Protein AF-A0AA35RPZ3-F1 (afdb_monomer_lite)

Secondary structure (DSSP, 8-state):
---TTSPP-HHHHHHHHHS-HHHHHHHHHHHHHHHHH--S-HHHHHHHHHHHHHHHHHHHHHHHHHHHHHHTT------------------------------EEEEEE----SHHHHHHHHHHHHHHHTTSS-EEEEEEEESS-TTS-HHHHHHHHHHHHTT--EEE--HHHHHHHTT-S-HHHHHHHHHHHHHHHHTT---SEEEESS--SPPPHHHHHHS-EEEEESS-TTS--S-HHHHHHHHHHTT-SEEEEEEEE--SSTT-SPEEEEEEEE--STTTHHHHHHHHTS-HHHHHHHHGGG-HHHHHHHHHHHHHHHHHHHHHHHHHHTTSEEEETTEEEETTSSBHHHH-TT-EE-HHHHHHHHS-----

InterPro domains:
  IPR001555 Phosphoribosylglycinamide formyltransferase, active site [PS00373] (256-279)
  IPR002376 Formyl transferase, N-terminal [PF00551] (125-282)
  IPR003761 Exonuclease VII, small subunit [MF_00337] (20-80)
  IPR003761 Exonuclease VII, small subunit [PF02609] (21-71)
  IPR003761 Exonuclease VII, small subunit [TIGR01280] (21-74)
  IPR036477 Formyl transferase, N-terminal domain superfamily [SSF53328] (115-282)
  IPR037004 Exonuclease VII, small subunit superfamily [G3DSA:1.10.287.1040] (17-85)
  IPR037004 Exonuclease VII, small subunit superfamily [SSF116842] (14-79)

Radius of gyration: 23.3 Å; chains: 1; bounding box: 59×65×63 Å

Foldseek 3Di:
DDDLQDADDPVNLVVLLPDALVVLVVLLQVLVVVLVVPPDDPVSNVRSVVSNVSSVVSNVVNVVVVVVVVVVVPDDDDDDDDDDDDDDDDDDDPDPPPPPLDQAEEEEEAQQQADQLQVLVVLLLVCVVVVVGRHDHQAYEHLDDPPPDPRNVVSVVSCVVSVHHYHYHHLQVQQVVVPHGDSVVCQVVSLVVSVVSCVVTDGQAYEYRHRDDAHDQVNLQPHQYKYKAFFFLPFDDDDPLVRLLVCLVVVPQKTWIWIFTRHNDPPPAHTAEIEMDGLDDDVNPVLSVVCVVDDSVVCCVPQNCNRPSNVVSVVVSSLCRSVRVSVSSRCCSVLQWRTHRRAIAGSVRHGQCVVPVRHHYCHVVCVVPRDDPDDD

pLDDT: mean 84.74, std 17.99, range [26.95, 98.69]

Structure (mmCIF, N/CA/C/O backbone):
data_AF-A0AA35RPZ3-F1
#
_entry.id   AF-A0AA35RPZ3-F1
#
loop_
_atom_site.group_PDB
_atom_site.id
_atom_site.type_symbol
_atom_site.label_atom_id
_atom_site.label_alt_id
_atom_site.label_comp_id
_atom_site.label_asym_id
_atom_site.label_entity_id
_atom_site.label_seq_id
_atom_site.pdbx_PDB_ins_code
_atom_site.Cartn_x
_atom_site.Cartn_y
_atom_site.Cartn_z
_atom_site.occupancy
_atom_site.B_iso_or_equiv
_atom_site.auth_seq_id
_atom_site.auth_comp_id
_atom_site.auth_asym_id
_atom_site.auth_atom_id
_atom_site.pdbx_PDB_model_num
ATOM 1 N N . MET A 1 1 ? 14.538 35.738 -12.713 1.00 34.81 1 MET A N 1
ATOM 2 C CA . MET A 1 1 ? 13.277 34.976 -12.807 1.00 34.81 1 MET A CA 1
ATOM 3 C C . MET A 1 1 ? 13.338 34.211 -14.117 1.00 34.81 1 MET A C 1
ATOM 5 O O . MET A 1 1 ? 13.082 34.813 -15.149 1.00 34.81 1 MET A O 1
ATOM 9 N N . HIS A 1 2 ? 13.806 32.959 -14.089 1.00 42.53 2 HIS A N 1
ATOM 10 C CA . HIS A 1 2 ? 13.773 32.089 -15.271 1.00 42.53 2 HIS A CA 1
ATOM 11 C C . HIS A 1 2 ? 12.320 31.696 -15.541 1.00 42.53 2 HIS A C 1
ATOM 13 O O . HIS A 1 2 ? 11.575 31.406 -14.601 1.00 42.53 2 HIS A O 1
ATOM 19 N N . SER A 1 3 ? 11.903 31.741 -16.804 1.00 43.12 3 SER A N 1
ATOM 20 C CA . SER A 1 3 ? 10.574 31.286 -17.202 1.00 43.12 3 SER A CA 1
ATOM 21 C C . SER A 1 3 ? 10.525 29.769 -17.033 1.00 43.12 3 SER A C 1
ATOM 23 O O . SER A 1 3 ? 11.270 29.056 -17.696 1.00 43.12 3 SER A O 1
ATOM 25 N N . MET A 1 4 ? 9.656 29.251 -16.160 1.00 56.12 4 MET A N 1
ATOM 26 C CA . MET A 1 4 ? 9.549 27.802 -15.895 1.00 56.12 4 MET A CA 1
ATOM 27 C C . MET A 1 4 ? 9.002 26.984 -17.081 1.00 56.12 4 MET A C 1
ATOM 29 O O . MET A 1 4 ? 8.867 25.773 -16.992 1.00 56.12 4 MET A O 1
ATOM 33 N N . THR A 1 5 ? 8.730 27.631 -18.213 1.00 57.12 5 THR A N 1
ATOM 34 C CA . THR A 1 5 ? 8.337 27.002 -19.482 1.00 57.12 5 THR A CA 1
ATOM 35 C C . THR A 1 5 ? 9.520 26.669 -20.401 1.00 57.12 5 THR A C 1
ATOM 37 O O . THR A 1 5 ? 9.321 26.147 -21.503 1.00 57.12 5 THR A O 1
ATOM 40 N N . GLU A 1 6 ? 10.755 26.957 -19.979 1.00 63.16 6 GLU A N 1
ATOM 41 C CA . GLU A 1 6 ? 11.955 26.637 -20.753 1.00 63.16 6 GLU A CA 1
ATOM 42 C C . GLU A 1 6 ? 12.130 25.117 -20.961 1.00 63.16 6 GLU A C 1
ATOM 44 O O . GLU A 1 6 ? 11.760 24.314 -20.099 1.00 63.16 6 GLU A O 1
ATOM 49 N N . PRO A 1 7 ? 12.642 24.692 -22.130 1.00 67.00 7 PRO A N 1
ATOM 50 C CA . PRO A 1 7 ? 12.865 23.282 -22.430 1.00 67.00 7 PRO A CA 1
ATOM 51 C C . PRO A 1 7 ? 13.897 22.657 -21.481 1.00 67.00 7 PRO A C 1
ATOM 53 O O . PRO A 1 7 ? 14.872 23.299 -21.089 1.00 67.00 7 PRO A O 1
ATOM 56 N N . ILE A 1 8 ? 13.697 21.379 -21.148 1.00 76.56 8 ILE A N 1
ATOM 57 C CA . ILE A 1 8 ? 14.704 20.578 -20.445 1.00 76.56 8 ILE A CA 1
ATOM 58 C C . ILE A 1 8 ? 15.891 20.401 -21.397 1.00 76.56 8 ILE A C 1
ATOM 60 O O . ILE A 1 8 ? 15.734 19.923 -22.519 1.00 76.56 8 ILE A O 1
ATOM 64 N N . THR A 1 9 ? 17.066 20.849 -20.969 1.00 82.50 9 THR A N 1
ATOM 65 C CA . THR A 1 9 ? 18.315 20.824 -21.742 1.00 82.50 9 THR A CA 1
ATOM 66 C C . THR A 1 9 ? 19.450 20.292 -20.874 1.00 82.50 9 THR A C 1
ATOM 68 O O . THR A 1 9 ? 19.346 20.280 -19.647 1.00 82.50 9 THR A O 1
ATOM 71 N N . ASP A 1 10 ? 20.579 19.927 -21.482 1.00 76.50 10 ASP A N 1
ATOM 72 C CA . ASP A 1 10 ? 21.784 19.537 -20.733 1.00 76.50 10 ASP A CA 1
ATOM 73 C C . ASP A 1 10 ? 22.235 20.632 -19.751 1.00 76.50 10 ASP A C 1
ATOM 75 O O . ASP A 1 10 ? 22.661 20.345 -18.632 1.00 76.50 10 ASP A O 1
ATOM 79 N N . ALA A 1 11 ? 22.076 21.903 -20.138 1.00 76.56 11 ALA A N 1
ATOM 80 C CA . ALA A 1 11 ? 22.355 23.046 -19.274 1.00 76.56 11 ALA A CA 1
ATOM 81 C C . ALA A 1 11 ? 21.418 23.090 -18.056 1.00 76.56 11 ALA A C 1
ATOM 83 O O . ALA A 1 11 ? 21.869 23.363 -16.945 1.00 76.56 11 ALA A O 1
ATOM 84 N N . TRP A 1 12 ? 20.139 22.759 -18.248 1.00 88.19 12 TRP A N 1
ATOM 85 C CA . TRP A 1 12 ? 19.155 22.678 -17.169 1.00 88.19 12 TRP A CA 1
ATOM 86 C C . TRP A 1 12 ? 19.493 21.565 -16.168 1.00 88.19 12 TRP A C 1
ATOM 88 O O . TRP A 1 12 ? 19.420 21.788 -14.960 1.00 88.19 12 TRP A O 1
ATOM 98 N N . HIS A 1 13 ? 19.922 20.389 -16.643 1.00 82.75 13 HIS A N 1
ATOM 99 C CA . HIS A 1 13 ? 20.359 19.295 -15.767 1.00 82.75 13 HIS A CA 1
ATOM 100 C C . HIS A 1 13 ? 21.643 19.641 -15.006 1.00 82.75 13 HIS A C 1
ATOM 102 O O . HIS A 1 13 ? 21.743 19.351 -13.813 1.00 82.75 13 HIS A O 1
ATOM 108 N N . ALA A 1 14 ? 22.608 20.293 -15.663 1.00 78.75 14 ALA A N 1
ATOM 109 C CA . ALA A 1 14 ? 23.831 20.757 -15.012 1.00 78.75 14 ALA A CA 1
ATOM 110 C C . ALA A 1 14 ? 23.534 21.790 -13.911 1.00 78.75 14 ALA A C 1
ATOM 112 O O . ALA A 1 14 ? 24.110 21.724 -12.824 1.00 78.75 14 ALA A O 1
ATOM 113 N N . GLU A 1 15 ? 22.600 22.710 -14.162 1.00 86.50 15 GLU A N 1
ATOM 114 C CA . GLU A 1 15 ? 22.150 23.687 -13.172 1.00 86.50 15 GLU A CA 1
ATOM 115 C C . GLU A 1 15 ? 21.413 23.013 -12.006 1.00 86.50 15 GLU A C 1
ATOM 117 O O . GLU A 1 15 ? 21.700 23.298 -10.844 1.00 86.50 15 GLU A O 1
ATOM 122 N N . LEU A 1 16 ? 20.505 22.076 -12.299 1.00 87.81 16 LEU A N 1
ATOM 123 C CA . LEU A 1 16 ? 19.779 21.302 -11.293 1.00 87.81 16 LEU A CA 1
ATOM 124 C C . LEU A 1 16 ? 20.726 20.497 -10.389 1.00 87.81 16 LEU A C 1
ATOM 126 O O . LEU A 1 16 ? 20.544 20.463 -9.171 1.00 87.81 16 LEU A O 1
ATOM 130 N N . ALA A 1 17 ? 21.756 19.873 -10.963 1.00 82.50 17 ALA A N 1
ATOM 131 C CA . ALA A 1 17 ? 22.739 19.099 -10.212 1.00 82.50 17 ALA A CA 1
ATOM 132 C C . ALA A 1 17 ? 23.524 19.962 -9.205 1.00 82.50 17 ALA A C 1
ATOM 134 O O . ALA A 1 17 ? 23.881 19.476 -8.131 1.00 82.50 17 ALA A O 1
ATOM 135 N N . ALA A 1 18 ? 23.758 21.239 -9.518 1.00 86.75 18 ALA A N 1
ATOM 136 C CA . ALA A 1 18 ? 24.527 22.160 -8.682 1.00 86.75 18 ALA A CA 1
ATOM 137 C C . ALA A 1 18 ? 23.713 22.838 -7.558 1.00 86.75 18 ALA A C 1
ATOM 139 O O . ALA A 1 18 ? 24.301 23.508 -6.706 1.00 86.75 18 ALA A O 1
ATOM 140 N N . GLN A 1 19 ? 22.383 22.702 -7.542 1.00 91.06 19 GLN A N 1
ATOM 141 C CA . GLN A 1 19 ? 21.519 23.401 -6.584 1.00 91.06 19 GLN A CA 1
ATOM 142 C C . GLN A 1 19 ? 21.414 22.684 -5.223 1.00 91.06 19 GLN A C 1
ATOM 144 O O . GLN A 1 19 ? 21.380 21.451 -5.174 1.00 91.06 19 GLN A O 1
ATOM 149 N N . PRO A 1 20 ? 21.330 23.441 -4.107 1.00 91.25 20 PRO A N 1
ATOM 150 C CA . PRO A 1 20 ? 21.083 22.882 -2.779 1.00 91.25 20 PRO A CA 1
ATOM 151 C C . PRO A 1 20 ? 19.638 22.381 -2.636 1.00 91.25 20 PRO A C 1
ATOM 153 O O . PRO A 1 20 ? 18.743 22.808 -3.369 1.00 91.25 20 PRO A O 1
ATOM 156 N N . PHE A 1 21 ? 19.403 21.502 -1.656 1.00 89.31 21 PHE A N 1
ATOM 157 C CA . PHE A 1 21 ? 18.114 20.830 -1.451 1.00 89.31 21 PHE A CA 1
ATOM 158 C C . PHE A 1 21 ? 16.941 21.809 -1.355 1.00 89.31 21 PHE A C 1
ATOM 160 O O . PHE A 1 21 ? 15.920 21.602 -2.006 1.00 89.31 21 PHE A O 1
ATOM 167 N N . GLU A 1 22 ? 17.093 22.887 -0.587 1.00 91.50 22 GLU A N 1
ATOM 168 C CA . GLU A 1 22 ? 16.048 23.885 -0.356 1.00 91.50 22 GLU A CA 1
ATOM 169 C C . GLU A 1 22 ? 15.586 24.537 -1.663 1.00 91.50 22 GLU A C 1
ATOM 171 O O . GLU A 1 22 ? 14.397 24.797 -1.847 1.00 91.50 22 GLU A O 1
ATOM 176 N N . GLU A 1 23 ? 16.516 24.764 -2.589 1.00 88.62 23 GLU A N 1
ATOM 177 C CA . GLU A 1 23 ? 16.240 25.406 -3.870 1.00 88.62 23 GLU A CA 1
ATOM 178 C C . GLU A 1 23 ? 15.579 24.436 -4.857 1.00 88.62 23 GLU A C 1
ATOM 180 O O . GLU A 1 23 ? 14.591 24.786 -5.507 1.00 88.62 23 GLU A O 1
ATOM 185 N N . VAL A 1 24 ? 16.059 23.190 -4.912 1.00 88.06 24 VAL A N 1
ATOM 186 C CA . VAL A 1 24 ? 15.436 22.127 -5.718 1.00 88.06 24 VAL A CA 1
ATOM 187 C C . VAL A 1 24 ? 14.008 21.856 -5.234 1.00 88.06 24 VAL A C 1
ATOM 189 O O . VAL A 1 24 ? 13.076 21.784 -6.037 1.00 88.06 24 VAL A O 1
ATOM 192 N N . TYR A 1 25 ? 13.813 21.785 -3.917 1.00 86.12 25 TYR A N 1
ATOM 193 C CA . TYR A 1 25 ? 12.510 21.555 -3.302 1.00 86.12 25 TYR A CA 1
ATOM 194 C C . TYR A 1 25 ? 11.545 22.727 -3.543 1.00 86.12 25 TYR A C 1
ATOM 196 O O . TYR A 1 25 ? 10.385 22.507 -3.887 1.00 86.12 25 TYR A O 1
ATOM 204 N N . ARG A 1 26 ? 12.017 23.978 -3.462 1.00 91.19 26 ARG A N 1
ATOM 205 C CA . ARG A 1 26 ? 11.212 25.166 -3.798 1.00 91.19 26 ARG A CA 1
ATOM 206 C C . ARG A 1 26 ? 10.708 25.121 -5.244 1.00 91.19 26 ARG A C 1
ATOM 208 O O . ARG A 1 26 ? 9.528 25.358 -5.496 1.00 91.19 26 ARG A O 1
ATOM 215 N N . ARG A 1 27 ? 11.583 24.777 -6.195 1.00 91.19 27 ARG A N 1
ATOM 216 C CA . ARG A 1 27 ? 11.220 24.630 -7.616 1.00 91.19 27 ARG A CA 1
ATOM 217 C C . ARG A 1 27 ? 10.219 23.493 -7.836 1.00 91.19 27 ARG A C 1
ATOM 219 O O . ARG A 1 27 ? 9.312 23.632 -8.659 1.00 91.19 27 ARG A O 1
ATOM 226 N N . LEU A 1 28 ? 10.352 22.391 -7.094 1.00 90.94 28 LEU A N 1
ATOM 227 C CA . LEU A 1 28 ? 9.390 21.288 -7.117 1.00 90.94 28 LEU A CA 1
ATOM 228 C C . LEU A 1 28 ? 8.006 21.747 -6.641 1.00 90.94 28 LEU A C 1
ATOM 230 O O . LEU A 1 28 ? 7.012 21.485 -7.315 1.00 90.94 28 LEU A O 1
ATOM 234 N N . GLU A 1 29 ? 7.933 22.469 -5.518 1.00 88.44 29 GLU A N 1
ATOM 235 C CA . GLU A 1 29 ? 6.670 23.010 -4.999 1.00 88.44 29 GLU A CA 1
ATOM 236 C C . GLU A 1 29 ? 6.006 23.981 -5.987 1.00 88.44 29 GLU A C 1
ATOM 238 O O . GLU A 1 29 ? 4.789 23.935 -6.179 1.00 88.44 29 GLU A O 1
ATOM 243 N N . GLU A 1 30 ? 6.793 24.829 -6.651 1.00 88.88 30 GLU A N 1
ATOM 244 C CA . GLU A 1 30 ? 6.308 25.751 -7.686 1.00 88.88 30 GLU A CA 1
ATOM 245 C C . GLU A 1 30 ? 5.753 25.005 -8.907 1.00 88.88 30 GLU A C 1
ATOM 247 O O . GLU A 1 30 ? 4.676 25.346 -9.398 1.00 88.88 30 GLU A O 1
ATOM 252 N N . THR A 1 31 ? 6.436 23.944 -9.342 1.00 88.94 31 THR A N 1
ATOM 253 C CA . THR A 1 31 ? 6.016 23.098 -10.471 1.00 88.94 31 THR A CA 1
ATOM 254 C C . THR A 1 31 ? 4.711 22.362 -10.166 1.00 88.94 31 THR A C 1
ATOM 256 O O . THR A 1 31 ? 3.768 22.399 -10.957 1.00 88.94 31 THR A O 1
ATOM 259 N N . VAL A 1 32 ? 4.610 21.750 -8.980 1.00 85.50 32 VAL A N 1
ATOM 260 C CA . VAL A 1 32 ? 3.383 21.080 -8.520 1.00 85.50 32 VAL A CA 1
ATOM 261 C C . VAL A 1 32 ? 2.228 22.076 -8.417 1.00 85.50 32 VAL A C 1
ATOM 263 O O . VAL A 1 32 ? 1.125 21.778 -8.865 1.00 85.50 32 VAL A O 1
ATOM 266 N N . SER A 1 33 ? 2.477 23.277 -7.891 1.00 85.81 33 SER A N 1
ATOM 267 C CA . SER A 1 33 ? 1.460 24.328 -7.790 1.00 85.81 33 SER A CA 1
ATOM 268 C C . SER A 1 33 ? 0.887 24.722 -9.156 1.00 85.81 33 SER A C 1
ATOM 270 O O . SER A 1 33 ? -0.320 24.921 -9.273 1.00 85.81 33 SER A O 1
ATOM 272 N N . GLN A 1 34 ? 1.719 24.803 -10.199 1.00 82.06 34 GLN A N 1
ATOM 273 C CA . GLN A 1 34 ? 1.259 25.120 -11.557 1.00 82.06 34 GLN A CA 1
ATOM 274 C C . GLN A 1 34 ? 0.450 23.975 -12.175 1.00 82.06 34 GLN A C 1
ATOM 276 O O . GLN A 1 34 ? -0.620 24.217 -12.731 1.00 82.06 34 GLN A O 1
ATOM 281 N N . LEU A 1 35 ? 0.904 22.728 -12.010 1.00 83.00 35 LEU A N 1
ATOM 282 C CA . LEU A 1 35 ? 0.157 21.542 -12.447 1.00 83.00 35 LEU A CA 1
ATOM 283 C C . LEU A 1 35 ? -1.222 21.446 -11.776 1.00 83.00 35 LEU A C 1
ATOM 285 O O . LEU A 1 35 ? -2.190 21.025 -12.405 1.00 83.00 35 LEU A O 1
ATOM 289 N N . GLU A 1 36 ? -1.332 21.862 -10.512 1.00 80.12 36 GLU A N 1
ATOM 290 C CA . GLU A 1 36 ? -2.593 21.854 -9.764 1.00 80.12 36 GLU A CA 1
ATOM 291 C C . GLU A 1 36 ? -3.563 22.987 -10.158 1.00 80.12 36 GLU A C 1
ATOM 293 O O . GLU A 1 36 ? -4.765 22.850 -9.928 1.00 80.12 36 GLU A O 1
ATOM 298 N N . GLN A 1 37 ? -3.080 24.093 -10.740 1.00 78.81 37 GLN A N 1
ATOM 299 C CA . GLN A 1 37 ? -3.918 25.241 -11.127 1.00 78.81 37 GLN A CA 1
ATOM 300 C C . GLN A 1 37 ? -4.763 24.976 -12.382 1.00 78.81 37 GLN A C 1
ATOM 302 O O . GLN A 1 37 ? -5.810 25.596 -12.546 1.00 78.81 37 GLN A O 1
ATOM 307 N N . GLY A 1 38 ? -4.360 24.032 -13.240 1.00 64.44 38 GLY A N 1
ATOM 308 C CA . GLY A 1 38 ? -5.186 23.535 -14.349 1.00 64.44 38 GLY A CA 1
ATOM 309 C C . GLY A 1 38 ? -5.417 24.509 -15.515 1.00 64.44 38 GLY A C 1
ATOM 310 O O . GLY A 1 38 ? -6.171 24.179 -16.426 1.00 64.44 38 GLY A O 1
ATOM 311 N N . GLU A 1 39 ? -4.766 25.677 -15.531 1.00 74.69 39 GLU A N 1
ATOM 312 C CA . GLU A 1 39 ? -4.832 26.677 -16.615 1.00 74.69 39 GLU A CA 1
ATOM 313 C C . GLU A 1 39 ? -3.731 26.475 -17.681 1.00 74.69 39 GLU A C 1
ATOM 315 O O . GLU A 1 39 ? -3.229 27.430 -18.273 1.00 74.69 39 GLU A O 1
ATOM 320 N N . LEU A 1 40 ? -3.317 25.227 -17.915 1.00 82.00 40 LEU A N 1
ATOM 321 C CA . LEU A 1 40 ? -2.177 24.885 -18.770 1.00 82.00 40 LEU A CA 1
ATOM 322 C C . LEU A 1 40 ? -2.623 24.179 -20.051 1.00 82.00 40 LEU A C 1
ATOM 324 O O . LEU A 1 40 ? -3.586 23.410 -20.061 1.00 82.00 40 LEU A O 1
ATOM 328 N N . SER A 1 41 ? -1.883 24.397 -21.141 1.00 84.94 41 SER A N 1
ATOM 329 C CA . SER A 1 41 ? -2.021 23.553 -22.329 1.00 84.94 41 SER A CA 1
ATOM 330 C C . SER A 1 41 ? -1.572 22.119 -22.011 1.00 84.94 41 SER A C 1
ATOM 332 O O . SER A 1 41 ? -0.820 21.889 -21.058 1.00 84.94 41 SER A O 1
ATOM 334 N N . LEU A 1 42 ? -2.009 21.138 -22.807 1.00 75.94 42 LEU A N 1
ATOM 335 C CA . LEU A 1 42 ? -1.580 19.744 -22.635 1.00 75.94 42 LEU A CA 1
ATOM 336 C C . LEU A 1 42 ? -0.047 19.625 -22.705 1.00 75.94 42 LEU A C 1
ATOM 338 O O . LEU A 1 42 ? 0.566 19.027 -21.829 1.00 75.94 42 LEU A O 1
ATOM 342 N N . THR A 1 43 ? 0.569 20.289 -23.684 1.00 76.50 43 THR A N 1
ATOM 343 C CA . THR A 1 43 ? 2.025 20.302 -23.885 1.00 76.50 43 THR A CA 1
ATOM 344 C C . THR A 1 43 ? 2.781 20.968 -22.730 1.00 76.50 43 THR A C 1
ATOM 346 O O . THR A 1 43 ? 3.890 20.553 -22.396 1.00 76.50 43 THR A O 1
ATOM 349 N N . ASP A 1 44 ? 2.207 21.993 -22.095 1.00 80.06 44 ASP A N 1
ATOM 350 C CA . ASP A 1 44 ? 2.824 22.631 -20.924 1.00 80.06 44 ASP A CA 1
ATOM 351 C C . ASP A 1 44 ? 2.644 21.784 -19.660 1.00 80.06 44 ASP A C 1
ATOM 353 O O . ASP A 1 44 ? 3.557 21.702 -18.840 1.00 80.06 44 ASP A O 1
ATOM 357 N N . SER A 1 45 ? 1.506 21.097 -19.537 1.00 81.56 45 SER A N 1
ATOM 358 C CA . SER A 1 45 ? 1.231 20.164 -18.440 1.00 81.56 45 SER A CA 1
ATOM 359 C C . SER A 1 45 ? 2.167 18.955 -18.485 1.00 81.56 45 SER A C 1
ATOM 361 O O . SER A 1 45 ? 2.746 18.595 -17.465 1.00 81.56 45 SER A O 1
ATOM 363 N N . GLU A 1 46 ? 2.376 18.359 -19.663 1.00 79.38 46 GLU A N 1
ATOM 364 C CA . GLU A 1 46 ? 3.340 17.267 -19.862 1.00 79.38 46 GLU A CA 1
ATOM 365 C C . GLU A 1 46 ? 4.763 17.706 -19.499 1.00 79.38 46 GLU A C 1
ATOM 367 O O . GLU A 1 46 ? 5.476 17.010 -18.779 1.00 79.38 46 GLU A O 1
ATOM 372 N N . ARG A 1 47 ? 5.170 18.906 -19.923 1.00 82.69 47 ARG A N 1
ATOM 373 C CA . ARG A 1 47 ? 6.505 19.444 -19.637 1.00 82.69 47 ARG A CA 1
ATOM 374 C C . ARG A 1 47 ? 6.733 19.697 -18.152 1.00 82.69 47 ARG A C 1
ATOM 376 O O . ARG A 1 47 ? 7.754 19.273 -17.616 1.00 82.69 47 ARG A O 1
ATOM 383 N N . LEU A 1 48 ? 5.794 20.374 -17.492 1.00 85.31 48 LEU A N 1
ATOM 384 C CA . LEU A 1 48 ? 5.870 20.630 -16.055 1.00 85.31 48 LEU A CA 1
ATOM 385 C C . LEU A 1 48 ? 5.834 19.321 -15.265 1.00 85.31 48 LEU A C 1
ATOM 387 O O . LEU A 1 48 ? 6.515 19.201 -14.251 1.00 85.31 48 LEU A O 1
ATOM 391 N N . TYR A 1 49 ? 5.100 18.314 -15.740 1.00 81.88 49 TYR A N 1
ATOM 392 C CA . TYR A 1 49 ? 5.104 16.990 -15.131 1.00 81.88 49 TYR A CA 1
ATOM 393 C C . TYR A 1 49 ? 6.497 16.345 -15.179 1.00 81.88 49 TYR A C 1
ATOM 395 O O . TYR A 1 49 ? 7.010 15.938 -14.136 1.00 81.88 49 TYR A O 1
ATOM 403 N N . VAL A 1 50 ? 7.146 16.328 -16.349 1.00 82.50 50 VAL A N 1
ATOM 404 C CA . VAL A 1 50 ? 8.510 15.789 -16.503 1.00 82.50 50 VAL A CA 1
ATOM 405 C C . VAL A 1 50 ? 9.517 16.580 -15.659 1.00 82.50 50 VAL A C 1
ATOM 407 O O . VAL A 1 50 ? 10.300 15.986 -14.920 1.00 82.50 50 VAL A O 1
ATOM 410 N N . GLN A 1 51 ? 9.461 17.915 -15.676 1.00 86.44 51 GLN A N 1
ATOM 411 C CA . GLN A 1 51 ? 10.314 18.752 -14.820 1.00 86.44 51 GLN A CA 1
ATOM 412 C C . GLN A 1 51 ? 10.094 18.467 -13.328 1.00 86.44 51 GLN A C 1
ATOM 414 O O . GLN A 1 51 ? 11.054 18.399 -12.560 1.00 86.44 51 GLN A O 1
ATOM 419 N N . GLY A 1 52 ? 8.840 18.277 -12.913 1.00 85.69 52 GLY A N 1
ATOM 420 C CA . GLY A 1 52 ? 8.484 17.927 -11.542 1.00 85.69 52 GLY A CA 1
ATOM 421 C C . GLY A 1 52 ? 9.071 16.581 -11.121 1.00 85.69 52 GLY A C 1
ATOM 422 O O . GLY A 1 52 ? 9.564 16.454 -10.002 1.00 85.69 52 GLY A O 1
ATOM 423 N N . MET A 1 53 ? 9.086 15.593 -12.018 1.00 79.50 53 MET A N 1
ATOM 424 C CA . MET A 1 53 ? 9.731 14.304 -11.756 1.00 79.50 53 MET A CA 1
ATOM 425 C C . MET A 1 53 ? 11.247 14.434 -11.567 1.00 79.50 53 MET A C 1
ATOM 427 O O . MET A 1 53 ? 11.781 13.893 -10.600 1.00 79.50 53 MET A O 1
ATOM 431 N N . GLU A 1 54 ? 11.928 15.189 -12.429 1.00 83.88 54 GLU A N 1
ATOM 432 C CA . GLU A 1 54 ? 13.376 15.430 -12.333 1.00 83.88 54 GLU A CA 1
ATO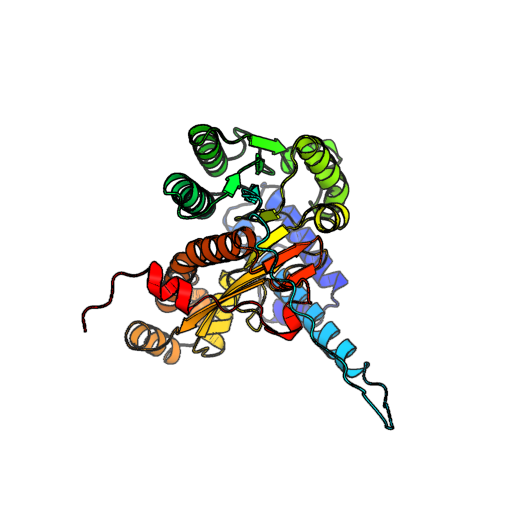M 433 C C . GLU A 1 54 ? 13.762 16.164 -11.037 1.00 83.88 54 GLU A C 1
ATOM 435 O O . GLU A 1 54 ? 14.712 15.791 -10.344 1.00 83.88 54 GLU A O 1
ATOM 440 N N . LEU A 1 55 ? 12.985 17.183 -10.657 1.00 87.44 55 LEU A N 1
ATOM 441 C CA . LEU A 1 55 ? 13.167 17.914 -9.402 1.00 87.44 55 LEU A CA 1
ATOM 442 C C . LEU A 1 55 ? 12.960 17.003 -8.182 1.00 87.44 55 LEU A C 1
ATOM 444 O O . LEU A 1 55 ? 13.767 17.022 -7.251 1.00 87.44 55 LEU A O 1
ATOM 448 N N . ALA A 1 56 ? 11.914 16.170 -8.197 1.00 78.44 56 ALA A N 1
ATOM 449 C CA . ALA A 1 56 ? 11.653 15.198 -7.137 1.00 78.44 56 ALA A CA 1
ATOM 450 C C . ALA A 1 56 ? 12.782 14.166 -7.014 1.00 78.44 56 ALA A C 1
ATOM 452 O O . ALA A 1 56 ? 13.228 13.867 -5.904 1.00 78.44 56 ALA A O 1
ATOM 453 N N . HIS A 1 57 ? 13.289 13.673 -8.146 1.00 78.44 57 HIS A N 1
ATOM 454 C CA . HIS A 1 57 ? 14.425 12.761 -8.184 1.00 78.44 57 HIS A CA 1
ATOM 455 C C . HIS A 1 57 ? 15.685 13.404 -7.585 1.00 78.44 57 HIS A C 1
ATOM 457 O O . HIS A 1 57 ? 16.332 12.804 -6.724 1.00 78.44 57 HIS A O 1
ATOM 463 N N . ARG A 1 58 ? 15.999 14.657 -7.942 1.00 87.12 58 ARG A N 1
ATOM 464 C CA . ARG A 1 58 ? 17.159 15.360 -7.376 1.00 87.12 58 ARG A CA 1
ATOM 465 C C . ARG A 1 58 ? 17.018 15.620 -5.874 1.00 87.12 58 ARG A C 1
ATOM 467 O O . ARG A 1 58 ? 17.993 15.454 -5.143 1.00 87.12 58 ARG A O 1
ATOM 474 N N . CYS A 1 59 ? 15.823 15.977 -5.395 1.00 83.00 59 CYS A N 1
ATOM 475 C CA . CYS A 1 59 ? 15.551 16.077 -3.958 1.00 83.00 59 CYS A CA 1
ATOM 476 C C . CYS A 1 59 ? 15.872 14.763 -3.235 1.00 83.00 59 CYS A C 1
ATOM 478 O O . CYS A 1 59 ? 16.534 14.789 -2.199 1.00 83.00 59 CYS A O 1
ATOM 480 N N . GLN A 1 60 ? 15.450 13.626 -3.794 1.00 73.06 60 GLN A N 1
ATOM 481 C CA . GLN A 1 60 ? 15.716 12.315 -3.209 1.00 73.06 60 GLN A CA 1
ATOM 482 C C . GLN A 1 60 ? 17.219 12.010 -3.154 1.00 73.06 60 GLN A C 1
ATOM 484 O O . GLN A 1 60 ? 17.718 11.611 -2.105 1.00 73.06 60 GLN A O 1
ATOM 489 N N . GLN A 1 61 ? 17.957 12.270 -4.239 1.00 79.12 61 GLN A N 1
ATOM 490 C CA . GLN A 1 61 ? 19.411 12.078 -4.277 1.00 79.12 61 GLN A CA 1
ATOM 491 C C . GLN A 1 61 ? 20.135 12.888 -3.197 1.00 79.12 61 GLN A C 1
ATOM 493 O O . GLN A 1 61 ? 20.970 12.346 -2.480 1.00 79.12 61 GLN A O 1
ATOM 498 N N . LEU A 1 62 ? 19.789 14.169 -3.038 1.00 80.62 62 LEU A N 1
ATOM 499 C CA . LEU A 1 62 ? 20.400 15.041 -2.030 1.00 80.62 62 LEU A CA 1
ATOM 500 C C . LEU A 1 62 ? 20.127 14.557 -0.596 1.00 80.62 62 LEU A C 1
ATOM 502 O O . LEU A 1 62 ? 21.000 14.660 0.272 1.00 80.62 62 LEU A O 1
ATOM 506 N N . LEU A 1 63 ? 18.941 13.995 -0.343 1.00 81.38 63 LEU A N 1
ATOM 507 C CA . LEU A 1 63 ? 18.607 13.378 0.943 1.00 81.38 63 LEU A CA 1
ATOM 508 C C . LEU A 1 63 ? 19.439 12.111 1.190 1.00 81.38 63 LEU A C 1
ATOM 510 O O . LEU A 1 63 ? 19.997 11.959 2.276 1.00 81.38 63 LEU A O 1
ATOM 514 N N . THR A 1 64 ? 19.590 11.248 0.182 1.00 71.19 64 THR A N 1
ATOM 515 C CA . THR A 1 64 ? 20.432 10.042 0.256 1.00 71.19 64 THR A CA 1
ATOM 516 C C . THR A 1 64 ? 21.918 10.376 0.441 1.00 71.19 64 THR A C 1
ATOM 518 O O . THR A 1 64 ? 22.596 9.757 1.258 1.00 71.19 64 THR A O 1
ATOM 521 N N . GLU A 1 65 ? 22.442 11.383 -0.263 1.00 76.44 65 GLU A N 1
ATOM 522 C CA . GLU A 1 65 ? 23.822 11.863 -0.094 1.00 76.44 65 GLU A CA 1
ATOM 523 C C . GLU A 1 65 ? 24.068 12.385 1.332 1.00 76.44 65 GLU A C 1
ATOM 525 O O . GLU A 1 65 ? 25.123 12.141 1.925 1.00 76.44 65 GLU A O 1
ATOM 530 N N . THR A 1 66 ? 23.090 13.097 1.897 1.00 68.50 66 THR A N 1
ATOM 531 C CA . THR A 1 66 ? 23.154 13.616 3.271 1.00 68.50 66 THR A CA 1
ATOM 532 C C . THR A 1 66 ? 23.136 12.481 4.293 1.00 68.50 66 THR A C 1
ATOM 534 O O . THR A 1 66 ? 23.907 12.506 5.250 1.00 68.50 66 THR A O 1
ATOM 537 N N . GLU A 1 67 ? 22.315 11.457 4.068 1.00 57.66 67 GLU A N 1
ATOM 538 C CA . GLU A 1 67 ? 22.254 10.254 4.900 1.00 57.66 67 GLU A CA 1
ATOM 539 C C . GLU A 1 67 ? 23.594 9.508 4.939 1.00 57.66 67 GLU A C 1
ATOM 541 O O . GLU A 1 67 ? 24.119 9.257 6.023 1.00 57.66 67 GLU A O 1
ATOM 546 N N . LEU A 1 68 ? 24.202 9.250 3.774 1.00 60.53 68 LEU A N 1
ATOM 547 C CA . LEU A 1 68 ? 25.519 8.607 3.678 1.00 60.53 68 LEU A CA 1
ATOM 548 C C . LEU A 1 68 ? 26.597 9.375 4.456 1.00 60.53 68 LEU A C 1
ATOM 550 O O . LEU A 1 68 ? 27.443 8.767 5.113 1.00 60.53 68 LEU A O 1
ATOM 554 N N . ARG A 1 69 ? 26.557 10.712 4.420 1.00 63.75 69 ARG A N 1
ATOM 555 C CA . ARG A 1 69 ? 27.489 11.557 5.183 1.00 63.75 69 ARG A CA 1
ATOM 556 C C . ARG A 1 69 ? 27.246 11.488 6.689 1.00 63.75 69 ARG A C 1
ATOM 558 O O . ARG A 1 69 ? 28.213 11.498 7.441 1.00 63.75 69 ARG A O 1
ATOM 565 N N . ILE A 1 70 ? 25.993 11.405 7.137 1.00 67.19 70 ILE A N 1
ATOM 566 C CA . ILE A 1 70 ? 25.660 11.278 8.565 1.00 67.19 70 ILE A CA 1
ATOM 567 C C . ILE A 1 70 ? 26.136 9.926 9.107 1.00 67.19 70 ILE A C 1
ATOM 569 O O . ILE A 1 70 ? 26.744 9.880 10.176 1.00 67.19 70 ILE A O 1
ATOM 573 N N . THR A 1 71 ? 25.937 8.838 8.359 1.00 55.81 71 THR A N 1
ATOM 574 C CA . THR A 1 71 ? 26.382 7.494 8.760 1.00 55.81 71 THR A CA 1
ATOM 575 C C . THR A 1 71 ? 27.906 7.401 8.893 1.00 55.81 71 THR A C 1
ATOM 577 O O . THR A 1 71 ? 28.396 6.741 9.802 1.00 55.81 71 THR A O 1
ATOM 580 N N . GLN A 1 72 ? 28.671 8.117 8.062 1.00 50.00 72 GLN A N 1
ATOM 581 C CA . GLN A 1 72 ? 30.141 8.147 8.133 1.00 50.00 72 GLN A CA 1
ATOM 582 C C . GLN A 1 72 ? 30.705 8.951 9.320 1.00 50.00 72 GLN A C 1
ATOM 584 O O . GLN A 1 72 ? 31.887 8.832 9.630 1.00 50.00 72 GLN A O 1
ATOM 589 N N . VAL A 1 73 ? 29.884 9.762 9.993 1.00 53.06 73 VAL A N 1
ATOM 590 C CA . VAL A 1 73 ? 30.285 10.580 11.156 1.00 53.06 73 VAL A CA 1
ATOM 591 C C . VAL A 1 73 ? 29.929 9.889 12.489 1.00 53.06 73 VAL A C 1
ATOM 593 O O . VAL A 1 73 ? 30.333 10.351 13.553 1.00 53.06 73 VAL A O 1
ATOM 596 N N . GLY A 1 74 ? 29.198 8.769 12.447 1.00 41.41 74 GLY A N 1
ATOM 597 C CA . GLY A 1 74 ? 28.551 8.138 13.601 1.00 41.41 74 GLY A CA 1
ATOM 598 C C . GLY A 1 74 ? 29.240 6.924 14.234 1.00 41.41 74 GLY A C 1
ATOM 599 O O . GLY A 1 74 ? 28.546 6.183 14.924 1.00 41.41 74 GLY A O 1
ATOM 600 N N . GLU A 1 75 ? 30.543 6.691 14.045 1.00 36.94 75 GLU A N 1
ATOM 601 C CA . GLU A 1 75 ? 31.268 5.630 14.772 1.00 36.94 75 GLU A CA 1
ATOM 602 C C . GLU A 1 75 ? 32.087 6.202 15.948 1.00 36.94 75 GLU A C 1
ATOM 604 O O . GLU A 1 75 ? 33.154 6.782 15.731 1.00 36.94 75 GLU A O 1
ATOM 609 N N . PRO A 1 76 ? 31.642 6.032 17.209 1.00 41.28 76 PRO A N 1
ATOM 610 C CA . PRO A 1 76 ? 32.523 6.049 18.363 1.00 41.28 76 PRO A CA 1
ATOM 611 C C . PRO A 1 76 ? 33.142 4.664 18.601 1.00 41.28 76 PRO A C 1
ATOM 613 O O . PRO A 1 76 ? 32.476 3.632 18.555 1.00 41.28 76 PRO A O 1
ATOM 616 N N . ASP A 1 77 ? 34.439 4.707 18.882 1.00 39.94 77 ASP A N 1
ATOM 617 C CA . ASP A 1 77 ? 35.337 3.648 19.339 1.00 39.94 77 ASP A CA 1
ATOM 618 C C . ASP A 1 77 ? 34.913 3.109 20.721 1.00 39.94 77 ASP A C 1
ATOM 620 O O . ASP A 1 77 ? 34.974 3.849 21.702 1.00 39.94 77 ASP A O 1
ATOM 624 N N . ASP A 1 78 ? 34.512 1.834 20.819 1.00 36.59 78 ASP A N 1
ATOM 625 C CA . ASP A 1 78 ? 34.239 1.169 22.103 1.00 36.59 78 ASP A CA 1
ATOM 626 C C . ASP A 1 78 ? 35.169 -0.035 22.323 1.00 36.59 78 ASP A C 1
ATOM 628 O O . ASP A 1 78 ? 35.004 -1.137 21.789 1.00 36.59 78 ASP A O 1
ATOM 632 N N . GLY A 1 79 ? 36.168 0.189 23.177 1.00 33.09 79 GLY A N 1
ATOM 633 C CA . GLY A 1 79 ? 37.056 -0.828 23.719 1.00 33.09 79 GLY A CA 1
ATOM 634 C C . GLY A 1 79 ? 36.552 -1.455 25.031 1.00 33.09 79 GLY A C 1
ATOM 635 O O . GLY A 1 79 ? 36.298 -0.753 26.003 1.00 33.09 79 GLY A O 1
ATOM 636 N N . ARG A 1 80 ? 36.614 -2.801 25.067 1.00 30.23 80 ARG A N 1
ATOM 637 C CA . ARG A 1 80 ? 36.683 -3.763 26.209 1.00 30.23 80 ARG A CA 1
ATOM 638 C C . ARG A 1 80 ? 35.402 -4.231 26.950 1.00 30.23 80 ARG A C 1
ATOM 640 O O . ARG A 1 80 ? 34.865 -3.524 27.784 1.00 30.23 80 ARG A O 1
ATOM 647 N N . SER A 1 81 ? 35.099 -5.538 26.764 1.00 29.59 81 SER A N 1
ATOM 648 C CA . SER A 1 81 ? 35.235 -6.690 27.719 1.00 29.59 81 SER A CA 1
ATOM 649 C C . SER A 1 81 ? 34.673 -6.517 29.156 1.00 29.59 81 SER A C 1
ATOM 651 O O . SER A 1 81 ? 35.068 -5.575 29.825 1.00 29.59 81 SER A O 1
ATOM 653 N N . THR A 1 82 ? 33.895 -7.398 29.823 1.00 28.61 82 THR A N 1
ATOM 654 C CA . THR A 1 82 ? 33.715 -8.879 29.814 1.00 28.61 82 THR A CA 1
ATOM 655 C C . THR A 1 82 ? 32.623 -9.305 30.836 1.00 28.61 82 THR A C 1
ATOM 657 O O . THR A 1 82 ? 32.455 -8.597 31.822 1.00 28.61 82 THR A O 1
ATOM 660 N N . ALA A 1 83 ? 32.096 -10.544 30.689 1.00 27.14 83 ALA A N 1
ATOM 661 C CA . ALA A 1 83 ? 31.536 -11.474 31.716 1.00 27.14 83 ALA A CA 1
ATOM 662 C C . ALA A 1 83 ? 30.151 -11.160 32.344 1.00 27.14 83 ALA A C 1
ATOM 664 O O . ALA A 1 83 ? 29.808 -10.005 32.523 1.00 27.14 83 ALA A O 1
ATOM 665 N N . SER A 1 84 ? 29.291 -12.100 32.767 1.00 26.95 84 SER A N 1
ATOM 666 C CA . SER A 1 84 ? 29.142 -13.568 32.663 1.00 26.95 84 SER A CA 1
ATOM 667 C C . SER A 1 84 ? 27.683 -13.924 33.028 1.00 26.95 84 SER A C 1
ATOM 669 O O . SER A 1 84 ? 27.046 -13.194 33.784 1.00 26.95 84 SER A O 1
ATOM 671 N N . ALA A 1 85 ? 27.169 -15.058 32.541 1.00 30.67 85 ALA A N 1
ATOM 672 C CA . ALA A 1 85 ? 25.852 -15.609 32.897 1.00 30.67 85 ALA A CA 1
ATOM 673 C C . ALA A 1 85 ? 25.773 -16.093 34.364 1.00 30.67 85 ALA A C 1
ATOM 675 O O . ALA A 1 85 ? 26.810 -16.295 35.005 1.00 30.67 85 ALA A O 1
ATOM 676 N N . PRO A 1 86 ? 24.554 -16.362 34.872 1.00 32.84 86 PRO A N 1
ATOM 677 C CA . PRO A 1 86 ? 24.192 -17.774 35.033 1.00 32.84 86 PRO A CA 1
ATOM 678 C C . PRO A 1 86 ? 22.737 -18.123 34.661 1.00 32.84 86 PRO A C 1
ATOM 680 O O . PRO A 1 86 ? 21.847 -17.280 34.602 1.00 32.84 86 PRO A O 1
ATOM 683 N N . ALA A 1 87 ? 22.536 -19.421 34.425 1.00 29.05 87 ALA A N 1
ATOM 684 C CA . ALA A 1 87 ? 21.278 -20.094 34.128 1.00 29.05 87 ALA A CA 1
ATOM 685 C C . ALA A 1 87 ? 20.558 -20.592 35.398 1.00 29.05 87 ALA A C 1
ATOM 687 O O . ALA A 1 87 ? 21.210 -21.102 36.306 1.00 29.05 87 ALA A O 1
ATOM 688 N N . SER A 1 88 ? 19.222 -20.542 35.398 1.00 29.70 88 SER A N 1
ATOM 689 C CA . SER A 1 88 ? 18.285 -21.422 36.132 1.00 29.70 88 SER A CA 1
ATOM 690 C C . SER A 1 88 ? 16.862 -20.956 35.810 1.00 29.70 88 SER A C 1
ATOM 692 O O . SER A 1 88 ? 16.648 -19.754 35.739 1.00 29.70 88 SER A O 1
ATOM 694 N N . SER A 1 89 ? 15.813 -21.750 35.665 1.00 27.53 89 SER A N 1
ATOM 695 C CA . SER A 1 89 ? 15.574 -23.189 35.588 1.00 27.53 89 SER A CA 1
ATOM 696 C C . SER A 1 89 ? 14.114 -23.283 35.140 1.00 27.53 89 SER A C 1
ATOM 698 O O . SER A 1 89 ? 13.271 -22.565 35.677 1.00 27.53 89 SER A O 1
ATOM 700 N N . ALA A 1 90 ? 13.834 -24.129 34.157 1.00 31.61 90 ALA A N 1
ATOM 701 C CA . ALA A 1 90 ? 12.499 -24.337 33.626 1.00 31.61 90 ALA A CA 1
ATOM 702 C C . ALA A 1 90 ? 11.565 -24.933 34.690 1.00 31.61 90 ALA A C 1
ATOM 704 O O . ALA A 1 90 ? 11.915 -25.910 35.354 1.00 31.61 90 ALA A O 1
ATOM 705 N N . SER A 1 91 ? 10.369 -24.364 34.803 1.00 29.61 91 SER A N 1
ATOM 706 C CA . SER A 1 91 ? 9.196 -25.049 35.335 1.00 29.61 91 SER A CA 1
ATOM 707 C C . SER A 1 91 ? 8.086 -24.934 34.300 1.00 29.61 91 SER A C 1
ATOM 709 O O . SER A 1 91 ? 7.567 -23.843 34.063 1.00 29.61 91 SER A O 1
ATOM 711 N N . ASP A 1 92 ? 7.783 -26.068 33.674 1.00 35.16 92 ASP A N 1
ATOM 712 C CA . ASP A 1 92 ? 6.600 -26.280 32.856 1.00 35.16 92 ASP A CA 1
ATOM 713 C C . ASP A 1 92 ? 5.348 -25.927 33.665 1.00 35.16 92 ASP A C 1
ATOM 715 O O . ASP A 1 92 ? 5.054 -26.574 34.671 1.00 35.16 92 ASP A O 1
ATOM 719 N N . ASP A 1 93 ? 4.587 -24.942 33.196 1.00 29.20 93 ASP A N 1
ATOM 720 C CA . ASP A 1 93 ? 3.153 -24.905 33.454 1.00 29.20 93 ASP A CA 1
ATOM 721 C C . ASP A 1 93 ? 2.426 -24.776 32.117 1.00 29.20 93 ASP A C 1
ATOM 723 O O . ASP A 1 93 ? 2.278 -23.707 31.519 1.00 29.20 93 ASP A O 1
ATOM 727 N N . CYS A 1 94 ? 2.045 -25.946 31.612 1.00 36.69 94 CYS A N 1
ATOM 728 C CA . CYS A 1 94 ? 1.188 -26.127 30.460 1.00 36.69 94 CYS A CA 1
ATOM 729 C C . CYS A 1 94 ? -0.228 -25.685 30.845 1.00 36.69 94 CYS A C 1
ATOM 731 O O . CYS A 1 94 ? -1.088 -26.501 31.174 1.00 36.69 94 CYS A O 1
ATOM 733 N N . SER A 1 95 ? -0.481 -24.379 30.785 1.00 32.41 95 SER A N 1
ATOM 734 C CA . SER A 1 95 ? -1.839 -23.883 30.616 1.00 32.41 95 SER A CA 1
ATOM 735 C C . SER A 1 95 ? -2.085 -23.744 29.119 1.00 32.41 95 SER A C 1
ATOM 737 O O . SER A 1 95 ? -1.522 -22.895 28.430 1.00 32.41 95 SER A O 1
ATOM 739 N N . VAL A 1 96 ? -2.915 -24.639 28.583 1.00 40.38 96 VAL A N 1
ATOM 740 C CA . VAL A 1 96 ? -3.548 -24.437 27.281 1.00 40.38 96 VAL A CA 1
ATOM 741 C C . VAL A 1 96 ? -4.435 -23.210 27.451 1.00 40.38 96 VAL A C 1
ATOM 743 O O . VAL A 1 96 ? -5.590 -23.324 27.859 1.00 40.38 96 VAL A O 1
ATOM 746 N N . ALA A 1 97 ? -3.861 -22.027 27.222 1.00 38.16 97 ALA A N 1
ATOM 747 C CA . ALA A 1 97 ? -4.607 -20.791 27.144 1.00 38.16 97 ALA A CA 1
ATOM 748 C C . ALA A 1 97 ? -5.682 -21.015 26.084 1.00 38.16 97 ALA A C 1
ATOM 750 O O . ALA A 1 97 ? -5.386 -21.269 24.911 1.00 38.16 97 ALA A O 1
ATOM 751 N N . SER A 1 98 ? -6.938 -20.998 26.522 1.00 39.25 98 SER A N 1
ATOM 752 C CA . SER A 1 98 ? -8.080 -20.837 25.642 1.00 39.25 98 SER A CA 1
ATOM 753 C C . SER A 1 98 ? -7.730 -19.720 24.670 1.00 39.25 98 SER A C 1
ATOM 755 O O . SER A 1 98 ? -7.511 -18.587 25.096 1.00 39.25 98 SER A O 1
ATOM 757 N N . ARG A 1 99 ? -7.574 -20.054 23.384 1.00 53.72 99 ARG A N 1
ATOM 758 C CA . ARG A 1 99 ? -7.368 -19.054 22.341 1.00 53.72 99 ARG A CA 1
ATOM 759 C C . ARG A 1 99 ? -8.600 -18.164 22.373 1.00 53.72 99 ARG A C 1
ATOM 761 O O . ARG A 1 99 ? -9.643 -18.562 21.861 1.00 53.72 99 ARG A O 1
ATOM 768 N N . ASP A 1 100 ? -8.493 -17.005 23.015 1.00 55.38 100 ASP A N 1
ATOM 769 C CA . ASP A 1 100 ? -9.435 -15.921 22.793 1.00 55.38 100 ASP A CA 1
ATOM 770 C C . ASP A 1 100 ? -9.464 -15.723 21.283 1.00 55.38 100 ASP A C 1
ATOM 772 O O . ASP A 1 100 ? -8.441 -15.388 20.678 1.00 55.38 100 ASP A O 1
ATOM 776 N N . ASN A 1 101 ? -10.598 -16.058 20.668 1.00 64.81 101 ASN A N 1
ATOM 777 C CA . ASN A 1 101 ? -10.783 -16.010 19.226 1.00 64.81 101 ASN A CA 1
ATOM 778 C C . ASN A 1 101 ? -10.919 -14.539 18.815 1.00 64.81 101 ASN A C 1
ATOM 780 O O . ASN A 1 101 ? -12.014 -14.048 18.543 1.00 64.81 101 ASN A O 1
ATOM 784 N N . HIS A 1 102 ? -9.804 -13.814 18.905 1.00 83.69 102 HIS A N 1
ATOM 785 C CA . HIS A 1 102 ? -9.692 -12.406 18.568 1.00 83.69 102 HIS A CA 1
ATOM 786 C C . HIS A 1 102 ? -9.723 -12.272 17.052 1.00 83.69 102 HIS A C 1
ATOM 788 O O . HIS A 1 102 ? -8.742 -12.577 16.377 1.00 83.69 102 HIS A O 1
ATOM 794 N N . VAL A 1 103 ? -10.861 -11.829 16.530 1.00 94.44 103 VAL A N 1
ATOM 795 C CA . VAL A 1 103 ? -11.015 -11.501 15.113 1.00 94.44 103 VAL A CA 1
ATOM 796 C C . VAL A 1 103 ? -10.270 -10.197 14.847 1.00 94.44 103 VAL A C 1
ATOM 798 O O . VAL A 1 103 ? -10.566 -9.183 15.480 1.00 94.44 103 VAL A O 1
ATOM 801 N N . LEU A 1 104 ? -9.322 -10.210 13.909 1.00 97.62 104 LEU A N 1
ATOM 802 C CA . LEU A 1 104 ? -8.514 -9.033 13.588 1.00 97.62 104 LEU A CA 1
ATOM 803 C C . LEU A 1 104 ? -9.391 -7.897 13.037 1.00 97.62 104 LEU A C 1
ATOM 805 O O . LEU A 1 104 ? -10.119 -8.085 12.063 1.00 97.62 104 LEU A O 1
ATOM 809 N N . ARG A 1 105 ? -9.298 -6.696 13.607 1.00 98.19 105 ARG A N 1
ATOM 810 C CA . ARG A 1 105 ? -10.040 -5.509 13.158 1.00 98.19 105 ARG A CA 1
ATOM 811 C C . ARG A 1 105 ? -9.154 -4.626 12.296 1.00 98.19 105 ARG A C 1
ATOM 813 O O . ARG A 1 105 ? -8.162 -4.074 12.768 1.00 98.19 105 ARG A O 1
ATOM 820 N N . VAL A 1 106 ? -9.515 -4.476 11.027 1.00 98.56 106 VAL A N 1
ATOM 821 C CA . VAL A 1 106 ? -8.717 -3.751 10.034 1.00 98.56 106 VAL A CA 1
ATOM 822 C C . VAL A 1 106 ? -9.381 -2.423 9.683 1.00 98.56 106 VAL A C 1
ATOM 824 O O . VAL A 1 106 ? -10.509 -2.389 9.198 1.00 98.56 106 VAL A O 1
ATOM 827 N N . GLY A 1 107 ? -8.667 -1.318 9.878 1.00 98.44 107 GLY A N 1
ATOM 828 C CA . GLY A 1 107 ? -8.989 -0.038 9.248 1.00 98.44 107 GLY A CA 1
ATOM 829 C C . GLY A 1 107 ? -8.400 0.014 7.841 1.00 98.44 107 GLY A C 1
ATOM 830 O O . GLY A 1 107 ? -7.280 -0.441 7.624 1.00 98.44 107 GLY A O 1
ATOM 831 N N . TRP A 1 108 ? -9.114 0.559 6.862 1.00 98.62 108 TRP A N 1
ATOM 832 C CA . TRP A 1 108 ? -8.642 0.569 5.475 1.00 98.62 108 TRP A CA 1
ATOM 833 C C . TRP A 1 108 ? -8.568 1.982 4.911 1.00 98.62 108 TRP A C 1
ATOM 835 O O . TRP A 1 108 ? -9.578 2.664 4.798 1.00 98.62 108 TRP A O 1
ATOM 845 N N . PHE A 1 109 ? -7.390 2.431 4.494 1.00 98.25 109 PHE A N 1
ATOM 846 C CA . PHE A 1 109 ? -7.187 3.747 3.895 1.00 98.25 109 PHE A CA 1
ATOM 847 C C . PHE A 1 109 ? -6.927 3.610 2.399 1.00 98.25 109 PHE A C 1
ATOM 849 O O . PHE A 1 109 ? -6.015 2.899 1.974 1.00 98.25 109 PHE A O 1
ATOM 856 N N . SER A 1 110 ? -7.701 4.326 1.581 1.00 97.25 110 SER A N 1
ATOM 857 C CA . SER A 1 110 ? -7.471 4.379 0.137 1.00 97.25 110 SER A CA 1
ATOM 858 C C . SER A 1 110 ? -7.979 5.675 -0.483 1.00 97.25 110 SER A C 1
ATOM 860 O O . SER A 1 110 ? -9.082 6.140 -0.197 1.00 97.25 110 SER A O 1
ATOM 862 N N . THR A 1 111 ? -7.216 6.237 -1.421 1.00 96.69 111 THR A N 1
ATOM 863 C CA . THR A 1 111 ? -7.729 7.309 -2.289 1.00 96.69 111 THR A CA 1
ATOM 864 C C . THR A 1 111 ? -8.729 6.763 -3.317 1.00 96.69 111 THR A C 1
ATOM 866 O O . THR A 1 111 ? -9.496 7.533 -3.888 1.00 96.69 111 THR A O 1
ATOM 869 N N . GLY A 1 112 ? -8.738 5.446 -3.564 1.00 92.81 112 GLY A N 1
ATOM 870 C CA . GLY A 1 112 ? -9.707 4.803 -4.452 1.00 92.81 112 GLY A CA 1
ATOM 871 C C . GLY A 1 112 ? -9.549 5.203 -5.920 1.00 92.81 112 GLY A C 1
ATOM 872 O O . GLY A 1 112 ? -10.540 5.389 -6.607 1.00 92.81 112 GLY A O 1
ATOM 873 N N . ARG A 1 113 ? -8.326 5.411 -6.428 1.00 88.81 113 ARG A N 1
ATOM 874 C CA . ARG A 1 113 ? -8.133 5.995 -7.773 1.00 88.81 113 ARG A CA 1
ATOM 875 C C . ARG A 1 113 ? -8.608 5.107 -8.927 1.00 88.81 113 ARG A C 1
ATOM 877 O O . ARG A 1 113 ? -8.931 5.651 -9.978 1.00 88.81 113 ARG A O 1
ATOM 884 N N . GLY A 1 114 ? -8.627 3.783 -8.768 1.00 85.44 114 GLY A N 1
ATOM 885 C CA . GLY A 1 114 ? -8.913 2.895 -9.893 1.00 85.44 114 GLY A CA 1
ATOM 886 C C . GLY A 1 114 ? -8.942 1.411 -9.552 1.00 85.44 114 GLY A C 1
ATOM 887 O O . GLY A 1 114 ? -9.291 1.007 -8.441 1.00 85.44 114 GLY A O 1
ATOM 888 N N . GLU A 1 115 ? -8.625 0.583 -10.546 1.00 85.38 115 GLU A N 1
ATOM 889 C CA . GLU A 1 115 ? -8.687 -0.878 -10.448 1.00 85.38 115 GLU A CA 1
ATOM 890 C C . GLU A 1 115 ? -7.772 -1.449 -9.366 1.00 85.38 115 GLU A C 1
ATOM 892 O O . GLU A 1 115 ? -8.250 -2.258 -8.585 1.00 85.38 115 GLU A O 1
ATOM 897 N N . GLY A 1 116 ? -6.540 -0.950 -9.215 1.00 86.75 116 GLY A N 1
ATOM 898 C CA . GLY A 1 116 ? -5.618 -1.411 -8.167 1.00 86.75 116 GLY A CA 1
ATOM 899 C C . GLY A 1 116 ? -6.205 -1.347 -6.754 1.00 86.75 116 GLY A C 1
ATOM 900 O O . GLY A 1 116 ? -6.260 -2.350 -6.046 1.00 86.75 116 GLY A O 1
ATOM 901 N N . SER A 1 117 ? -6.731 -0.183 -6.359 1.00 90.62 117 SER A N 1
ATOM 902 C CA . SER A 1 117 ? -7.365 -0.000 -5.043 1.00 90.62 117 SER A CA 1
ATOM 903 C C . SER A 1 117 ? -8.609 -0.874 -4.853 1.00 90.62 117 SER A C 1
ATOM 905 O O . SER A 1 117 ? -8.824 -1.411 -3.768 1.00 90.62 117 SER A O 1
ATOM 907 N N . ARG A 1 118 ? -9.424 -1.032 -5.906 1.00 93.81 118 ARG A N 1
ATOM 908 C CA . ARG A 1 118 ? -10.641 -1.860 -5.873 1.00 93.81 118 ARG A CA 1
ATOM 909 C C . ARG A 1 118 ? -10.296 -3.344 -5.787 1.00 93.81 118 ARG A C 1
ATOM 911 O O . ARG A 1 118 ? -10.855 -4.042 -4.951 1.00 93.81 118 ARG A O 1
ATOM 918 N N . GLY A 1 119 ? -9.363 -3.804 -6.615 1.00 93.56 119 GLY A N 1
ATOM 919 C CA . GLY A 1 119 ? -8.901 -5.184 -6.679 1.00 93.56 119 GLY A CA 1
ATOM 920 C C . GLY A 1 119 ? -8.300 -5.642 -5.358 1.00 93.56 119 GLY A C 1
ATOM 921 O O . GLY A 1 119 ? -8.660 -6.712 -4.877 1.00 93.56 119 GLY A O 1
ATOM 922 N N . LEU A 1 120 ? -7.474 -4.805 -4.722 1.00 94.56 120 LEU A N 1
ATOM 923 C CA . LEU A 1 120 ? -6.855 -5.125 -3.437 1.00 94.56 120 LEU A CA 1
ATOM 924 C C . LEU A 1 120 ? -7.888 -5.251 -2.304 1.00 94.56 120 LEU A C 1
ATOM 926 O O . LEU A 1 120 ? -7.876 -6.244 -1.578 1.00 94.56 120 LEU A O 1
ATOM 930 N N . LEU A 1 121 ? -8.822 -4.295 -2.192 1.00 96.62 121 LEU A N 1
ATOM 931 C CA . LEU A 1 121 ? -9.913 -4.379 -1.213 1.00 96.62 121 LEU A CA 1
ATOM 932 C C . LEU A 1 121 ? -10.793 -5.605 -1.483 1.00 96.62 121 LEU A C 1
ATOM 934 O O . LEU A 1 121 ? -11.059 -6.387 -0.576 1.00 96.62 121 LEU A O 1
ATOM 938 N N . ASN A 1 122 ? -11.201 -5.807 -2.738 1.00 97.38 122 ASN A N 1
ATOM 939 C CA . ASN A 1 122 ? -12.014 -6.947 -3.146 1.00 97.38 122 ASN A CA 1
ATOM 940 C C . ASN A 1 122 ? -11.339 -8.278 -2.794 1.00 97.38 122 ASN A C 1
ATOM 942 O O . ASN A 1 122 ? -11.983 -9.164 -2.245 1.00 97.38 122 ASN A O 1
ATOM 946 N N . PHE A 1 123 ? -10.041 -8.411 -3.067 1.00 96.75 123 PHE A N 1
ATOM 947 C CA . PHE A 1 123 ? -9.271 -9.615 -2.771 1.00 96.75 123 PHE A CA 1
ATOM 948 C C . PHE A 1 123 ? -9.277 -9.957 -1.273 1.00 96.75 123 PHE A C 1
ATOM 950 O O . PHE A 1 123 ? -9.517 -11.110 -0.905 1.00 96.75 123 PHE A O 1
ATOM 957 N N . VAL A 1 124 ? -9.065 -8.959 -0.407 1.00 97.88 124 VAL A N 1
ATOM 958 C CA . VAL A 1 124 ? -9.086 -9.143 1.053 1.00 97.88 124 VAL A CA 1
ATOM 959 C C . VAL A 1 124 ? -10.502 -9.423 1.560 1.00 97.88 124 VAL A C 1
ATOM 961 O O . VAL A 1 124 ? -10.685 -10.361 2.333 1.00 97.88 124 VAL A O 1
ATOM 964 N N . CYS A 1 125 ? -11.520 -8.696 1.087 1.00 98.25 125 CYS A N 1
ATOM 965 C CA . CYS A 1 125 ? -12.916 -8.959 1.452 1.00 98.25 125 CYS A CA 1
ATOM 966 C C . CYS A 1 125 ? -13.355 -10.380 1.073 1.00 98.25 125 CYS A C 1
ATOM 968 O O . CYS A 1 125 ? -13.991 -11.059 1.875 1.00 98.25 125 CYS A O 1
ATOM 970 N N . GLN A 1 126 ? -12.982 -10.857 -0.118 1.00 98.00 126 GLN A N 1
ATOM 971 C CA . GLN A 1 126 ? -13.242 -12.239 -0.530 1.00 98.00 126 GLN A CA 1
ATOM 972 C C . GLN A 1 126 ? -12.488 -13.233 0.357 1.00 98.00 126 GLN A C 1
ATOM 974 O O . GLN A 1 126 ? -13.045 -14.249 0.750 1.00 98.00 126 GLN A O 1
ATOM 979 N N . ALA A 1 127 ? -11.247 -12.933 0.754 1.00 97.44 127 ALA A N 1
ATOM 980 C CA . ALA A 1 127 ? -10.515 -13.777 1.698 1.00 97.44 127 ALA A CA 1
ATOM 981 C C . ALA A 1 127 ? -11.190 -13.887 3.069 1.00 97.44 127 ALA A C 1
ATOM 983 O O . ALA A 1 127 ? -11.189 -14.971 3.653 1.00 97.44 127 ALA A O 1
ATOM 984 N N . ILE A 1 128 ? -11.788 -12.802 3.555 1.00 97.69 128 ILE A N 1
ATOM 985 C CA . ILE A 1 128 ? -12.590 -12.801 4.782 1.00 97.69 128 ILE A CA 1
ATOM 986 C C . ILE A 1 128 ? -13.869 -13.625 4.582 1.00 97.69 128 ILE A C 1
ATOM 988 O O . ILE A 1 128 ? -14.155 -14.521 5.376 1.00 97.69 128 ILE A O 1
ATOM 992 N N . ALA A 1 129 ? -14.607 -13.389 3.491 1.00 96.75 129 ALA A N 1
ATOM 993 C CA . ALA A 1 129 ? -15.842 -14.111 3.177 1.00 96.75 129 ALA A CA 1
ATOM 994 C C . ALA A 1 129 ? -15.620 -15.631 3.041 1.00 96.75 129 ALA A C 1
ATOM 996 O O . ALA A 1 129 ? -16.402 -16.427 3.563 1.00 96.75 129 ALA A O 1
ATOM 997 N N . ASP A 1 130 ? -14.505 -16.026 2.424 1.00 96.44 130 ASP A N 1
ATOM 998 C CA . ASP A 1 130 ? -14.076 -17.418 2.252 1.00 96.44 130 ASP A CA 1
ATOM 999 C C . ASP A 1 130 ? -13.481 -18.041 3.528 1.00 96.44 130 ASP A C 1
ATOM 1001 O O . ASP A 1 130 ? -13.047 -19.195 3.504 1.00 96.44 130 ASP A O 1
ATOM 1005 N N . ARG A 1 131 ? -13.399 -17.292 4.638 1.00 95.19 131 ARG A N 1
ATOM 1006 C CA . ARG A 1 131 ? -12.744 -17.703 5.896 1.00 95.19 131 ARG A CA 1
ATOM 1007 C C . ARG A 1 131 ? -11.265 -18.077 5.731 1.00 95.19 131 ARG A C 1
ATOM 1009 O O . ARG A 1 131 ? -10.726 -18.884 6.487 1.00 95.19 131 ARG A O 1
ATOM 1016 N N . ARG A 1 132 ? -10.590 -17.489 4.740 1.00 95.12 132 ARG A N 1
ATOM 1017 C CA . ARG A 1 132 ? -9.130 -17.581 4.558 1.00 95.12 132 ARG A CA 1
ATOM 1018 C C . ARG A 1 132 ? -8.376 -16.587 5.448 1.00 95.12 132 ARG A C 1
ATOM 1020 O O . ARG A 1 132 ? -7.173 -16.756 5.644 1.00 95.12 132 ARG A O 1
ATOM 1027 N N . LEU A 1 133 ? -9.069 -15.578 5.972 1.00 96.62 133 LEU A N 1
ATOM 1028 C CA . LEU A 1 133 ? -8.577 -14.591 6.929 1.00 96.62 133 LEU A CA 1
ATOM 1029 C C . LEU A 1 133 ? -9.639 -14.378 8.019 1.00 96.62 133 LEU A C 1
ATOM 1031 O O . LEU A 1 133 ? -10.766 -14.010 7.692 1.00 96.62 133 LEU A O 1
ATOM 1035 N N . ASP A 1 134 ? -9.280 -14.595 9.288 1.00 96.50 134 ASP A N 1
ATOM 1036 C CA . ASP A 1 134 ? -10.150 -14.308 10.440 1.00 96.50 134 ASP A CA 1
ATOM 1037 C C . ASP A 1 134 ? -10.033 -12.827 10.832 1.00 96.50 134 ASP A C 1
ATOM 1039 O O . ASP A 1 134 ? -9.302 -12.444 11.748 1.00 96.50 134 ASP A O 1
ATOM 1043 N N . ALA A 1 135 ? -10.681 -11.972 10.040 1.00 97.69 135 ALA A N 1
ATOM 1044 C CA . ALA A 1 135 ? -10.651 -10.527 10.213 1.00 97.69 135 ALA A CA 1
ATOM 1045 C C . ALA A 1 135 ? -11.980 -9.873 9.827 1.00 97.69 135 ALA A C 1
ATOM 1047 O O . ALA A 1 135 ? -12.810 -10.448 9.127 1.00 97.69 135 ALA A O 1
ATOM 1048 N N . THR A 1 136 ? -12.140 -8.618 10.225 1.00 98.00 136 THR A N 1
ATOM 1049 C CA . THR A 1 136 ? -13.203 -7.713 9.783 1.00 98.00 136 THR A CA 1
ATOM 1050 C C . THR A 1 136 ? -12.591 -6.406 9.300 1.00 98.00 136 THR A C 1
ATOM 1052 O O . THR A 1 136 ? -11.516 -6.011 9.752 1.00 98.00 136 THR A O 1
ATOM 1055 N N . ILE A 1 137 ? -13.265 -5.732 8.366 1.00 98.38 137 ILE A N 1
ATOM 1056 C CA . ILE A 1 137 ? -12.910 -4.365 7.978 1.00 98.38 137 ILE A CA 1
ATOM 1057 C C . ILE A 1 137 ? -13.840 -3.419 8.736 1.00 98.38 137 ILE A C 1
ATOM 1059 O O . ILE A 1 137 ? -15.026 -3.334 8.426 1.00 98.38 137 ILE A O 1
ATOM 1063 N N . ASP A 1 138 ? -13.291 -2.734 9.737 1.00 97.56 138 ASP A N 1
ATOM 1064 C CA . ASP A 1 138 ? -14.022 -1.846 10.649 1.00 97.56 138 ASP A CA 1
ATOM 1065 C C . ASP A 1 138 ? -14.531 -0.593 9.929 1.00 97.56 138 ASP A C 1
ATOM 1067 O O . ASP A 1 138 ? -15.645 -0.127 10.164 1.00 97.56 138 ASP A O 1
ATOM 1071 N N . PHE A 1 139 ? -13.694 -0.039 9.052 1.00 98.62 139 PHE A N 1
ATOM 1072 C CA . PHE A 1 139 ? -14.019 1.112 8.224 1.00 98.62 139 PHE A CA 1
ATOM 1073 C C . PHE A 1 139 ? -13.141 1.153 6.979 1.00 98.62 139 PHE A C 1
ATOM 1075 O O . PHE A 1 139 ? -12.021 0.636 6.956 1.00 98.62 139 PHE A O 1
ATOM 1082 N N . VAL A 1 140 ? -13.621 1.878 5.974 1.00 98.69 140 VAL A N 1
ATOM 1083 C CA . VAL A 1 140 ? -12.811 2.393 4.874 1.00 98.69 140 VAL A CA 1
ATOM 1084 C C . VAL A 1 140 ? -12.795 3.915 4.948 1.00 98.69 140 VAL A C 1
ATOM 1086 O O . VAL A 1 140 ? -13.844 4.549 5.027 1.00 98.69 140 VAL A O 1
ATOM 1089 N N . PHE A 1 141 ? -11.608 4.512 4.911 1.00 98.69 141 PHE A N 1
ATOM 1090 C CA . PHE A 1 141 ? -11.404 5.949 4.818 1.00 98.69 141 PHE A CA 1
ATOM 1091 C C . PHE A 1 141 ? -10.908 6.340 3.427 1.00 98.69 141 PHE A C 1
ATOM 1093 O O . PHE A 1 141 ? -9.975 5.733 2.891 1.00 98.69 141 PHE A O 1
ATOM 1100 N N . SER A 1 142 ? -11.474 7.419 2.885 1.00 98.62 142 SER A N 1
ATOM 1101 C CA . SER A 1 142 ? -10.966 8.067 1.682 1.00 98.62 142 SER A CA 1
ATOM 1102 C C . SER A 1 142 ? -10.766 9.563 1.865 1.00 98.62 142 SER A C 1
ATOM 1104 O O . SER A 1 142 ? -11.618 10.267 2.406 1.00 98.62 142 SER A O 1
ATOM 1106 N N . ASN A 1 143 ? -9.654 10.070 1.327 1.00 98.25 143 ASN A N 1
ATOM 1107 C CA . ASN A 1 143 ? -9.388 11.505 1.237 1.00 98.25 143 ASN A CA 1
ATOM 1108 C C . ASN A 1 143 ? -10.144 12.191 0.078 1.00 98.25 143 ASN A C 1
ATOM 1110 O O . ASN A 1 143 ? -9.802 13.311 -0.309 1.00 98.25 143 ASN A O 1
ATOM 1114 N N . ARG A 1 144 ? -11.126 11.497 -0.506 1.00 98.12 144 ARG A N 1
ATOM 1115 C CA . ARG A 1 144 ? -12.034 11.989 -1.539 1.00 98.12 144 ARG A CA 1
ATOM 1116 C C . ARG A 1 144 ? -13.477 11.830 -1.099 1.00 98.12 144 ARG A C 1
ATOM 1118 O O . ARG A 1 144 ? -13.786 10.985 -0.263 1.00 98.12 144 ARG A O 1
ATOM 1125 N N . GLU A 1 145 ? -14.346 12.626 -1.695 1.00 98.25 145 GLU A N 1
ATOM 1126 C CA . GLU A 1 145 ? -15.793 12.560 -1.514 1.00 98.25 145 GLU A CA 1
ATOM 1127 C C . GLU A 1 145 ? -16.524 12.137 -2.791 1.00 98.25 145 GLU A C 1
ATOM 1129 O O . GLU A 1 145 ? -15.955 12.230 -3.884 1.00 98.25 145 GLU A O 1
ATOM 1134 N N . PRO A 1 146 ? -17.782 11.665 -2.666 1.00 97.38 146 PRO A N 1
ATOM 1135 C CA . PRO A 1 146 ? -18.592 11.307 -3.821 1.00 97.38 146 PRO A CA 1
ATOM 1136 C C . PRO A 1 146 ? -18.671 12.442 -4.847 1.00 97.38 146 PRO A C 1
ATOM 1138 O O . PRO A 1 146 ? -18.951 13.590 -4.499 1.00 97.38 146 PRO A O 1
ATOM 1141 N N . GLY A 1 147 ? -18.442 12.104 -6.114 1.00 97.06 147 GLY A N 1
ATOM 1142 C CA . GLY A 1 147 ? -18.481 13.033 -7.241 1.00 97.06 147 GLY A CA 1
ATOM 1143 C C . GLY A 1 147 ? -17.168 13.766 -7.525 1.00 97.06 147 GLY A C 1
ATOM 1144 O O . GLY A 1 147 ? -17.101 14.506 -8.504 1.00 97.06 147 GLY A O 1
ATOM 1145 N N . GLU A 1 148 ? -16.109 13.574 -6.731 1.00 96.38 148 GLU A N 1
ATOM 1146 C CA . GLU A 1 148 ? -14.808 14.198 -7.019 1.00 96.38 148 GLU A CA 1
ATOM 1147 C C . GLU A 1 148 ? -14.029 13.488 -8.133 1.00 96.38 148 GLU A C 1
ATOM 1149 O O . GLU A 1 148 ? -13.262 14.130 -8.850 1.00 96.38 148 GLU A O 1
ATOM 1154 N N . ALA A 1 149 ? -14.198 12.170 -8.282 1.00 95.38 149 ALA A N 1
ATOM 1155 C CA . ALA A 1 149 ? -13.615 11.408 -9.383 1.00 95.38 149 ALA A CA 1
ATOM 1156 C C . ALA A 1 149 ? -14.318 10.058 -9.575 1.00 95.38 149 ALA A C 1
ATOM 1158 O O . ALA A 1 149 ? -14.559 9.331 -8.608 1.00 95.38 149 ALA A O 1
ATOM 1159 N N . ALA A 1 150 ? -14.519 9.671 -10.839 1.00 94.75 150 ALA A N 1
ATOM 1160 C CA . ALA A 1 150 ? -15.212 8.436 -11.209 1.00 94.75 150 ALA A CA 1
ATOM 1161 C C . ALA A 1 150 ? -14.598 7.187 -10.556 1.00 94.75 150 ALA A C 1
ATOM 1163 O O . ALA A 1 150 ? -15.325 6.378 -9.992 1.00 94.75 150 ALA A O 1
ATOM 1164 N N . GLY A 1 151 ? -13.264 7.059 -10.562 1.00 94.06 151 GLY A N 1
ATOM 1165 C CA . GLY A 1 151 ? -12.570 5.916 -9.954 1.00 94.06 151 GLY A CA 1
ATOM 1166 C C . GLY A 1 151 ? -12.870 5.743 -8.460 1.00 94.06 151 GLY A C 1
ATOM 1167 O O . GLY A 1 151 ? -13.129 4.624 -8.012 1.00 94.06 151 GLY A O 1
ATOM 1168 N N . SER A 1 152 ? -12.913 6.849 -7.707 1.00 96.62 152 SER A N 1
ATOM 1169 C CA . SER A 1 152 ? -13.258 6.820 -6.280 1.00 96.62 152 SER A CA 1
ATOM 1170 C C . SER A 1 152 ? -14.735 6.530 -6.058 1.00 96.62 152 SER A C 1
ATOM 1172 O O . SER A 1 152 ? -15.055 5.774 -5.150 1.00 96.62 152 SER A O 1
ATOM 1174 N N . ASP A 1 153 ? -15.625 7.014 -6.924 1.00 97.62 153 ASP A N 1
ATOM 1175 C CA . ASP A 1 153 ? -17.050 6.681 -6.841 1.00 97.62 153 ASP A CA 1
ATOM 1176 C C . ASP A 1 153 ? -17.299 5.184 -7.077 1.00 97.62 153 ASP A C 1
ATOM 1178 O O . ASP A 1 153 ? -18.136 4.567 -6.417 1.00 97.62 153 ASP A O 1
ATOM 1182 N N . GLU A 1 154 ? -16.547 4.562 -7.989 1.00 97.44 154 GLU A N 1
ATOM 1183 C CA . GLU A 1 154 ? -16.583 3.109 -8.174 1.00 97.44 154 GLU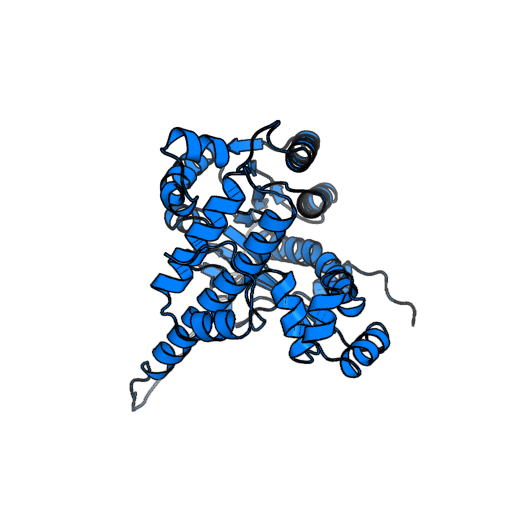 A CA 1
ATOM 1184 C C . GLU A 1 154 ? -16.086 2.360 -6.940 1.00 97.44 154 GLU A C 1
ATOM 1186 O O . GLU A 1 154 ? -16.679 1.363 -6.528 1.00 97.44 154 GLU A O 1
ATOM 1191 N N . PHE A 1 155 ? -14.999 2.849 -6.345 1.00 97.94 155 PHE A N 1
ATOM 1192 C CA . PHE A 1 155 ? -14.458 2.296 -5.114 1.00 97.94 155 PHE A CA 1
ATOM 1193 C C . PHE A 1 155 ? -15.462 2.420 -3.959 1.00 97.94 155 PHE A C 1
ATOM 1195 O O . PHE A 1 155 ? -15.685 1.447 -3.247 1.00 97.94 155 PHE A O 1
ATOM 1202 N N . PHE A 1 156 ? -16.154 3.552 -3.813 1.00 98.50 156 PHE A N 1
ATOM 1203 C CA . PHE A 1 156 ? -17.185 3.739 -2.787 1.00 98.50 156 PHE A CA 1
ATOM 1204 C C . PHE A 1 156 ? -18.368 2.791 -2.973 1.00 98.50 156 PHE A C 1
ATOM 1206 O O . PHE A 1 156 ? -18.843 2.216 -1.994 1.00 98.50 156 PHE A O 1
ATOM 1213 N N . ARG A 1 157 ? -18.802 2.558 -4.220 1.00 98.19 157 ARG A N 1
ATOM 1214 C CA . ARG A 1 157 ? -19.823 1.543 -4.523 1.00 98.19 157 ARG A CA 1
ATOM 1215 C C . ARG A 1 157 ? -19.384 0.148 -4.080 1.00 98.19 157 ARG A C 1
ATOM 1217 O O . ARG A 1 157 ? -20.185 -0.565 -3.487 1.00 98.19 157 ARG A O 1
ATOM 1224 N N . LEU A 1 158 ? -18.125 -0.228 -4.319 1.00 97.94 158 LEU A N 1
ATOM 1225 C CA . LEU A 1 158 ? -17.576 -1.509 -3.859 1.00 97.94 158 LEU A CA 1
ATOM 1226 C C . LEU A 1 158 ? -17.589 -1.617 -2.325 1.00 97.94 158 LEU A C 1
ATOM 1228 O O . LEU A 1 158 ? -18.026 -2.629 -1.784 1.00 97.94 158 LEU A O 1
ATOM 1232 N N . VAL A 1 159 ? -17.156 -0.569 -1.619 1.00 98.38 159 VAL A N 1
ATOM 1233 C CA . VAL A 1 159 ? -17.174 -0.516 -0.144 1.00 98.38 159 VAL A CA 1
ATOM 1234 C C . VAL A 1 159 ? -18.597 -0.719 0.391 1.00 98.38 159 VAL A C 1
ATOM 1236 O O . VAL A 1 159 ? -18.818 -1.538 1.284 1.00 98.38 159 VAL A O 1
ATOM 1239 N N . GLN A 1 160 ? -19.576 -0.030 -0.204 1.00 97.81 160 GLN A N 1
ATOM 1240 C CA . GLN A 1 160 ? -20.992 -0.153 0.151 1.00 97.81 160 GLN A CA 1
ATOM 1241 C C . GLN A 1 160 ? -21.561 -1.547 -0.145 1.00 97.81 160 GLN A C 1
ATOM 1243 O O . GLN A 1 160 ? -22.350 -2.052 0.648 1.00 97.81 160 GLN A O 1
ATOM 1248 N N . GLN A 1 161 ? -21.155 -2.190 -1.247 1.00 97.88 161 GLN A N 1
ATOM 1249 C CA . GLN A 1 161 ? -21.570 -3.560 -1.583 1.00 97.88 161 GLN A CA 1
ATOM 1250 C C . GLN A 1 161 ? -21.140 -4.580 -0.524 1.00 97.88 161 GLN A C 1
ATOM 1252 O O . GLN A 1 161 ? -21.885 -5.517 -0.249 1.00 97.88 161 GLN A O 1
ATOM 1257 N N . TYR A 1 162 ? -19.976 -4.380 0.096 1.00 97.88 162 TYR A N 1
ATOM 1258 C CA . TYR A 1 162 ? -19.517 -5.195 1.223 1.00 97.88 162 TYR A CA 1
ATOM 1259 C C . TYR A 1 162 ? -20.141 -4.794 2.571 1.00 97.88 162 TYR A C 1
ATOM 1261 O O . TYR A 1 162 ? -19.872 -5.444 3.577 1.00 97.88 162 TYR A O 1
ATOM 1269 N N . GLY A 1 163 ? -20.966 -3.742 2.614 1.00 97.88 163 GLY A N 1
ATOM 1270 C CA . GLY A 1 163 ? -21.585 -3.249 3.847 1.00 97.88 163 GLY A CA 1
ATOM 1271 C C . GLY A 1 163 ? -20.595 -2.615 4.828 1.00 97.88 163 GLY A C 1
ATOM 1272 O O . GLY A 1 163 ? -20.888 -2.533 6.018 1.00 97.88 163 GLY A O 1
ATOM 1273 N N . ILE A 1 164 ? -19.425 -2.182 4.349 1.00 98.38 164 ILE A N 1
ATOM 1274 C CA . ILE A 1 164 ? -18.370 -1.614 5.191 1.00 98.38 164 ILE A CA 1
ATOM 1275 C C . ILE A 1 164 ? -18.663 -0.124 5.441 1.00 98.38 164 ILE A C 1
ATOM 1277 O O . ILE A 1 164 ? -18.992 0.597 4.492 1.00 98.38 164 ILE A O 1
ATOM 1281 N N . PRO A 1 165 ? -18.515 0.381 6.681 1.00 98.50 165 PRO A N 1
ATOM 1282 C CA . PRO A 1 165 ? -18.617 1.809 6.959 1.00 98.50 165 PRO A CA 1
ATOM 1283 C C . PRO A 1 165 ? -17.607 2.627 6.144 1.00 98.50 165 PRO A C 1
ATOM 1285 O O . PRO A 1 165 ? -16.403 2.379 6.192 1.00 98.50 165 PRO A O 1
ATOM 1288 N N . LEU A 1 166 ? -18.097 3.623 5.403 1.00 98.50 166 LEU A N 1
ATOM 1289 C CA . LEU A 1 166 ? -17.277 4.513 4.581 1.00 98.50 166 LEU A CA 1
ATOM 1290 C C . LEU A 1 166 ? -17.190 5.901 5.225 1.00 98.50 166 LEU A C 1
ATOM 1292 O O . LEU A 1 166 ? -18.195 6.602 5.341 1.00 98.50 166 LEU A O 1
ATOM 1296 N N . ALA A 1 167 ? -15.979 6.314 5.588 1.00 98.44 167 ALA A N 1
ATOM 1297 C CA . ALA A 1 167 ? -15.663 7.670 6.012 1.00 98.44 167 ALA A CA 1
ATOM 1298 C C . ALA A 1 167 ? -14.960 8.422 4.873 1.00 98.44 167 ALA A C 1
ATOM 1300 O O . ALA A 1 167 ? -13.949 7.970 4.337 1.00 98.44 167 ALA A O 1
ATOM 1301 N N . THR A 1 168 ? -15.471 9.597 4.516 1.00 98.56 168 THR A N 1
ATOM 1302 C CA . THR A 1 168 ? -14.883 10.442 3.469 1.00 98.56 168 THR A CA 1
ATOM 1303 C C . THR A 1 168 ? -14.523 11.810 4.016 1.00 98.56 168 THR A C 1
ATOM 1305 O O . THR A 1 168 ? -15.299 12.420 4.753 1.00 98.56 168 THR A O 1
ATOM 1308 N N . LEU A 1 169 ? -13.363 12.322 3.618 1.00 98.50 169 LEU A N 1
ATOM 1309 C CA . LEU A 1 169 ? -12.961 13.695 3.885 1.00 98.50 169 LEU A CA 1
ATOM 1310 C C . LEU A 1 169 ? -12.177 14.230 2.689 1.00 98.50 169 LEU A C 1
ATOM 1312 O O . LEU A 1 169 ? -11.013 13.889 2.514 1.00 98.50 169 LEU A O 1
ATOM 1316 N N . SER A 1 170 ? -12.793 15.095 1.883 1.00 98.31 170 SER A N 1
ATOM 1317 C CA . SER A 1 170 ? -12.124 15.666 0.710 1.00 98.31 170 SER A CA 1
ATOM 1318 C C . SER A 1 170 ? -10.899 16.491 1.111 1.00 98.31 170 SER A C 1
ATOM 1320 O O . SER A 1 170 ? -11.019 17.543 1.752 1.00 98.31 170 SER A O 1
ATOM 1322 N N . SER A 1 171 ? -9.711 16.053 0.687 1.00 97.31 171 SER A N 1
ATOM 1323 C CA . SER A 1 171 ? -8.475 16.825 0.847 1.00 97.31 171 SER A CA 1
ATOM 1324 C C . SER A 1 171 ? -8.495 18.094 0.006 1.00 97.31 171 SER A C 1
ATOM 1326 O O . SER A 1 171 ? -8.024 19.137 0.448 1.00 97.31 171 SER A O 1
ATOM 1328 N N . THR A 1 172 ? -9.090 18.053 -1.185 1.00 95.69 172 THR A N 1
ATOM 1329 C CA . THR A 1 172 ? -9.169 19.215 -2.079 1.00 95.69 172 THR A CA 1
ATOM 1330 C C . THR A 1 172 ? -10.079 20.299 -1.510 1.00 95.69 172 THR A C 1
ATOM 1332 O O . THR A 1 172 ? -9.718 21.477 -1.512 1.00 95.69 172 THR A O 1
ATOM 1335 N N . ARG A 1 173 ? -11.257 19.929 -0.996 1.00 97.50 173 ARG A N 1
ATOM 1336 C CA . ARG A 1 173 ? -12.160 20.872 -0.328 1.00 97.50 173 ARG A CA 1
ATOM 1337 C C . ARG A 1 173 ? -11.537 21.398 0.960 1.00 97.50 173 ARG A C 1
ATOM 1339 O O . ARG A 1 173 ? -11.525 22.607 1.156 1.00 97.50 173 ARG A O 1
ATOM 1346 N N . TYR A 1 174 ? -10.943 20.523 1.776 1.00 97.75 174 TYR A N 1
ATOM 1347 C CA . TYR A 1 174 ? -10.272 20.940 3.007 1.00 97.75 174 TYR A CA 1
ATOM 1348 C C . TYR A 1 174 ? -9.193 21.995 2.734 1.00 97.75 174 TYR A C 1
ATOM 1350 O O . TYR A 1 174 ? -9.214 23.049 3.362 1.00 97.75 174 TYR A O 1
ATOM 1358 N N . ARG A 1 175 ? -8.297 21.767 1.760 1.00 96.75 175 ARG A N 1
ATOM 1359 C CA . ARG A 1 175 ? -7.270 22.753 1.376 1.00 96.75 175 ARG A CA 1
ATOM 1360 C C . ARG A 1 175 ? -7.894 24.084 0.956 1.00 96.75 175 ARG A C 1
ATOM 1362 O O . ARG A 1 175 ? -7.473 25.126 1.450 1.00 96.75 175 ARG A O 1
ATOM 1369 N N . ARG A 1 176 ? -8.917 24.059 0.092 1.00 96.06 176 ARG A N 1
ATOM 1370 C CA . ARG A 1 176 ? -9.619 25.271 -0.375 1.00 96.06 176 ARG A CA 1
ATOM 1371 C C . ARG A 1 176 ? -10.228 26.075 0.777 1.00 96.06 176 ARG A C 1
ATOM 1373 O O . ARG A 1 176 ? -10.064 27.288 0.817 1.00 96.06 176 ARG A O 1
ATOM 1380 N N . GLU A 1 177 ? -10.860 25.405 1.736 1.00 97.25 177 GLU A N 1
ATOM 1381 C CA . GLU A 1 177 ? -11.472 26.038 2.915 1.00 97.25 177 GLU A CA 1
ATOM 1382 C C . GLU A 1 177 ? -10.445 26.608 3.910 1.00 97.25 177 GLU A C 1
ATOM 1384 O O . GLU A 1 177 ? -10.795 27.460 4.722 1.00 97.25 177 GLU A O 1
ATOM 1389 N N . HIS A 1 178 ? -9.183 26.169 3.850 1.00 96.00 178 HIS A N 1
ATOM 1390 C CA . HIS A 1 178 ? -8.128 26.546 4.799 1.00 96.00 178 HIS A CA 1
ATOM 1391 C C . HIS A 1 178 ? -7.032 27.418 4.162 1.00 96.00 178 HIS A C 1
ATOM 1393 O O . HIS A 1 178 ? -5.901 27.448 4.639 1.00 96.00 178 HIS A O 1
ATOM 1399 N N . GLY A 1 179 ? -7.358 28.157 3.097 1.00 92.06 179 GLY A N 1
ATOM 1400 C CA . GLY A 1 179 ? -6.443 29.126 2.476 1.00 92.06 179 GLY A CA 1
ATOM 1401 C C . GLY A 1 179 ? -5.612 28.587 1.306 1.00 92.06 179 GLY A C 1
ATOM 1402 O O . GLY A 1 179 ? -4.707 29.276 0.843 1.00 92.06 179 GLY A O 1
ATOM 1403 N N . GLY A 1 180 ? -5.921 27.389 0.801 1.00 90.56 180 GLY A N 1
ATOM 1404 C CA . GLY A 1 180 ? -5.297 26.813 -0.394 1.00 90.56 180 GLY A CA 1
ATOM 1405 C C . GLY A 1 180 ? -3.837 26.381 -0.203 1.00 90.56 180 GLY A C 1
ATOM 1406 O O . GLY A 1 180 ? -3.349 26.236 0.916 1.00 90.56 180 GLY A O 1
ATOM 1407 N N . GLY A 1 181 ? -3.127 26.144 -1.309 1.00 89.31 181 GLY A N 1
ATOM 1408 C CA . GLY A 1 181 ? -1.726 25.701 -1.312 1.00 89.31 181 GLY A CA 1
ATOM 1409 C C . GLY A 1 181 ? -1.535 24.184 -1.181 1.00 89.31 181 GLY A C 1
ATOM 1410 O O . GLY A 1 181 ? -2.485 23.406 -1.276 1.00 89.31 181 GLY A O 1
ATOM 1411 N N . GLY A 1 182 ? -0.284 23.760 -0.989 1.00 87.69 182 GLY A N 1
ATOM 1412 C CA . GLY A 1 182 ? 0.109 22.348 -0.941 1.00 87.69 182 GLY A CA 1
ATOM 1413 C C . GLY A 1 182 ? -0.431 21.583 0.273 1.00 87.69 182 GLY A C 1
ATOM 1414 O O . GLY A 1 182 ? -0.682 22.147 1.340 1.00 87.69 182 GLY A O 1
ATOM 1415 N N . MET A 1 183 ? -0.596 20.263 0.124 1.00 89.50 183 MET A N 1
ATOM 1416 C CA . MET A 1 183 ? -1.117 19.393 1.190 1.00 89.50 183 MET A CA 1
ATOM 1417 C C . MET A 1 183 ? -0.215 19.347 2.434 1.00 89.50 183 MET A C 1
ATOM 1419 O O . MET A 1 183 ? -0.704 19.161 3.546 1.00 89.50 183 MET A O 1
ATOM 1423 N N . ASN A 1 184 ? 1.091 19.566 2.276 1.00 88.06 184 ASN A N 1
ATOM 1424 C CA . ASN A 1 184 ? 2.057 19.637 3.374 1.00 88.06 184 ASN A CA 1
ATOM 1425 C C . ASN A 1 184 ? 1.672 20.666 4.453 1.00 88.06 184 ASN A C 1
ATOM 1427 O O . ASN A 1 184 ? 1.760 20.353 5.638 1.00 88.06 184 ASN A O 1
ATOM 1431 N N . ARG A 1 185 ? 1.165 21.844 4.062 1.00 92.44 185 ARG A N 1
ATOM 1432 C CA . ARG A 1 185 ? 0.729 22.899 4.999 1.00 92.44 185 ARG A CA 1
ATOM 1433 C C . ARG A 1 185 ? -0.499 22.505 5.819 1.00 92.44 185 ARG A C 1
ATOM 1435 O O . ARG A 1 185 ? -0.683 22.980 6.935 1.00 92.44 185 ARG A O 1
ATOM 1442 N N . HIS A 1 186 ? -1.328 21.626 5.264 1.00 94.25 186 HIS A N 1
ATOM 1443 C CA . HIS A 1 186 ? -2.627 21.246 5.823 1.00 94.25 186 HIS A CA 1
ATOM 1444 C C . HIS A 1 186 ? -2.621 19.889 6.515 1.00 94.25 186 HIS A C 1
ATOM 1446 O O . HIS A 1 186 ? -3.577 19.577 7.222 1.00 94.25 186 HIS A O 1
ATOM 1452 N N . ARG A 1 187 ? -1.549 19.106 6.341 1.00 93.19 187 ARG A N 1
ATOM 1453 C CA . ARG A 1 187 ? -1.412 17.710 6.777 1.00 93.19 187 ARG A CA 1
ATOM 1454 C C . ARG A 1 187 ? -1.894 17.483 8.208 1.00 93.19 187 ARG A C 1
ATOM 1456 O O . ARG A 1 187 ? -2.879 16.789 8.415 1.00 93.19 187 ARG A O 1
ATOM 1463 N N . ALA A 1 188 ? -1.285 18.155 9.184 1.00 94.31 188 ALA A N 1
ATOM 1464 C CA . ALA A 1 188 ? -1.618 17.961 10.598 1.00 94.31 188 ALA A CA 1
ATOM 1465 C C . ALA A 1 188 ? -3.062 18.367 10.960 1.00 94.31 188 ALA A C 1
ATOM 1467 O O . ALA A 1 188 ? -3.647 17.845 11.907 1.00 94.31 188 ALA A O 1
ATOM 1468 N N . GLY A 1 189 ? -3.650 19.336 10.253 1.00 96.75 189 GLY A N 1
ATOM 1469 C CA . GLY A 1 189 ? -5.051 19.717 10.455 1.00 96.75 189 GLY A CA 1
ATOM 1470 C C . GLY A 1 189 ? -6.015 18.706 9.837 1.00 96.75 189 GLY A C 1
ATOM 1471 O O . GLY A 1 189 ? -6.980 18.290 10.480 1.00 96.75 189 GLY A O 1
ATOM 1472 N N . PHE A 1 190 ? -5.714 18.284 8.610 1.00 97.56 190 PHE A N 1
ATOM 1473 C CA . PHE A 1 190 ? -6.480 17.288 7.878 1.00 97.56 190 PHE A CA 1
ATOM 1474 C C . PHE A 1 190 ? -6.497 15.946 8.610 1.00 97.56 190 PHE A C 1
ATOM 1476 O O . PHE A 1 190 ? -7.573 15.391 8.822 1.00 97.56 190 PHE A O 1
ATOM 1483 N N . ASP A 1 191 ? -5.338 15.483 9.082 1.00 96.81 191 ASP A N 1
ATOM 1484 C CA . ASP A 1 191 ? -5.214 14.235 9.834 1.00 96.81 191 ASP A CA 1
ATOM 1485 C C . ASP A 1 191 ? -6.054 14.268 11.105 1.00 96.81 191 ASP A C 1
ATOM 1487 O O . ASP A 1 191 ? -6.864 13.375 11.313 1.00 96.81 191 ASP A O 1
ATOM 1491 N N . ARG A 1 192 ? -5.975 15.334 11.912 1.00 97.81 192 ARG A N 1
ATOM 1492 C CA . ARG A 1 192 ? -6.819 15.464 13.114 1.00 97.81 192 ARG A CA 1
ATOM 1493 C C . ARG A 1 192 ? -8.310 15.432 12.791 1.00 97.81 192 ARG A C 1
ATOM 1495 O O . ARG A 1 192 ? -9.094 14.883 13.563 1.00 97.81 192 ARG A O 1
ATOM 1502 N N . LYS A 1 193 ? -8.729 16.013 11.662 1.00 98.06 193 LYS A N 1
ATOM 1503 C CA . LYS A 1 193 ? -10.130 15.951 11.223 1.00 98.06 193 LYS A CA 1
ATOM 1504 C C . LYS A 1 193 ? -10.514 14.536 10.784 1.00 98.06 193 LYS A C 1
ATOM 1506 O O . LYS A 1 193 ? -11.589 14.082 11.161 1.00 98.06 193 LYS A O 1
ATOM 1511 N N . ALA A 1 194 ? -9.640 13.834 10.064 1.00 98.12 194 ALA A N 1
ATOM 1512 C CA . ALA A 1 194 ? -9.833 12.429 9.715 1.00 98.12 194 ALA A CA 1
ATOM 1513 C C . ALA A 1 194 ? -9.912 11.547 10.972 1.00 98.12 194 ALA A C 1
ATOM 1515 O O . ALA A 1 194 ? -10.864 10.794 11.126 1.00 98.12 194 ALA A O 1
ATOM 1516 N N . MET A 1 195 ? -8.996 11.712 11.926 1.00 97.25 195 MET A N 1
ATOM 1517 C CA . MET A 1 195 ? -8.972 10.973 13.193 1.00 97.25 195 MET A CA 1
ATOM 1518 C C . MET A 1 195 ? -10.266 11.136 13.997 1.00 97.25 195 MET A C 1
ATOM 1520 O O . MET A 1 195 ? -10.755 10.161 14.552 1.00 97.25 195 MET A O 1
ATOM 1524 N N . ARG A 1 196 ? -10.871 12.332 14.016 1.00 97.94 196 ARG A N 1
ATOM 1525 C CA . ARG A 1 196 ? -12.185 12.547 14.654 1.00 97.94 196 ARG A CA 1
ATOM 1526 C C . ARG A 1 196 ? -13.311 11.772 13.973 1.00 97.94 196 ARG A C 1
ATOM 1528 O O . ARG A 1 196 ? -14.184 11.254 14.654 1.00 97.94 196 ARG A O 1
ATOM 1535 N N . LEU A 1 197 ? -13.301 11.676 12.641 1.00 97.75 197 LEU A N 1
ATOM 1536 C CA . LEU A 1 197 ? -14.271 10.845 11.912 1.00 97.75 197 LEU A CA 1
ATOM 1537 C C . LEU A 1 197 ? -14.089 9.355 12.228 1.00 97.75 197 LEU A C 1
ATOM 1539 O O . LEU A 1 197 ? -15.046 8.588 12.148 1.00 97.75 197 LEU A O 1
ATOM 1543 N N . LEU A 1 198 ? -12.862 8.962 12.575 1.00 97.69 198 LEU A N 1
ATOM 1544 C CA . LEU A 1 198 ? -12.478 7.582 12.838 1.00 97.69 198 LEU A CA 1
ATOM 1545 C C . LEU A 1 198 ? -12.502 7.201 14.330 1.00 97.69 198 LEU A C 1
ATOM 1547 O O . LEU A 1 198 ? -12.275 6.040 14.656 1.00 97.69 198 LEU A O 1
ATOM 1551 N N . GLU A 1 199 ? -12.807 8.142 15.227 1.00 96.25 199 GLU A N 1
ATOM 1552 C CA . GLU A 1 199 ? -12.870 7.939 16.683 1.00 96.25 199 GLU A CA 1
ATOM 1553 C C . GLU A 1 199 ? -13.809 6.799 17.129 1.00 96.25 199 GLU A C 1
ATOM 1555 O O . GLU A 1 199 ? -13.443 6.079 18.060 1.00 96.25 199 GLU A O 1
ATOM 1560 N N . PRO A 1 200 ? -14.973 6.561 16.483 1.00 96.88 200 PRO A N 1
ATOM 1561 C CA . PRO A 1 200 ? -15.854 5.453 16.860 1.00 96.88 200 PRO A CA 1
ATOM 1562 C C . PRO A 1 200 ? -15.279 4.056 16.583 1.00 96.88 200 PRO A C 1
ATOM 1564 O O . PRO A 1 200 ? -15.798 3.072 17.111 1.00 96.88 200 PRO A O 1
ATOM 1567 N N . TYR A 1 201 ? -14.242 3.948 15.749 1.00 96.88 201 TYR A N 1
ATOM 1568 C CA . TYR A 1 201 ? -13.653 2.673 15.349 1.00 96.88 201 TYR A CA 1
ATOM 1569 C C . TYR A 1 201 ? -12.407 2.355 16.178 1.00 96.88 201 TYR A C 1
ATOM 1571 O O . TYR A 1 201 ? -11.691 3.245 16.639 1.00 96.88 201 TYR A O 1
ATOM 1579 N N . GLN A 1 202 ? -12.120 1.066 16.353 1.00 94.00 202 GLN A N 1
ATOM 1580 C CA . GLN A 1 202 ? -10.965 0.594 17.120 1.00 94.00 202 GLN A CA 1
ATOM 1581 C C . GLN A 1 202 ? -10.248 -0.512 16.340 1.00 94.00 202 GLN A C 1
ATOM 1583 O O . GLN A 1 202 ? -10.313 -1.676 16.735 1.00 94.00 202 GLN A O 1
ATOM 1588 N N . PRO A 1 203 ? -9.612 -0.163 15.208 1.00 96.75 203 PRO A N 1
ATOM 1589 C CA . PRO A 1 203 ? -8.840 -1.127 14.443 1.00 96.75 203 PRO A CA 1
ATOM 1590 C C . PRO A 1 203 ? -7.605 -1.568 15.237 1.00 96.75 203 PRO A C 1
ATOM 1592 O O . PRO A 1 203 ? -6.952 -0.746 15.886 1.00 96.75 203 PRO A O 1
ATOM 1595 N N . ASP A 1 204 ? -7.253 -2.845 15.124 1.00 96.62 204 ASP A N 1
ATOM 1596 C CA . ASP A 1 204 ? -5.972 -3.372 15.598 1.00 96.62 204 ASP A CA 1
ATOM 1597 C C . ASP A 1 204 ? -4.837 -2.903 14.681 1.00 96.62 204 ASP A C 1
ATOM 1599 O O . ASP A 1 204 ? -3.749 -2.567 15.137 1.00 96.62 204 ASP A O 1
ATOM 1603 N N . VAL A 1 205 ? -5.107 -2.853 13.373 1.00 97.56 205 VAL A N 1
ATOM 1604 C CA . VAL A 1 205 ? -4.174 -2.409 12.332 1.00 97.56 205 VAL A CA 1
ATOM 1605 C C . VAL A 1 205 ? -4.906 -1.627 11.247 1.00 97.56 205 VAL A C 1
ATOM 1607 O O . VAL A 1 205 ? -6.077 -1.870 10.965 1.00 97.56 205 VAL A O 1
ATOM 1610 N N . CYS A 1 206 ? -4.206 -0.706 10.593 1.00 97.75 206 CYS A N 1
ATOM 1611 C CA . CYS A 1 206 ? -4.727 0.087 9.487 1.00 97.75 206 CYS A CA 1
ATOM 1612 C C . CYS A 1 206 ? -3.914 -0.175 8.218 1.00 97.75 206 CYS A C 1
ATOM 1614 O O . CYS A 1 206 ? -2.705 -0.009 8.234 1.00 97.75 206 CYS A O 1
ATOM 1616 N N . VAL A 1 207 ? -4.543 -0.535 7.103 1.00 97.50 207 VAL A N 1
ATOM 1617 C CA . VAL A 1 207 ? -3.859 -0.780 5.822 1.00 97.50 207 VAL A CA 1
ATOM 1618 C C . VAL A 1 207 ? -3.892 0.468 4.947 1.00 97.50 207 VAL A C 1
ATOM 1620 O O . VAL A 1 207 ? -4.949 1.073 4.770 1.00 97.50 207 VAL A O 1
ATOM 1623 N N . LEU A 1 208 ? -2.753 0.823 4.349 1.00 95.00 208 LEU A N 1
ATOM 1624 C CA . LEU A 1 208 ? -2.629 1.872 3.338 1.00 95.00 208 LEU A CA 1
ATOM 1625 C C . LEU A 1 208 ? -2.603 1.234 1.947 1.00 95.00 208 LEU A C 1
ATOM 1627 O O . LEU A 1 208 ? -1.569 0.799 1.447 1.00 95.00 208 LEU A O 1
ATOM 1631 N N . ALA A 1 209 ? -3.769 1.172 1.313 1.00 88.88 209 ALA A N 1
ATOM 1632 C CA . ALA A 1 209 ? -3.971 0.522 0.024 1.00 88.88 209 ALA A CA 1
ATOM 1633 C C . ALA A 1 209 ? -4.195 1.571 -1.071 1.00 88.88 209 ALA A C 1
ATOM 1635 O O . ALA A 1 209 ? -5.332 1.911 -1.420 1.00 88.88 209 ALA A O 1
ATOM 1636 N N . GLY A 1 210 ? -3.107 2.125 -1.612 1.00 86.69 210 GLY A N 1
ATOM 1637 C CA . GLY A 1 210 ? -3.186 3.201 -2.606 1.00 86.69 210 GLY A CA 1
ATOM 1638 C C . GLY A 1 210 ? -3.731 4.508 -2.020 1.00 86.69 210 GLY A C 1
ATOM 1639 O O . GLY A 1 210 ? -4.510 5.217 -2.668 1.00 86.69 210 GLY A O 1
ATOM 1640 N N . TYR A 1 211 ? -3.372 4.800 -0.770 1.00 93.00 211 TYR A N 1
ATOM 1641 C CA . TYR A 1 211 ? -3.614 6.090 -0.137 1.00 93.00 211 TYR A CA 1
ATOM 1642 C C . TYR A 1 211 ? -2.520 7.079 -0.557 1.00 93.00 211 TYR A C 1
ATOM 1644 O O . TYR A 1 211 ? -1.342 6.846 -0.321 1.00 93.00 211 TYR A O 1
ATOM 1652 N N . MET A 1 212 ? -2.906 8.167 -1.222 1.00 90.19 212 MET A N 1
ATOM 1653 C CA . MET A 1 212 ? -1.981 9.050 -1.949 1.00 90.19 212 MET A CA 1
ATOM 1654 C C . MET A 1 212 ? -1.541 10.288 -1.161 1.00 90.19 212 MET A C 1
ATOM 1656 O O . MET A 1 212 ? -1.008 11.224 -1.754 1.00 90.19 212 MET A O 1
ATOM 1660 N N . LEU A 1 213 ? -1.801 10.339 0.148 1.00 90.56 213 LEU A N 1
ATOM 1661 C CA . LEU A 1 213 ? -1.374 11.441 1.008 1.00 90.56 213 LEU A CA 1
ATOM 1662 C C . LEU A 1 213 ? -0.385 10.942 2.059 1.00 90.56 213 LEU A C 1
ATOM 1664 O O . LEU A 1 213 ? -0.512 9.836 2.575 1.00 90.56 213 LEU A O 1
ATOM 1668 N N . ILE A 1 214 ? 0.569 11.799 2.413 1.00 89.06 214 ILE A N 1
ATOM 1669 C CA . ILE A 1 214 ? 1.525 11.533 3.489 1.00 89.06 214 ILE A CA 1
ATOM 1670 C C . ILE A 1 214 ? 0.865 11.884 4.821 1.00 89.06 214 ILE A C 1
ATOM 1672 O O . ILE A 1 214 ? 0.402 13.015 4.991 1.00 89.06 214 ILE A O 1
ATOM 1676 N N . PHE A 1 215 ? 0.866 10.944 5.763 1.00 91.00 215 PHE A N 1
ATOM 1677 C CA . PHE A 1 215 ? 0.387 11.181 7.120 1.00 91.00 215 PHE A CA 1
ATOM 1678 C C . PHE A 1 215 ? 1.371 11.992 7.956 1.00 91.00 215 PHE A C 1
ATOM 1680 O O . PHE A 1 215 ? 2.588 11.958 7.781 1.00 91.00 215 PHE A O 1
ATOM 1687 N N . GLY A 1 216 ? 0.817 12.774 8.867 1.00 89.38 216 GLY A N 1
ATOM 1688 C CA . GLY A 1 216 ? 1.534 13.468 9.910 1.00 89.38 216 GLY A CA 1
ATOM 1689 C C . GLY A 1 216 ? 1.804 12.568 11.110 1.00 89.38 216 GLY A C 1
ATOM 1690 O O . GLY A 1 216 ? 1.164 11.543 11.339 1.00 89.38 216 GLY A O 1
ATOM 1691 N N . ALA A 1 217 ? 2.735 13.048 11.923 1.00 88.75 217 ALA A N 1
ATOM 1692 C CA . ALA A 1 217 ? 3.206 12.476 13.175 1.00 88.75 217 ALA A CA 1
ATOM 1693 C C . ALA A 1 217 ? 2.117 11.890 14.091 1.00 88.75 217 ALA A C 1
ATOM 1695 O O . ALA A 1 217 ? 2.263 10.798 14.636 1.00 88.75 217 ALA A O 1
ATOM 1696 N N . GLU A 1 218 ? 1.013 12.616 14.268 1.00 92.44 218 GLU A N 1
ATOM 1697 C CA . GLU A 1 218 ? -0.072 12.215 15.167 1.00 92.44 218 GLU A CA 1
ATOM 1698 C C . GLU A 1 218 ? -0.811 10.968 14.667 1.00 92.44 218 GLU A C 1
ATOM 1700 O O . GLU A 1 218 ? -1.072 10.060 15.455 1.00 92.44 218 GLU A O 1
ATOM 1705 N N . MET A 1 219 ? -1.072 10.880 13.359 1.00 93.31 219 MET A N 1
ATOM 1706 C CA . MET A 1 219 ? -1.731 9.719 12.763 1.00 93.31 219 MET A CA 1
ATOM 1707 C C . MET A 1 219 ? -0.844 8.472 12.877 1.00 93.31 219 MET A C 1
ATOM 1709 O O . MET A 1 219 ? -1.319 7.430 13.328 1.00 93.31 219 MET A O 1
ATOM 1713 N N . CYS A 1 220 ? 0.450 8.595 12.548 1.00 91.50 220 CYS A N 1
ATOM 1714 C CA . CYS A 1 220 ? 1.406 7.482 12.613 1.00 91.50 220 CYS A CA 1
ATOM 1715 C C . CYS A 1 220 ? 1.632 6.969 14.044 1.00 91.50 220 CYS A C 1
ATOM 1717 O O . CYS A 1 220 ? 1.856 5.779 14.242 1.00 91.50 220 CYS A O 1
ATOM 1719 N N . ARG A 1 221 ? 1.542 7.841 15.058 1.00 90.50 221 ARG A N 1
ATOM 1720 C CA . ARG A 1 221 ? 1.606 7.429 16.471 1.00 90.50 221 ARG A CA 1
ATOM 1721 C C . ARG A 1 221 ? 0.306 6.823 16.991 1.00 90.50 221 ARG A C 1
ATOM 1723 O O . ARG A 1 221 ? 0.340 6.074 17.962 1.00 90.50 221 ARG A O 1
ATOM 1730 N N . ARG A 1 222 ? -0.843 7.174 16.408 1.00 92.19 222 ARG A N 1
ATOM 1731 C CA . ARG A 1 222 ? -2.149 6.715 16.899 1.00 92.19 222 ARG A CA 1
ATOM 1732 C C . ARG A 1 222 ? -2.539 5.344 16.361 1.00 92.19 222 ARG A C 1
ATOM 1734 O O . ARG A 1 222 ? -3.159 4.579 17.104 1.00 92.19 222 ARG A O 1
ATOM 1741 N N . TYR A 1 223 ? -2.234 5.079 15.094 1.00 94.00 223 TYR A N 1
ATOM 1742 C CA . TYR A 1 223 ? -2.663 3.880 14.380 1.00 94.00 223 TYR A CA 1
ATOM 1743 C C . TYR A 1 223 ? -1.453 3.090 13.870 1.00 94.00 223 TYR A C 1
ATOM 1745 O O . TYR A 1 223 ? -0.533 3.691 13.315 1.00 94.00 223 TYR A O 1
ATOM 1753 N N . PRO A 1 224 ? -1.452 1.751 13.981 1.00 95.19 224 PRO A N 1
ATOM 1754 C CA . PRO A 1 224 ? -0.463 0.918 13.305 1.00 95.19 224 PRO A CA 1
ATOM 1755 C C . PRO A 1 224 ? -0.775 0.881 11.805 1.00 95.19 224 PRO A C 1
ATOM 1757 O O . PRO A 1 224 ? -1.659 0.152 11.364 1.00 95.19 224 PRO A O 1
ATOM 1760 N N . LEU A 1 225 ? -0.105 1.729 11.025 1.00 95.50 225 LEU A N 1
ATOM 1761 C CA . LEU A 1 225 ? -0.371 1.912 9.596 1.00 95.50 225 LEU A CA 1
ATOM 1762 C C . LEU A 1 225 ? 0.549 1.015 8.763 1.00 95.50 225 LEU A C 1
ATOM 1764 O O . LEU A 1 225 ? 1.738 1.283 8.654 1.00 95.50 225 LEU A O 1
ATOM 1768 N N . LEU A 1 226 ? 0.004 -0.035 8.167 1.00 96.44 226 LEU A N 1
ATOM 1769 C CA . LEU A 1 226 ? 0.690 -0.987 7.303 1.00 96.44 226 LEU A CA 1
ATOM 1770 C C . LEU A 1 226 ? 0.665 -0.444 5.876 1.00 96.44 226 LEU A C 1
ATOM 1772 O O . LEU A 1 226 ? -0.395 -0.376 5.254 1.00 96.44 226 LEU A O 1
ATOM 1776 N N . ASN A 1 227 ? 1.826 -0.073 5.353 1.00 93.38 227 ASN A N 1
ATOM 1777 C CA . ASN A 1 227 ? 1.982 0.390 3.984 1.00 93.38 227 ASN A CA 1
ATOM 1778 C C . ASN A 1 227 ? 2.522 -0.728 3.093 1.00 93.38 227 ASN A C 1
ATOM 1780 O O . ASN A 1 227 ? 3.509 -1.376 3.441 1.00 93.38 227 ASN A O 1
ATOM 1784 N N . LEU A 1 228 ? 1.874 -0.932 1.946 1.00 91.62 228 LEU A N 1
ATOM 1785 C CA . LEU A 1 228 ? 2.354 -1.819 0.892 1.00 91.62 228 LEU A CA 1
ATOM 1786 C C . LEU A 1 228 ? 3.235 -1.029 -0.071 1.00 91.62 228 LEU A C 1
ATOM 1788 O O . LEU A 1 228 ? 2.757 -0.121 -0.750 1.00 91.62 228 LEU A O 1
ATOM 1792 N N . HIS A 1 229 ? 4.503 -1.417 -0.150 1.00 87.81 229 HIS A N 1
ATOM 1793 C CA . HIS A 1 229 ? 5.491 -0.803 -1.023 1.00 87.81 229 HIS A CA 1
ATOM 1794 C C . HIS A 1 229 ? 6.020 -1.834 -2.028 1.00 87.81 229 HIS A C 1
ATOM 1796 O O . HIS A 1 229 ? 6.418 -2.936 -1.652 1.00 87.81 229 HIS A O 1
ATOM 1802 N N . GLY A 1 230 ? 6.011 -1.484 -3.316 1.00 88.25 230 GLY A N 1
ATOM 1803 C CA . GLY A 1 230 ? 6.375 -2.363 -4.437 1.00 88.25 230 GLY A CA 1
ATOM 1804 C C . GLY A 1 230 ? 7.883 -2.506 -4.664 1.00 88.25 230 GLY A C 1
ATOM 1805 O O . GLY A 1 230 ? 8.323 -2.488 -5.810 1.00 88.25 230 GLY A O 1
ATOM 1806 N N . ALA A 1 231 ? 8.659 -2.589 -3.585 1.00 89.00 231 ALA A N 1
ATOM 1807 C CA . ALA A 1 231 ? 10.089 -2.871 -3.613 1.00 89.00 231 ALA A CA 1
ATOM 1808 C C . ALA A 1 231 ? 10.469 -3.780 -2.437 1.00 89.00 231 ALA A C 1
ATOM 1810 O O . ALA A 1 231 ? 9.712 -3.932 -1.473 1.00 89.00 231 ALA A O 1
ATOM 1811 N N . LEU A 1 232 ? 11.647 -4.396 -2.519 1.00 92.31 232 LEU A N 1
ATOM 1812 C CA . LEU A 1 232 ? 12.229 -5.119 -1.390 1.00 92.31 232 LEU A CA 1
ATOM 1813 C C . LEU A 1 232 ? 12.745 -4.147 -0.315 1.00 92.31 232 LEU A C 1
ATOM 1815 O O . LEU A 1 232 ? 13.022 -2.992 -0.634 1.00 92.31 232 LEU A O 1
ATOM 1819 N N . PRO A 1 233 ? 12.933 -4.609 0.936 1.00 89.81 233 PRO A N 1
ATOM 1820 C CA . PRO A 1 233 ? 13.484 -3.790 2.023 1.00 89.81 233 PRO A CA 1
ATOM 1821 C C . PRO A 1 233 ? 14.848 -3.156 1.728 1.00 89.81 233 PRO A C 1
ATOM 1823 O O . PRO A 1 233 ? 15.162 -2.093 2.248 1.00 89.81 233 PRO A O 1
ATOM 1826 N N . ASP A 1 234 ? 15.660 -3.823 0.912 1.00 87.88 234 ASP A N 1
ATOM 1827 C CA . ASP A 1 234 ? 16.974 -3.391 0.433 1.00 87.88 234 ASP A CA 1
ATOM 1828 C C . ASP A 1 234 ? 16.942 -2.873 -1.017 1.00 87.88 234 ASP A C 1
ATOM 1830 O O . ASP A 1 234 ? 17.988 -2.663 -1.631 1.00 87.88 234 ASP A O 1
ATOM 1834 N N . GLY A 1 235 ? 15.744 -2.693 -1.576 1.00 85.38 235 GLY A N 1
ATOM 1835 C CA . GLY A 1 235 ? 15.532 -2.255 -2.946 1.00 85.38 235 GLY A CA 1
ATOM 1836 C C . GLY A 1 235 ? 15.550 -0.731 -3.126 1.00 85.38 235 GLY A C 1
ATOM 1837 O O . GLY A 1 235 ? 15.634 0.030 -2.158 1.00 85.38 235 GLY A O 1
ATOM 1838 N N . PRO A 1 236 ? 15.439 -0.267 -4.384 1.00 83.31 236 PRO A N 1
ATOM 1839 C CA . PRO A 1 236 ? 15.261 1.144 -4.705 1.00 83.31 236 PRO A CA 1
ATOM 1840 C C . PRO A 1 236 ? 14.057 1.769 -3.994 1.00 83.31 236 PRO A C 1
ATOM 1842 O O . PRO A 1 236 ? 13.033 1.117 -3.803 1.00 83.31 236 PRO A O 1
ATOM 1845 N N . THR A 1 237 ? 14.153 3.062 -3.680 1.00 78.44 237 THR A N 1
ATOM 1846 C CA . THR A 1 237 ? 13.036 3.855 -3.139 1.00 78.44 237 THR A CA 1
ATOM 1847 C C . THR A 1 237 ? 12.479 4.794 -4.205 1.00 78.44 237 THR A C 1
ATOM 1849 O O . THR A 1 237 ? 13.185 5.183 -5.137 1.00 78.44 237 THR A O 1
ATOM 1852 N N . GLY A 1 238 ? 11.210 5.182 -4.067 1.00 75.44 238 GLY A N 1
ATOM 1853 C CA . GLY A 1 238 ? 10.546 6.121 -4.970 1.00 75.44 238 GLY A CA 1
ATOM 1854 C C . GLY A 1 238 ? 9.212 5.599 -5.491 1.00 75.44 238 GLY A C 1
ATOM 1855 O O . GLY A 1 238 ? 8.599 4.701 -4.914 1.00 75.44 238 GLY A O 1
ATOM 1856 N N . THR A 1 239 ? 8.732 6.186 -6.588 1.00 81.81 239 THR A N 1
ATOM 1857 C CA . THR A 1 239 ? 7.525 5.685 -7.254 1.00 81.81 239 THR A CA 1
ATOM 1858 C C . THR A 1 239 ? 7.785 4.305 -7.848 1.00 81.81 239 THR A C 1
ATOM 1860 O O . THR A 1 239 ? 8.908 3.983 -8.232 1.00 81.81 239 THR A O 1
ATOM 1863 N N . TRP A 1 240 ? 6.731 3.503 -7.994 1.00 83.75 240 TRP A N 1
ATOM 1864 C CA . TRP A 1 240 ? 6.839 2.172 -8.591 1.00 83.75 240 TRP A CA 1
ATOM 1865 C C . TRP A 1 240 ? 7.466 2.209 -9.999 1.00 83.75 240 TRP A C 1
ATOM 1867 O O . TRP A 1 240 ? 8.207 1.297 -10.347 1.00 83.75 240 TRP A O 1
ATOM 1877 N N . GLN A 1 241 ? 7.249 3.277 -10.780 1.00 88.56 241 GLN A N 1
ATOM 1878 C CA . GLN A 1 241 ? 7.922 3.451 -12.071 1.00 88.56 241 GLN A CA 1
ATOM 1879 C C . GLN A 1 241 ? 9.434 3.610 -11.930 1.00 88.56 241 GLN A C 1
ATOM 1881 O O . GLN A 1 241 ? 10.195 2.956 -12.639 1.00 88.56 241 GLN A O 1
ATOM 1886 N N . SER A 1 242 ? 9.868 4.485 -11.017 1.00 87.56 242 SER A N 1
ATOM 1887 C CA . SER A 1 242 ? 11.290 4.733 -10.777 1.00 87.56 242 SER A CA 1
ATOM 1888 C C . SER A 1 242 ? 11.983 3.477 -10.256 1.00 87.56 242 SER A C 1
ATOM 1890 O O . SER A 1 242 ? 13.067 3.145 -10.724 1.00 87.56 242 SER A O 1
ATOM 1892 N N . VAL A 1 243 ? 11.325 2.739 -9.355 1.00 89.19 243 VAL A N 1
ATOM 1893 C CA . VAL A 1 243 ? 11.831 1.467 -8.829 1.00 89.19 243 VAL A CA 1
ATOM 1894 C C . VAL A 1 243 ? 12.091 0.473 -9.961 1.00 89.19 243 VAL A C 1
ATOM 1896 O O . VAL A 1 243 ? 13.183 -0.079 -10.037 1.00 89.19 243 VAL A O 1
ATOM 1899 N N . ILE A 1 244 ? 11.130 0.262 -10.868 1.00 93.12 244 ILE A N 1
ATOM 1900 C CA . ILE A 1 244 ? 11.296 -0.713 -11.957 1.00 93.12 244 ILE A CA 1
ATOM 1901 C C . ILE A 1 244 ? 12.423 -0.299 -12.908 1.00 93.12 244 ILE A C 1
ATOM 1903 O O . ILE A 1 244 ? 13.250 -1.138 -13.256 1.00 93.12 244 ILE A O 1
ATOM 1907 N N . TRP A 1 245 ? 12.517 0.980 -13.279 1.00 93.94 245 TRP A N 1
ATOM 1908 C CA . TRP A 1 245 ? 13.605 1.441 -14.145 1.00 93.94 245 TRP A CA 1
ATOM 1909 C C . TRP A 1 245 ? 14.985 1.318 -13.495 1.00 93.94 245 TRP A C 1
ATOM 1911 O O . TRP A 1 245 ? 15.916 0.885 -14.163 1.00 93.94 245 TRP A O 1
ATOM 1921 N N . GLN A 1 246 ? 15.114 1.588 -12.193 1.00 92.25 246 GLN A N 1
ATOM 1922 C CA . GLN A 1 246 ? 16.368 1.366 -11.462 1.00 92.25 246 GLN A CA 1
ATOM 1923 C C . GLN A 1 246 ? 16.750 -0.124 -11.398 1.00 92.25 246 GLN A C 1
ATOM 1925 O O . GLN A 1 246 ? 17.929 -0.473 -11.480 1.00 92.25 246 GLN A O 1
ATOM 1930 N N . LEU A 1 247 ? 15.771 -1.027 -11.276 1.00 93.62 247 LEU A N 1
ATOM 1931 C CA . LEU A 1 247 ? 16.018 -2.473 -11.330 1.00 93.62 247 LEU A CA 1
ATOM 1932 C C . LEU A 1 247 ? 16.520 -2.907 -12.713 1.00 93.62 247 LEU A C 1
ATOM 1934 O O . LEU A 1 247 ? 17.448 -3.708 -12.797 1.00 93.62 247 LEU A O 1
ATOM 1938 N N . ILE A 1 248 ? 15.939 -2.355 -13.780 1.00 94.12 248 ILE A N 1
ATOM 1939 C CA . ILE A 1 248 ? 16.379 -2.605 -15.157 1.00 94.12 248 ILE A CA 1
ATOM 1940 C C . ILE A 1 248 ? 17.795 -2.049 -15.376 1.00 94.12 248 ILE A C 1
ATOM 1942 O O . ILE A 1 248 ? 18.670 -2.775 -15.839 1.00 94.12 248 ILE A O 1
ATOM 1946 N N . GLU A 1 249 ? 18.050 -0.800 -14.974 1.00 92.75 249 GLU A N 1
ATOM 1947 C CA . GLU A 1 249 ? 19.350 -0.127 -15.119 1.00 92.75 249 GLU A CA 1
ATOM 1948 C C . GLU A 1 249 ? 20.480 -0.845 -14.373 1.00 92.75 249 GLU A C 1
ATOM 1950 O O . GLU A 1 249 ? 21.592 -0.968 -14.883 1.00 92.75 249 GLU A O 1
ATOM 1955 N N . SER A 1 250 ? 20.192 -1.366 -13.180 1.00 92.00 250 SER A N 1
ATOM 1956 C CA . SER A 1 250 ? 21.169 -2.104 -12.373 1.00 92.00 250 SER A CA 1
ATOM 1957 C C . SER A 1 250 ? 21.365 -3.563 -12.801 1.00 92.00 250 SER A C 1
ATOM 1959 O O . SER A 1 250 ? 22.218 -4.245 -12.229 1.00 92.00 250 SER A O 1
ATOM 1961 N N . GLY A 1 251 ? 20.591 -4.065 -13.771 1.00 92.56 251 GLY A N 1
ATOM 1962 C CA . GLY A 1 251 ? 20.604 -5.483 -14.142 1.00 92.56 251 GLY A CA 1
ATOM 1963 C C . GLY A 1 251 ? 20.177 -6.391 -12.985 1.00 92.56 251 GLY A C 1
ATOM 1964 O O . GLY A 1 251 ? 20.728 -7.480 -12.799 1.00 92.56 251 GLY A O 1
ATOM 1965 N N . ALA A 1 252 ? 19.245 -5.922 -12.149 1.00 93.88 252 ALA A N 1
ATOM 1966 C CA . ALA A 1 252 ? 18.805 -6.651 -10.972 1.00 93.88 252 ALA A CA 1
ATOM 1967 C C . ALA A 1 252 ? 18.214 -8.012 -11.360 1.00 93.88 252 ALA A C 1
ATOM 1969 O O . ALA A 1 252 ? 17.443 -8.147 -12.304 1.00 93.88 252 ALA A O 1
ATOM 1970 N N . THR A 1 253 ? 18.535 -9.042 -10.581 1.00 94.06 253 THR A N 1
ATOM 1971 C CA . THR A 1 253 ? 18.024 -10.401 -10.828 1.00 94.06 253 THR A CA 1
ATOM 1972 C C . THR A 1 253 ? 16.736 -10.697 -10.068 1.00 94.06 253 THR A C 1
ATOM 1974 O O . THR A 1 253 ? 16.069 -11.707 -10.310 1.00 94.06 253 THR A O 1
ATOM 1977 N N . ARG A 1 254 ? 16.373 -9.829 -9.118 1.00 94.00 254 ARG A N 1
ATOM 1978 C CA . ARG A 1 254 ? 15.200 -9.986 -8.262 1.00 94.00 254 ARG A CA 1
ATOM 1979 C C . ARG A 1 254 ? 14.508 -8.652 -8.032 1.00 94.00 254 ARG A C 1
ATOM 1981 O O . ARG A 1 254 ? 15.142 -7.605 -7.998 1.00 94.00 254 ARG A O 1
ATOM 1988 N N . THR A 1 255 ? 13.207 -8.737 -7.808 1.00 94.19 255 THR A N 1
ATOM 1989 C CA . THR A 1 255 ? 12.365 -7.659 -7.289 1.00 94.19 255 THR A CA 1
ATOM 1990 C C . THR A 1 255 ? 11.483 -8.204 -6.166 1.00 94.19 255 THR A C 1
ATOM 1992 O O . THR A 1 255 ? 11.613 -9.366 -5.765 1.00 94.19 255 THR A O 1
ATOM 1995 N N . GLY A 1 256 ? 10.576 -7.394 -5.642 1.00 93.75 256 GLY A N 1
ATOM 1996 C CA . GLY A 1 256 ? 9.620 -7.833 -4.646 1.00 93.75 256 GLY A CA 1
ATOM 1997 C C . GLY A 1 256 ? 8.728 -6.715 -4.146 1.00 93.75 256 GLY A C 1
ATOM 1998 O O . GLY A 1 256 ? 8.674 -5.633 -4.720 1.00 93.75 256 GLY A O 1
ATOM 1999 N N . ALA A 1 257 ? 8.036 -7.006 -3.057 1.00 93.88 257 ALA A N 1
ATOM 2000 C CA . ALA A 1 257 ? 7.230 -6.045 -2.328 1.00 93.88 257 ALA A CA 1
ATOM 2001 C C . ALA A 1 257 ? 7.426 -6.256 -0.828 1.00 93.88 257 ALA A C 1
ATOM 2003 O O . ALA A 1 257 ? 7.750 -7.363 -0.380 1.00 93.88 257 ALA A O 1
ATOM 2004 N N . MET A 1 258 ? 7.185 -5.204 -0.057 1.00 94.62 258 MET A N 1
ATOM 2005 C CA . MET A 1 258 ? 7.224 -5.231 1.396 1.00 94.62 258 MET A CA 1
ATOM 2006 C C . MET A 1 258 ? 5.972 -4.601 2.002 1.00 94.62 258 MET A C 1
ATOM 2008 O O . MET A 1 258 ? 5.370 -3.686 1.439 1.00 94.62 258 MET A O 1
ATOM 2012 N N . ILE A 1 259 ? 5.606 -5.091 3.183 1.00 95.94 259 ILE A N 1
ATOM 2013 C CA . ILE A 1 259 ? 4.701 -4.411 4.103 1.00 95.94 259 ILE A CA 1
ATOM 2014 C C . ILE A 1 259 ? 5.556 -3.861 5.235 1.00 95.94 259 ILE A C 1
ATOM 2016 O O . ILE A 1 259 ? 6.229 -4.625 5.930 1.00 95.94 259 ILE A O 1
ATOM 2020 N N . HIS A 1 260 ? 5.511 -2.552 5.437 1.00 94.19 260 HIS A N 1
ATOM 2021 C CA . HIS A 1 260 ? 6.220 -1.873 6.518 1.00 94.19 260 HIS A CA 1
ATOM 2022 C C . HIS A 1 260 ? 5.275 -0.936 7.270 1.00 94.19 260 HIS A C 1
ATOM 2024 O O . HIS A 1 260 ? 4.205 -0.580 6.774 1.00 94.19 260 HIS A O 1
ATOM 2030 N N . LEU A 1 261 ? 5.660 -0.525 8.474 1.00 94.00 261 LEU A N 1
ATOM 2031 C CA . LEU A 1 261 ? 4.936 0.519 9.188 1.00 94.00 261 LEU A CA 1
ATOM 2032 C C . LEU A 1 261 ? 5.174 1.876 8.522 1.00 94.00 261 LEU A C 1
ATOM 2034 O O . LEU A 1 261 ? 6.306 2.236 8.206 1.00 94.00 261 LEU A O 1
ATOM 2038 N N . ALA A 1 262 ? 4.120 2.655 8.314 1.00 90.75 262 ALA A N 1
ATOM 2039 C CA . ALA A 1 262 ? 4.257 4.052 7.941 1.00 90.75 262 ALA A CA 1
ATOM 2040 C C . ALA A 1 262 ? 4.716 4.852 9.166 1.00 90.75 262 ALA A C 1
ATOM 2042 O O . ALA A 1 262 ? 4.140 4.748 10.251 1.00 90.75 262 ALA A O 1
ATOM 2043 N N . THR A 1 263 ? 5.750 5.666 8.986 1.00 84.94 263 THR A N 1
ATOM 2044 C CA . THR A 1 263 ? 6.248 6.591 10.009 1.00 84.94 263 THR A CA 1
ATOM 2045 C C . THR A 1 263 ? 6.200 8.018 9.469 1.00 84.94 263 THR A C 1
ATOM 2047 O O . THR A 1 263 ? 5.682 8.274 8.383 1.00 84.94 263 THR A O 1
ATOM 2050 N N . GLU A 1 264 ? 6.706 8.979 10.239 1.00 77.31 264 GLU A N 1
ATOM 2051 C CA . GLU A 1 264 ? 6.893 10.355 9.758 1.00 77.31 264 GLU A CA 1
ATOM 2052 C C . GLU A 1 264 ? 7.880 10.433 8.583 1.00 77.31 264 GLU A C 1
ATOM 2054 O O . GLU A 1 264 ? 7.835 11.377 7.792 1.00 77.31 264 GLU A O 1
ATOM 2059 N N . GLN A 1 265 ? 8.752 9.431 8.463 1.00 71.38 265 GLN A N 1
ATOM 2060 C CA . GLN A 1 265 ? 9.701 9.284 7.375 1.00 71.38 265 GLN A CA 1
ATOM 2061 C C . GLN A 1 265 ? 9.106 8.349 6.318 1.00 71.38 265 GLN A C 1
ATOM 2063 O O . GLN A 1 265 ? 8.794 7.188 6.591 1.00 71.38 265 GLN A O 1
ATOM 2068 N N . VAL A 1 266 ? 8.936 8.870 5.103 1.00 69.75 266 VAL A N 1
ATOM 2069 C CA . VAL A 1 266 ? 8.336 8.131 3.983 1.00 69.75 266 VAL A CA 1
ATOM 2070 C C . VAL A 1 266 ? 9.137 6.855 3.716 1.00 69.75 266 VAL A C 1
ATOM 2072 O O . VAL A 1 266 ? 10.357 6.917 3.601 1.00 69.75 266 VAL A O 1
ATOM 2075 N N . ASP A 1 267 ? 8.437 5.720 3.652 1.00 68.12 267 ASP A N 1
ATOM 2076 C CA . ASP A 1 267 ? 8.972 4.388 3.330 1.00 68.12 267 ASP A CA 1
ATOM 2077 C C . ASP A 1 267 ? 10.130 3.883 4.219 1.00 68.12 267 ASP A C 1
ATOM 2079 O O . ASP A 1 267 ? 10.890 3.007 3.820 1.00 68.12 267 ASP A O 1
ATOM 2083 N N . ARG A 1 268 ? 10.259 4.400 5.453 1.00 74.69 268 ARG A N 1
ATOM 2084 C CA . ARG A 1 268 ? 11.382 4.090 6.369 1.00 74.69 268 ARG A CA 1
ATOM 2085 C C . ARG A 1 268 ? 10.987 3.475 7.710 1.00 74.69 268 ARG A C 1
ATOM 2087 O O . ARG A 1 268 ? 11.769 3.491 8.658 1.00 74.69 268 ARG A O 1
ATOM 2094 N N . GLY A 1 269 ? 9.762 2.982 7.847 1.00 85.44 269 GLY A N 1
ATOM 2095 C CA . GLY A 1 269 ? 9.367 2.312 9.086 1.00 85.44 269 GLY A CA 1
ATOM 2096 C C . GLY A 1 269 ? 9.798 0.848 9.161 1.00 85.44 269 GLY A C 1
ATOM 2097 O O . GLY A 1 269 ? 10.208 0.272 8.153 1.00 85.44 269 GLY A O 1
ATOM 2098 N N . PRO A 1 270 ? 9.667 0.226 10.348 1.00 92.19 270 PRO A N 1
ATOM 2099 C CA . PRO A 1 270 ? 9.954 -1.191 10.537 1.00 92.19 270 PRO A CA 1
ATOM 2100 C C . PRO A 1 270 ? 9.225 -2.072 9.521 1.00 92.19 270 PRO A C 1
ATOM 2102 O O . PRO A 1 270 ? 8.015 -1.933 9.320 1.00 92.19 270 PRO A O 1
ATOM 2105 N N . VAL A 1 271 ? 9.959 -2.992 8.898 1.00 95.00 271 VAL A N 1
ATOM 2106 C CA . VAL A 1 271 ? 9.407 -3.938 7.925 1.00 95.00 271 VAL A CA 1
ATOM 2107 C C . VAL A 1 271 ? 8.750 -5.102 8.660 1.00 95.00 271 VAL A C 1
ATOM 2109 O O . VAL A 1 271 ? 9.381 -5.741 9.497 1.00 95.00 271 VAL A O 1
ATOM 2112 N N . LEU A 1 272 ? 7.490 -5.396 8.336 1.00 97.00 272 LEU A N 1
ATOM 2113 C CA . LEU A 1 272 ? 6.765 -6.544 8.884 1.00 97.00 272 LEU A CA 1
ATOM 2114 C C . LEU A 1 272 ? 7.036 -7.805 8.072 1.00 97.00 272 LEU A C 1
ATOM 2116 O O . LEU A 1 272 ? 7.223 -8.887 8.620 1.00 97.00 272 LEU A O 1
ATOM 2120 N N . SER A 1 273 ? 7.000 -7.686 6.749 1.00 97.69 273 SER A N 1
ATOM 2121 C CA . SER A 1 273 ? 7.104 -8.839 5.863 1.00 97.69 273 SER A CA 1
ATOM 2122 C C . SER A 1 273 ? 7.450 -8.430 4.450 1.00 97.69 273 SER A C 1
ATOM 2124 O O . SER A 1 273 ? 7.116 -7.324 4.028 1.00 97.69 273 SER A O 1
ATOM 2126 N N . HIS A 1 274 ? 8.008 -9.359 3.689 1.00 96.75 274 HIS A N 1
ATOM 2127 C CA 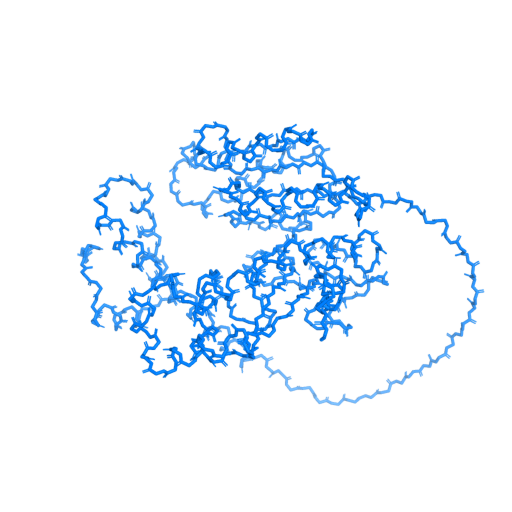. HIS A 1 274 ? 8.317 -9.141 2.287 1.00 96.75 274 HIS A CA 1
ATOM 2128 C C . HIS A 1 274 ? 8.083 -10.407 1.461 1.00 96.75 274 HIS A C 1
ATOM 2130 O O . HIS A 1 274 ? 8.089 -11.529 1.974 1.00 96.75 274 HIS A O 1
ATOM 2136 N N . CYS A 1 275 ? 7.899 -10.227 0.158 1.00 96.19 275 CYS A N 1
ATOM 2137 C CA . CYS A 1 275 ? 7.989 -11.301 -0.820 1.00 96.19 275 CYS A CA 1
ATOM 2138 C C . CYS A 1 275 ? 8.958 -10.900 -1.924 1.00 96.19 275 CYS A C 1
ATOM 2140 O O . CYS A 1 275 ? 8.988 -9.746 -2.344 1.00 96.19 275 CYS A O 1
ATOM 2142 N N . SER A 1 276 ? 9.737 -11.859 -2.405 1.00 94.62 276 SER A N 1
ATOM 2143 C CA . SER A 1 276 ? 10.711 -11.663 -3.473 1.00 94.62 276 SER A CA 1
ATOM 2144 C C . SER A 1 276 ? 10.388 -12.530 -4.681 1.00 94.62 276 SER A C 1
ATOM 2146 O O . SER A 1 276 ? 9.887 -13.644 -4.554 1.00 94.62 276 SER A O 1
ATOM 2148 N N . LEU A 1 277 ? 10.719 -12.011 -5.852 1.00 91.69 277 LEU A N 1
ATOM 2149 C CA . LEU A 1 277 ? 10.445 -12.592 -7.152 1.00 91.69 277 LEU A CA 1
ATOM 2150 C C . LEU A 1 277 ? 11.730 -12.549 -7.989 1.00 91.69 277 LEU A C 1
ATOM 2152 O O . LEU A 1 277 ? 12.329 -11.477 -8.098 1.00 91.69 277 LEU A O 1
ATOM 2156 N N . PRO A 1 278 ? 12.159 -13.665 -8.603 1.00 94.00 278 PRO A N 1
ATOM 2157 C CA . PRO A 1 278 ? 13.161 -13.603 -9.659 1.00 94.00 278 PRO A CA 1
ATOM 2158 C C . PRO A 1 278 ? 12.596 -12.866 -10.878 1.00 94.00 278 PRO A C 1
ATOM 2160 O O . PRO A 1 278 ? 11.517 -13.201 -11.359 1.00 94.00 278 PRO A O 1
ATOM 2163 N N . ILE A 1 279 ? 13.345 -11.897 -11.394 1.00 94.06 279 ILE A N 1
ATOM 2164 C CA . ILE A 1 279 ? 13.036 -11.216 -12.662 1.00 94.06 279 ILE A CA 1
ATOM 2165 C C . ILE A 1 279 ? 13.958 -11.700 -13.775 1.00 94.06 279 ILE A C 1
ATOM 2167 O O . ILE A 1 279 ? 14.218 -10.975 -14.712 1.00 94.06 279 ILE A O 1
ATOM 2171 N N . ILE A 1 280 ? 14.469 -12.923 -13.661 1.00 92.94 280 ILE A N 1
ATOM 2172 C CA . ILE A 1 280 ? 15.354 -13.587 -14.625 1.00 92.94 280 ILE A CA 1
ATOM 2173 C C . ILE A 1 280 ? 14.831 -14.992 -14.929 1.00 92.94 280 ILE A C 1
ATOM 2175 O O . ILE A 1 280 ? 13.994 -15.524 -14.192 1.00 92.94 280 ILE A O 1
ATOM 2179 N N . GLY A 1 281 ? 15.368 -15.617 -15.975 1.00 92.50 281 GLY A N 1
ATOM 2180 C CA . GLY A 1 281 ? 14.979 -16.943 -16.436 1.00 92.50 281 GLY A CA 1
ATOM 2181 C C . GLY A 1 281 ? 14.011 -16.865 -17.608 1.00 92.50 281 GLY A C 1
ATOM 2182 O O . GLY A 1 281 ? 13.610 -15.784 -18.023 1.00 92.50 281 GLY A O 1
ATOM 2183 N N . ARG A 1 282 ? 13.591 -18.028 -18.117 1.00 90.56 282 ARG A N 1
ATOM 2184 C CA . ARG A 1 282 ? 12.930 -18.181 -19.428 1.00 90.56 282 ARG A CA 1
ATOM 2185 C C . ARG A 1 282 ? 11.799 -17.190 -19.736 1.00 90.56 282 ARG A C 1
ATOM 2187 O O . ARG A 1 282 ? 11.580 -16.867 -20.897 1.00 90.56 282 ARG A O 1
ATOM 2194 N N . GLU A 1 283 ? 11.047 -16.760 -18.725 1.00 89.62 283 GLU A N 1
ATOM 2195 C CA . GLU A 1 283 ? 9.940 -15.806 -18.887 1.00 89.62 283 GLU A CA 1
ATOM 2196 C C . GLU A 1 283 ? 10.413 -14.356 -19.100 1.00 89.62 283 GLU A C 1
ATOM 2198 O O . GLU A 1 283 ? 9.656 -13.570 -19.654 1.00 89.62 283 GLU A O 1
ATOM 2203 N N . PHE A 1 284 ? 11.640 -14.024 -18.698 1.00 94.50 284 PHE A N 1
ATOM 2204 C CA . PHE A 1 284 ? 12.265 -12.702 -18.774 1.00 94.50 284 PHE A CA 1
ATOM 2205 C C . PHE A 1 284 ? 13.455 -12.634 -19.744 1.00 94.50 284 PHE A C 1
ATOM 2207 O O . PHE A 1 284 ? 13.791 -11.538 -20.174 1.00 94.50 284 PHE A O 1
ATOM 2214 N N . ASP A 1 285 ? 14.091 -13.762 -20.088 1.00 92.69 285 ASP A N 1
ATOM 2215 C CA . ASP A 1 285 ? 15.355 -13.786 -20.849 1.00 92.69 285 ASP A CA 1
ATOM 2216 C C . ASP A 1 285 ? 15.276 -12.973 -22.157 1.00 92.69 285 ASP A C 1
ATOM 2218 O O . ASP A 1 285 ? 16.120 -12.115 -22.398 1.00 92.69 285 ASP A O 1
ATOM 2222 N N . ALA A 1 286 ? 14.215 -13.160 -22.951 1.00 92.75 286 ALA A N 1
ATOM 2223 C CA . ALA A 1 286 ? 14.030 -12.428 -24.208 1.00 92.75 286 ALA A CA 1
ATOM 2224 C C . ALA A 1 286 ? 13.833 -10.913 -24.005 1.00 92.75 286 ALA A C 1
ATOM 2226 O O . ALA A 1 286 ? 14.294 -10.111 -24.815 1.00 92.75 286 ALA A O 1
ATOM 2227 N N . ASP A 1 287 ? 13.158 -10.518 -22.922 1.00 93.88 287 ASP A N 1
ATOM 2228 C CA . ASP A 1 287 ? 12.914 -9.108 -22.615 1.00 93.88 287 ASP A CA 1
ATOM 2229 C C . ASP A 1 287 ? 14.193 -8.432 -22.082 1.00 93.88 287 ASP A C 1
ATOM 2231 O O . ASP A 1 287 ? 14.442 -7.266 -22.382 1.00 93.88 287 ASP A O 1
ATOM 2235 N N . TRP A 1 288 ? 15.047 -9.163 -21.354 1.00 93.94 288 TRP A N 1
ATOM 2236 C CA . TRP A 1 288 ? 16.374 -8.685 -20.945 1.00 93.94 288 TRP A CA 1
ATOM 2237 C C . TRP A 1 288 ? 17.356 -8.552 -22.106 1.00 93.94 288 TRP A C 1
ATOM 2239 O O . TRP A 1 288 ? 18.095 -7.567 -22.157 1.00 93.94 288 TRP A O 1
ATOM 2249 N N . GLU A 1 289 ? 17.374 -9.511 -23.035 1.00 90.88 289 GLU A N 1
ATOM 2250 C CA . GLU A 1 289 ? 18.201 -9.434 -24.247 1.00 90.88 289 GLU A CA 1
ATOM 2251 C C . GLU A 1 289 ? 17.867 -8.165 -25.047 1.00 90.88 289 GLU A C 1
ATOM 2253 O O . GLU A 1 289 ? 18.766 -7.399 -25.390 1.00 90.88 289 GLU A O 1
ATOM 2258 N N . ALA A 1 290 ? 16.574 -7.871 -25.231 1.00 87.81 290 ALA A N 1
ATOM 2259 C CA . ALA A 1 290 ? 16.116 -6.680 -25.947 1.00 87.81 290 ALA A CA 1
ATOM 2260 C C . ALA A 1 290 ? 16.579 -5.356 -25.306 1.00 87.81 290 ALA A C 1
ATOM 2262 O O . ALA A 1 290 ? 16.864 -4.390 -26.016 1.00 87.81 290 ALA A O 1
ATOM 2263 N N . VAL A 1 291 ? 16.666 -5.306 -23.972 1.00 88.50 291 VAL A N 1
ATOM 2264 C CA . VAL A 1 291 ? 17.133 -4.114 -23.247 1.00 88.50 291 VAL A CA 1
ATOM 2265 C C . VAL A 1 291 ? 18.656 -3.995 -23.262 1.00 88.50 291 VAL A C 1
ATOM 2267 O O . VAL A 1 291 ? 19.170 -2.886 -23.349 1.00 88.50 291 VAL A O 1
ATOM 2270 N N . THR A 1 292 ? 19.383 -5.112 -23.214 1.00 79.94 292 THR A N 1
ATOM 2271 C CA . THR A 1 292 ? 20.858 -5.118 -23.158 1.00 79.94 292 THR A CA 1
ATOM 2272 C C . THR A 1 292 ? 21.492 -4.572 -24.440 1.00 79.94 292 THR A C 1
ATOM 2274 O O . THR A 1 292 ? 22.533 -3.917 -24.387 1.00 79.94 292 THR A O 1
ATOM 2277 N N . ASP A 1 293 ? 20.849 -4.799 -25.587 1.00 75.31 293 ASP A N 1
ATOM 2278 C CA . ASP A 1 293 ? 21.335 -4.347 -26.896 1.00 75.31 293 ASP A CA 1
ATOM 2279 C C . ASP A 1 293 ? 21.073 -2.852 -27.172 1.00 75.31 293 ASP A C 1
ATOM 2281 O O . ASP A 1 293 ? 21.584 -2.298 -28.149 1.00 75.31 293 ASP A O 1
ATOM 2285 N N . SER A 1 294 ? 20.293 -2.182 -26.319 1.00 70.56 294 SER A N 1
ATOM 2286 C CA . SER A 1 294 ? 19.886 -0.784 -26.479 1.00 70.56 294 SER A CA 1
ATOM 2287 C C . SER A 1 294 ? 20.331 0.064 -25.286 1.00 70.56 294 SER A C 1
ATOM 2289 O O . SER A 1 294 ? 20.507 -0.417 -24.171 1.00 70.56 294 SER A O 1
ATOM 2291 N N . GLY A 1 295 ? 20.508 1.368 -25.492 1.00 82.75 295 GLY A N 1
ATOM 2292 C CA . GLY A 1 295 ? 20.747 2.274 -24.372 1.00 82.75 295 GLY A CA 1
ATOM 2293 C C . GLY A 1 295 ? 19.500 2.383 -23.482 1.00 82.75 295 GLY A C 1
ATOM 2294 O O . GLY A 1 295 ? 18.409 2.694 -23.960 1.00 82.75 295 GLY A O 1
ATOM 2295 N N . ILE A 1 296 ? 19.643 2.100 -22.180 1.00 86.81 296 ILE A N 1
ATOM 2296 C CA . ILE A 1 296 ? 18.516 2.040 -21.225 1.00 86.81 296 ILE A CA 1
ATOM 2297 C C . ILE A 1 296 ? 17.793 3.389 -21.122 1.00 86.81 296 ILE A C 1
ATOM 2299 O O . ILE A 1 296 ? 16.568 3.426 -21.030 1.00 86.81 296 ILE A O 1
ATOM 2303 N N . LYS A 1 297 ? 18.530 4.503 -21.190 1.00 86.75 297 LYS A N 1
ATOM 2304 C CA . LYS A 1 297 ? 17.948 5.852 -21.131 1.00 86.75 297 LYS A CA 1
ATOM 2305 C C . LYS A 1 297 ? 17.125 6.170 -22.374 1.00 86.75 297 LYS A C 1
ATOM 2307 O O . LYS A 1 297 ? 16.048 6.749 -22.266 1.00 86.75 297 LYS A O 1
ATOM 2312 N N . GLU A 1 298 ? 17.609 5.770 -23.543 1.00 87.75 298 GLU A N 1
ATOM 2313 C CA . GLU A 1 298 ? 16.902 5.917 -24.809 1.00 87.75 298 GLU A CA 1
ATOM 2314 C C . GLU A 1 298 ? 15.626 5.071 -24.824 1.00 87.75 298 GLU A C 1
ATOM 2316 O O . GLU A 1 298 ? 14.576 5.573 -25.217 1.00 87.75 298 GLU A O 1
ATOM 2321 N N . LEU A 1 299 ? 15.685 3.830 -24.327 1.00 88.81 299 LEU A N 1
ATOM 2322 C CA . LEU A 1 299 ? 14.507 2.970 -24.172 1.00 88.81 299 LEU A CA 1
ATOM 2323 C C . LEU A 1 299 ? 13.490 3.555 -23.195 1.00 88.81 299 LEU A C 1
ATOM 2325 O O . LEU A 1 299 ? 12.301 3.600 -23.501 1.00 88.81 299 LEU A O 1
ATOM 2329 N N . GLN A 1 300 ? 13.939 4.038 -22.038 1.00 89.44 300 GLN A N 1
ATOM 2330 C CA . GLN A 1 300 ? 13.057 4.669 -21.063 1.00 89.44 300 GLN A CA 1
ATOM 2331 C C . GLN A 1 300 ? 12.347 5.892 -21.653 1.00 89.44 300 GLN A C 1
ATOM 2333 O O . GLN A 1 300 ? 11.149 6.062 -21.431 1.00 89.44 300 GLN A O 1
ATOM 2338 N N . ALA A 1 301 ? 13.058 6.718 -22.425 1.00 88.88 301 ALA A N 1
ATOM 2339 C CA . ALA A 1 301 ? 12.480 7.881 -23.092 1.00 88.88 301 ALA A CA 1
ATOM 2340 C C . ALA A 1 301 ? 11.535 7.506 -24.248 1.00 88.88 301 ALA A C 1
ATOM 2342 O O . ALA A 1 301 ? 10.554 8.211 -24.481 1.00 88.88 301 ALA A O 1
ATOM 2343 N N . ALA A 1 302 ? 11.829 6.426 -24.978 1.00 90.81 302 ALA A N 1
ATOM 2344 C CA . ALA A 1 302 ? 11.058 6.003 -26.144 1.00 90.81 302 ALA A CA 1
ATOM 2345 C C . ALA A 1 302 ? 9.805 5.192 -25.785 1.00 90.81 302 ALA A C 1
ATOM 2347 O O . ALA A 1 302 ? 8.760 5.375 -26.407 1.00 90.81 302 ALA A O 1
ATOM 2348 N N . GLU A 1 303 ? 9.913 4.289 -24.811 1.00 91.62 303 GLU A N 1
ATOM 2349 C CA . GLU A 1 303 ? 8.886 3.287 -24.507 1.00 91.62 303 GLU A CA 1
ATOM 2350 C C . GLU A 1 303 ? 8.244 3.482 -23.132 1.00 91.62 303 GLU A C 1
ATOM 2352 O O . GLU A 1 303 ? 7.082 3.129 -22.949 1.00 91.62 303 GLU A O 1
ATOM 2357 N N . GLY A 1 304 ? 8.964 4.038 -22.153 1.00 92.00 304 GLY A N 1
ATOM 2358 C CA . GLY A 1 304 ? 8.434 4.253 -20.807 1.00 92.00 304 GLY A CA 1
ATOM 2359 C C . GLY A 1 304 ? 7.742 3.008 -20.228 1.00 92.00 304 GLY A C 1
ATOM 2360 O O . GLY A 1 304 ? 8.287 1.906 -20.220 1.00 92.00 304 GLY A O 1
ATOM 2361 N N . GLU A 1 305 ? 6.513 3.170 -19.739 1.00 92.88 305 GLU A N 1
ATOM 2362 C CA . GLU A 1 305 ? 5.754 2.068 -19.133 1.00 92.88 305 GLU A CA 1
ATOM 2363 C C . GLU A 1 305 ? 5.310 0.985 -20.138 1.00 92.88 305 GLU A C 1
ATOM 2365 O O . GLU A 1 305 ? 4.893 -0.089 -19.709 1.00 92.88 305 GLU A O 1
ATOM 2370 N N . ASP A 1 306 ? 5.416 1.225 -21.451 1.00 93.19 306 ASP A N 1
ATOM 2371 C CA . ASP A 1 306 ? 5.019 0.270 -22.493 1.00 93.19 306 ASP A CA 1
ATOM 2372 C C . ASP A 1 306 ? 6.108 -0.771 -22.812 1.00 93.19 306 ASP A C 1
ATOM 2374 O O . ASP A 1 306 ? 5.811 -1.800 -23.442 1.00 93.19 306 ASP A O 1
ATOM 2378 N N . ASN A 1 307 ? 7.339 -0.561 -22.328 1.00 95.12 307 ASN A N 1
ATOM 2379 C CA . ASN A 1 307 ? 8.449 -1.496 -22.502 1.00 95.12 307 ASN A CA 1
ATOM 2380 C C . ASN A 1 307 ? 8.087 -2.904 -21.989 1.00 95.12 307 ASN A C 1
ATOM 2382 O O . ASN A 1 307 ? 7.486 -3.075 -20.926 1.00 95.12 307 ASN A O 1
ATOM 2386 N N . ALA A 1 308 ? 8.455 -3.936 -22.752 1.00 94.75 308 ALA A N 1
ATOM 2387 C CA . ALA A 1 308 ? 8.051 -5.313 -22.466 1.00 94.75 308 ALA A CA 1
ATOM 2388 C C . ALA A 1 308 ? 8.583 -5.828 -21.116 1.00 94.75 308 ALA A C 1
ATOM 2390 O O . ALA A 1 308 ? 7.809 -6.385 -20.329 1.00 94.75 308 ALA A O 1
ATOM 2391 N N . LEU A 1 309 ? 9.865 -5.580 -20.817 1.00 95.31 309 LEU A N 1
ATOM 2392 C CA . LEU A 1 309 ? 10.478 -5.964 -19.545 1.00 95.31 309 LEU A CA 1
ATOM 2393 C C . LEU A 1 309 ? 9.816 -5.218 -18.383 1.00 95.31 309 LEU A C 1
ATOM 2395 O O . LEU A 1 309 ? 9.434 -5.832 -17.385 1.00 95.31 309 LEU A O 1
ATOM 2399 N N . PHE A 1 310 ? 9.618 -3.907 -18.542 1.00 95.44 310 PHE A N 1
ATOM 2400 C CA . PHE A 1 310 ? 8.961 -3.064 -17.547 1.00 95.44 310 PHE A CA 1
ATOM 2401 C C . PHE A 1 310 ? 7.554 -3.576 -17.205 1.00 95.44 310 PHE A C 1
ATOM 2403 O O . PHE A 1 310 ? 7.244 -3.808 -16.030 1.00 95.44 310 PHE A O 1
ATOM 2410 N N . ARG A 1 311 ? 6.710 -3.814 -18.221 1.00 95.00 311 ARG A N 1
ATOM 2411 C CA . ARG A 1 311 ? 5.346 -4.329 -18.025 1.00 95.00 311 ARG A CA 1
ATOM 2412 C C . ARG A 1 311 ? 5.353 -5.681 -17.341 1.00 95.00 311 ARG A C 1
ATOM 2414 O O . ARG A 1 311 ? 4.609 -5.863 -16.381 1.00 95.00 311 ARG A O 1
ATOM 2421 N N . ARG A 1 312 ? 6.229 -6.599 -17.756 1.00 95.12 312 ARG A N 1
ATOM 2422 C CA . ARG A 1 312 ? 6.319 -7.924 -17.134 1.00 95.12 312 ARG A CA 1
ATOM 2423 C C . ARG A 1 312 ? 6.705 -7.840 -15.661 1.00 95.12 312 ARG A C 1
ATOM 2425 O O . ARG A 1 312 ? 6.056 -8.471 -14.828 1.00 95.12 312 ARG A O 1
ATOM 2432 N N . ILE A 1 313 ? 7.722 -7.045 -15.321 1.00 94.62 313 ILE A N 1
ATOM 2433 C CA . ILE A 1 313 ? 8.120 -6.825 -13.923 1.00 94.62 313 ILE A CA 1
ATOM 2434 C C . ILE A 1 313 ? 6.934 -6.265 -13.126 1.00 94.62 313 ILE A C 1
ATOM 2436 O O . ILE A 1 313 ? 6.631 -6.766 -12.037 1.00 94.62 313 ILE A O 1
ATOM 2440 N N . ARG A 1 314 ? 6.217 -5.271 -13.671 1.00 92.94 314 ARG A N 1
ATOM 2441 C CA . ARG A 1 314 ? 5.054 -4.678 -13.000 1.00 92.94 314 ARG A CA 1
ATOM 2442 C C . ARG A 1 314 ? 3.917 -5.679 -12.808 1.00 92.94 314 ARG A C 1
ATOM 2444 O O . ARG A 1 314 ? 3.353 -5.738 -11.717 1.00 92.94 314 ARG A O 1
ATOM 2451 N N . GLU A 1 315 ? 3.579 -6.449 -13.835 1.00 91.38 315 GLU A N 1
ATOM 2452 C CA . GLU A 1 315 ? 2.515 -7.456 -13.812 1.00 91.38 315 GLU A CA 1
ATOM 2453 C C . GLU A 1 315 ? 2.785 -8.538 -12.762 1.00 91.38 315 GLU A C 1
ATOM 2455 O O . GLU A 1 315 ? 1.895 -8.899 -11.987 1.00 91.38 315 GLU A O 1
ATOM 2460 N N . GLU A 1 316 ? 4.021 -9.032 -12.690 1.00 91.44 316 GLU A N 1
ATOM 2461 C CA . GLU A 1 316 ? 4.408 -10.048 -11.714 1.00 91.44 316 GLU A CA 1
ATOM 2462 C C . GLU A 1 316 ? 4.445 -9.512 -10.275 1.00 91.44 316 GLU A C 1
ATOM 2464 O O . GLU A 1 316 ? 4.079 -10.240 -9.343 1.00 91.44 316 GLU A O 1
ATOM 2469 N N . GLY A 1 317 ? 4.852 -8.251 -10.088 1.00 90.38 317 GLY A N 1
ATOM 2470 C CA . GLY A 1 317 ? 4.764 -7.560 -8.800 1.00 90.38 317 GLY A CA 1
ATOM 2471 C C . GLY A 1 317 ? 3.311 -7.380 -8.359 1.00 90.38 317 GLY A C 1
ATOM 2472 O O . GLY A 1 317 ? 2.926 -7.810 -7.270 1.00 90.38 317 GLY A O 1
ATOM 2473 N N . TYR A 1 318 ? 2.468 -6.856 -9.252 1.00 87.69 318 TYR A N 1
ATOM 2474 C CA . TYR A 1 318 ? 1.042 -6.642 -9.007 1.00 87.69 318 TYR A CA 1
ATOM 2475 C C . TYR A 1 318 ? 0.295 -7.945 -8.690 1.00 87.69 318 TYR A C 1
ATOM 2477 O O . TYR A 1 318 ? -0.614 -7.954 -7.862 1.00 87.69 318 TYR A O 1
ATOM 2485 N N . ARG A 1 319 ? 0.701 -9.078 -9.282 1.00 89.12 319 ARG A N 1
ATOM 2486 C CA . ARG A 1 319 ? 0.115 -10.390 -8.966 1.00 89.12 319 ARG A CA 1
ATOM 2487 C C . ARG A 1 319 ? 0.402 -10.842 -7.533 1.00 89.12 319 ARG A C 1
ATOM 2489 O O . ARG A 1 319 ? -0.399 -11.577 -6.968 1.00 89.12 319 ARG A O 1
ATOM 2496 N N . ARG A 1 320 ? 1.525 -10.430 -6.938 1.00 92.00 320 ARG A N 1
ATOM 2497 C CA . ARG A 1 320 ? 1.951 -10.861 -5.594 1.00 92.00 320 ARG A CA 1
ATOM 2498 C C . ARG A 1 320 ? 1.534 -9.898 -4.492 1.00 92.00 320 ARG A C 1
ATOM 2500 O O . ARG A 1 320 ? 1.265 -10.350 -3.384 1.00 92.00 320 ARG A O 1
ATOM 2507 N N . GLU A 1 321 ? 1.414 -8.610 -4.798 1.00 93.38 321 GLU A N 1
ATOM 2508 C CA . GLU A 1 321 ? 1.001 -7.543 -3.874 1.00 93.38 321 GLU A CA 1
ATOM 2509 C C . GLU A 1 321 ? -0.241 -7.905 -3.011 1.00 93.38 321 GLU A C 1
ATOM 2511 O O . GLU A 1 321 ? -0.140 -7.850 -1.780 1.00 93.38 321 GLU A O 1
ATOM 2516 N N . PRO A 1 322 ? -1.386 -8.362 -3.576 1.00 94.69 322 PRO A N 1
ATOM 2517 C CA . PRO A 1 322 ? -2.549 -8.761 -2.774 1.00 94.69 322 PRO A CA 1
ATOM 2518 C C . PRO A 1 322 ? -2.301 -9.972 -1.874 1.00 94.69 322 PRO A C 1
ATOM 2520 O O . PRO A 1 322 ? -2.820 -10.043 -0.758 1.00 94.69 322 PRO A O 1
ATOM 2523 N N . HIS A 1 323 ? -1.501 -10.925 -2.349 1.00 95.94 323 HIS A N 1
ATOM 2524 C CA . HIS A 1 323 ? -1.184 -12.141 -1.610 1.00 95.94 323 HIS A CA 1
ATOM 2525 C C . HIS A 1 323 ? -0.211 -11.868 -0.466 1.00 95.94 323 HIS A C 1
ATOM 2527 O O . HIS A 1 323 ? -0.379 -12.448 0.605 1.00 95.94 323 HIS A O 1
ATOM 2533 N N . LEU A 1 324 ? 0.742 -10.950 -0.659 1.00 97.12 324 LEU A N 1
ATOM 2534 C CA . LEU A 1 324 ? 1.599 -10.449 0.408 1.00 97.12 324 LEU A CA 1
ATOM 2535 C C . LEU A 1 324 ? 0.753 -9.792 1.494 1.00 97.12 324 LEU A C 1
ATOM 2537 O O . LEU A 1 324 ? 0.811 -10.239 2.633 1.00 97.12 324 LEU A O 1
ATOM 2541 N N . LEU A 1 325 ? -0.098 -8.821 1.141 1.00 97.44 325 LEU A N 1
ATOM 2542 C CA . LEU A 1 325 ? -0.969 -8.157 2.115 1.00 97.44 325 LEU A CA 1
ATOM 2543 C C . LEU A 1 325 ? -1.824 -9.166 2.897 1.00 97.44 325 LEU A C 1
ATOM 2545 O O . LEU A 1 325 ? -1.897 -9.100 4.123 1.00 97.44 325 LEU A O 1
ATOM 2549 N N . LEU A 1 326 ? -2.451 -10.121 2.204 1.00 97.50 326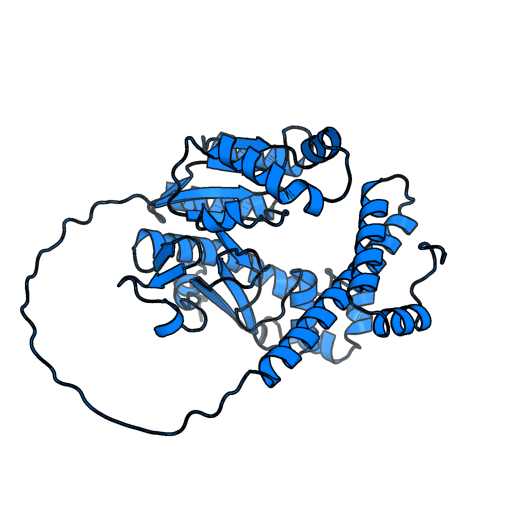 LEU A N 1
ATOM 2550 C CA . LEU A 1 326 ? -3.251 -11.162 2.845 1.00 97.50 326 LEU A CA 1
ATOM 2551 C C . LEU A 1 326 ? -2.414 -12.038 3.787 1.00 97.50 326 LEU A C 1
ATOM 2553 O O . LEU A 1 326 ? -2.858 -12.329 4.895 1.00 97.50 326 LEU A O 1
ATOM 2557 N N . ALA A 1 327 ? -1.229 -12.477 3.365 1.00 97.69 327 ALA A N 1
ATOM 2558 C CA . ALA A 1 327 ? -0.352 -13.304 4.187 1.00 97.69 327 ALA A CA 1
ATOM 2559 C C . ALA A 1 327 ? 0.146 -12.542 5.427 1.00 97.69 327 ALA A C 1
ATOM 2561 O O . ALA A 1 327 ? 0.165 -13.112 6.518 1.00 97.69 327 ALA A O 1
ATOM 2562 N N . THR A 1 328 ? 0.446 -11.247 5.299 1.00 98.12 328 THR A N 1
ATOM 2563 C CA . THR A 1 328 ? 0.802 -10.378 6.428 1.00 98.12 328 THR A CA 1
ATOM 2564 C C . THR A 1 328 ? -0.361 -10.220 7.402 1.00 98.12 328 THR A C 1
ATOM 2566 O O . THR A 1 328 ? -0.182 -10.442 8.595 1.00 98.12 328 THR A O 1
ATOM 2569 N N . LEU A 1 329 ? -1.570 -9.909 6.919 1.00 98.19 329 LEU A N 1
ATOM 2570 C CA . LEU A 1 329 ? -2.758 -9.800 7.777 1.00 98.19 329 LEU A CA 1
ATOM 2571 C C . LEU A 1 329 ? -3.065 -11.121 8.490 1.00 98.19 329 LEU A C 1
ATOM 2573 O O . LEU A 1 329 ? -3.404 -11.112 9.669 1.00 98.19 329 LEU A O 1
ATOM 2577 N N . ARG A 1 330 ? -2.886 -12.263 7.813 1.00 97.12 330 ARG A N 1
ATOM 2578 C CA . ARG A 1 330 ? -3.002 -13.588 8.441 1.00 97.12 330 ARG A CA 1
ATOM 2579 C C . ARG A 1 330 ? -1.932 -13.799 9.506 1.00 97.12 330 ARG A C 1
ATOM 2581 O O . ARG A 1 330 ? -2.253 -14.285 10.577 1.00 97.12 330 ARG A O 1
ATOM 2588 N N . ALA A 1 331 ? -0.684 -13.404 9.258 1.00 96.75 331 ALA A N 1
ATOM 2589 C CA . ALA A 1 331 ? 0.372 -13.481 10.264 1.00 96.75 331 ALA A CA 1
ATOM 2590 C C . ALA A 1 331 ? 0.048 -12.648 11.518 1.00 96.75 331 ALA A C 1
ATOM 2592 O O . ALA A 1 331 ? 0.338 -13.100 12.624 1.00 96.75 331 ALA A O 1
ATOM 2593 N N . VAL A 1 332 ? -0.599 -11.489 11.361 1.00 97.31 332 VAL A N 1
ATOM 2594 C CA . VAL A 1 332 ? -1.088 -10.680 12.490 1.00 97.31 332 VAL A CA 1
ATOM 2595 C C . VAL A 1 332 ? -2.272 -11.356 13.194 1.00 97.31 332 VAL A C 1
ATOM 2597 O O . VAL A 1 332 ? -2.253 -11.500 14.413 1.00 97.31 332 VAL A O 1
ATOM 2600 N N . ALA A 1 333 ? -3.274 -11.829 12.445 1.00 96.25 333 ALA A N 1
ATOM 2601 C CA . ALA A 1 333 ? -4.441 -12.523 13.003 1.00 96.25 333 ALA A CA 1
ATOM 2602 C C . ALA A 1 333 ? -4.048 -13.798 13.776 1.00 96.25 333 ALA A C 1
ATOM 2604 O O . ALA A 1 333 ? -4.545 -14.052 14.870 1.00 96.25 333 ALA A O 1
ATOM 2605 N N . ASP A 1 334 ? -3.082 -14.554 13.249 1.00 94.44 334 ASP A N 1
ATOM 2606 C CA . ASP A 1 334 ? -2.543 -15.775 13.854 1.00 94.44 334 ASP A CA 1
ATOM 2607 C C . ASP A 1 334 ? -1.555 -15.491 15.007 1.00 94.44 334 ASP A C 1
ATOM 2609 O O . ASP A 1 334 ? -0.991 -16.430 15.571 1.00 94.44 334 ASP A O 1
ATOM 2613 N N . ARG A 1 335 ? -1.306 -14.213 15.342 1.00 93.94 335 ARG A N 1
ATOM 2614 C CA . ARG A 1 335 ? -0.313 -13.753 16.333 1.00 93.94 335 ARG A CA 1
ATOM 2615 C C . ARG A 1 335 ? 1.118 -14.235 16.064 1.00 93.94 335 ARG A C 1
ATOM 2617 O O . ARG A 1 335 ? 1.921 -14.327 16.984 1.00 93.94 335 ARG A O 1
ATOM 2624 N N . ARG A 1 336 ? 1.463 -14.517 14.803 1.00 94.62 336 ARG A N 1
ATOM 2625 C CA . ARG A 1 336 ? 2.866 -14.688 14.371 1.00 94.62 336 ARG A CA 1
ATOM 2626 C C . ARG A 1 336 ? 3.599 -13.351 14.303 1.00 94.62 336 ARG A C 1
ATOM 2628 O O . ARG A 1 336 ? 4.818 -13.319 14.417 1.00 94.62 336 ARG A O 1
ATOM 2635 N N . LEU A 1 337 ? 2.846 -12.278 14.076 1.00 96.12 337 LEU A N 1
ATOM 2636 C CA . LEU A 1 337 ? 3.301 -10.898 14.131 1.00 96.12 337 LEU A CA 1
ATOM 2637 C C . LEU A 1 337 ? 2.420 -10.127 15.107 1.00 96.12 337 LEU A C 1
ATOM 2639 O O . LEU A 1 337 ? 1.196 -10.261 15.081 1.00 96.12 337 LEU A O 1
ATOM 2643 N N . GLN A 1 338 ? 3.035 -9.278 15.918 1.00 95.25 338 GLN A N 1
ATOM 2644 C CA . GLN A 1 338 ? 2.337 -8.268 16.700 1.00 95.25 338 GLN A CA 1
ATOM 2645 C C . GLN A 1 338 ? 2.740 -6.886 16.187 1.00 95.25 338 GLN A C 1
ATOM 2647 O O . GLN A 1 338 ? 3.899 -6.635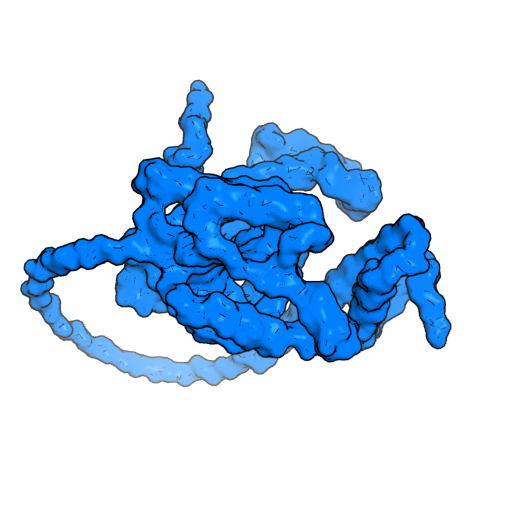 15.856 1.00 95.25 338 GLN A O 1
ATOM 2652 N N . VAL A 1 339 ? 1.772 -5.978 16.094 1.00 94.62 339 VAL A N 1
ATOM 2653 C CA . VAL A 1 339 ? 1.988 -4.648 15.523 1.00 94.62 339 VAL A CA 1
ATOM 2654 C C . VAL A 1 339 ? 1.505 -3.601 16.510 1.00 94.62 339 VAL A C 1
ATOM 2656 O O . VAL A 1 339 ? 0.362 -3.641 16.963 1.00 94.62 339 VAL A O 1
ATOM 2659 N N . ARG A 1 340 ? 2.376 -2.650 16.839 1.00 90.31 340 ARG A N 1
ATOM 2660 C CA . ARG A 1 340 ? 2.048 -1.464 17.639 1.00 90.31 340 ARG A CA 1
ATOM 2661 C C . ARG A 1 340 ? 2.456 -0.216 16.859 1.00 90.31 340 ARG A C 1
ATOM 2663 O O . ARG A 1 340 ? 3.227 -0.322 15.902 1.00 90.31 340 ARG A O 1
ATOM 2670 N N . PRO A 1 341 ? 1.950 0.977 17.208 1.00 84.88 341 PRO A N 1
ATOM 2671 C CA . PRO A 1 341 ? 2.392 2.196 16.545 1.00 84.88 341 PRO A CA 1
ATOM 2672 C C . PRO A 1 341 ? 3.917 2.354 16.636 1.00 84.88 341 PRO A C 1
ATOM 2674 O O . PRO A 1 341 ? 4.467 2.514 17.721 1.00 84.88 341 PRO A O 1
ATOM 2677 N N . GLY A 1 342 ? 4.592 2.287 15.486 1.00 83.44 342 GLY A N 1
ATOM 2678 C CA . GLY A 1 342 ? 6.051 2.390 15.382 1.00 83.44 342 GLY A CA 1
ATOM 2679 C C . GLY A 1 342 ? 6.850 1.112 15.674 1.00 83.44 342 GLY A C 1
ATOM 2680 O O . GLY A 1 342 ? 8.066 1.153 15.520 1.00 83.44 342 GLY A O 1
ATOM 2681 N N . GLU A 1 343 ? 6.219 -0.012 16.030 1.00 90.38 343 GLU A N 1
ATOM 2682 C CA . GLU A 1 343 ? 6.920 -1.257 16.383 1.00 90.38 343 GLU A CA 1
ATOM 2683 C C . GLU A 1 343 ? 6.363 -2.466 15.618 1.00 90.38 343 GLU A C 1
ATOM 2685 O O . GLU A 1 343 ? 5.157 -2.734 15.630 1.00 90.38 343 GLU A O 1
ATOM 2690 N N . ALA A 1 344 ? 7.262 -3.226 14.987 1.00 94.38 344 ALA A N 1
ATOM 2691 C CA . ALA A 1 344 ? 6.978 -4.541 14.420 1.00 94.38 344 ALA A CA 1
ATOM 2692 C C . ALA A 1 344 ? 7.623 -5.611 15.309 1.00 94.38 344 ALA A C 1
ATOM 2694 O O . ALA A 1 344 ? 8.843 -5.612 15.496 1.00 94.38 344 ALA A O 1
ATOM 2695 N N . LEU A 1 345 ? 6.800 -6.498 15.860 1.00 94.62 345 LEU A N 1
ATOM 2696 C CA . LEU A 1 345 ? 7.197 -7.508 16.835 1.00 94.62 345 LEU A CA 1
ATOM 2697 C C . LEU A 1 345 ? 6.850 -8.910 16.316 1.00 94.62 345 LEU A C 1
ATOM 2699 O O . LEU A 1 345 ? 5.928 -9.077 15.510 1.00 94.62 345 LEU A O 1
ATOM 2703 N N . ASP A 1 346 ? 7.580 -9.916 16.780 1.00 94.31 346 ASP A N 1
ATOM 2704 C CA . ASP A 1 346 ? 7.242 -11.318 16.539 1.00 94.31 346 ASP A CA 1
ATOM 2705 C C . ASP A 1 346 ? 6.100 -11.807 17.456 1.00 94.31 346 ASP A C 1
ATOM 2707 O O . ASP A 1 346 ? 5.452 -11.034 18.171 1.00 94.31 346 ASP A O 1
ATOM 2711 N N . GLY A 1 347 ? 5.803 -13.107 17.394 1.00 92.19 347 GLY A N 1
ATOM 2712 C CA . GLY A 1 347 ? 4.748 -13.721 18.196 1.00 92.19 347 GLY A CA 1
ATOM 2713 C C . GLY A 1 347 ? 5.023 -13.721 19.701 1.00 92.19 347 GLY A C 1
ATOM 2714 O O . GLY A 1 347 ? 4.066 -13.696 20.475 1.00 92.19 347 GLY A O 1
ATOM 2715 N N . ASP A 1 348 ? 6.291 -13.662 20.109 1.00 92.88 348 ASP A N 1
ATOM 2716 C CA . ASP A 1 348 ? 6.715 -13.619 21.511 1.00 92.88 348 ASP A CA 1
ATOM 2717 C C . ASP A 1 348 ? 6.773 -12.176 22.049 1.00 92.88 348 ASP A C 1
ATOM 2719 O O . ASP A 1 348 ? 6.844 -11.953 23.258 1.00 92.88 348 ASP A O 1
ATOM 2723 N N . GLY A 1 349 ? 6.638 -11.184 21.162 1.00 92.94 349 GLY A N 1
ATOM 2724 C CA . GLY A 1 349 ? 6.631 -9.762 21.496 1.00 92.94 349 GLY A CA 1
ATOM 2725 C C . GLY A 1 349 ? 8.014 -9.116 21.454 1.00 92.94 349 GLY A C 1
ATOM 2726 O O . GLY A 1 349 ? 8.147 -7.971 21.892 1.00 92.94 349 GLY A O 1
ATOM 2727 N N . GLU A 1 350 ? 9.017 -9.810 20.918 1.00 93.25 350 GLU A N 1
ATOM 2728 C CA . GLU A 1 350 ? 10.356 -9.269 20.705 1.00 93.25 350 GLU A CA 1
ATOM 2729 C C . GLU A 1 350 ? 10.426 -8.492 19.380 1.00 93.25 350 GLU A C 1
ATOM 2731 O O . GLU A 1 350 ? 9.641 -8.748 18.458 1.00 93.25 350 GLU A O 1
ATOM 2736 N N . PRO A 1 351 ? 11.354 -7.525 19.241 1.00 93.00 351 PRO A N 1
ATOM 2737 C CA . PRO A 1 351 ? 11.573 -6.825 17.983 1.00 93.00 351 PRO A CA 1
ATOM 2738 C C . PRO A 1 351 ? 11.782 -7.797 16.820 1.00 93.00 351 PRO A C 1
ATOM 2740 O O . PRO A 1 351 ? 12.762 -8.543 16.784 1.00 93.00 351 PRO A O 1
ATOM 2743 N N . LEU A 1 352 ? 10.908 -7.731 15.810 1.00 92.12 352 LEU A N 1
ATOM 2744 C CA . LEU A 1 352 ? 10.927 -8.662 14.677 1.00 92.12 352 LEU A CA 1
ATOM 2745 C C . LEU A 1 352 ? 12.287 -8.679 13.964 1.00 92.12 352 LEU A C 1
ATOM 2747 O O . LEU A 1 352 ? 12.736 -9.719 13.484 1.00 92.12 352 LEU A O 1
ATOM 2751 N N . ALA A 1 353 ? 12.966 -7.528 13.940 1.00 86.75 353 ALA A N 1
ATOM 2752 C CA . ALA A 1 353 ? 14.282 -7.350 13.339 1.00 86.75 353 ALA A CA 1
ATOM 2753 C C . ALA A 1 353 ? 15.382 -8.238 13.956 1.00 86.75 353 ALA A C 1
ATOM 2755 O O . ALA A 1 353 ? 16.398 -8.469 13.297 1.00 86.75 353 ALA A O 1
ATOM 2756 N N . TYR A 1 354 ? 15.199 -8.749 15.182 1.00 87.06 354 TYR A N 1
ATOM 2757 C CA . TYR A 1 354 ? 16.140 -9.676 15.819 1.00 87.06 354 TYR A CA 1
ATOM 2758 C C . TYR A 1 354 ? 16.160 -11.039 15.130 1.00 87.06 354 TYR A C 1
ATOM 2760 O O . TYR A 1 354 ? 17.234 -11.593 14.899 1.00 87.06 354 TYR A O 1
ATOM 2768 N N . MET A 1 355 ? 14.990 -11.560 14.755 1.00 84.38 355 MET A N 1
ATOM 2769 C CA . MET A 1 355 ? 14.881 -12.813 14.004 1.00 84.38 355 MET A CA 1
ATOM 2770 C C . MET A 1 355 ? 14.962 -12.585 12.493 1.00 84.38 355 MET A C 1
ATOM 2772 O O . MET A 1 355 ? 15.616 -13.341 11.774 1.00 84.38 355 MET A O 1
ATOM 2776 N N . TYR A 1 356 ? 14.316 -11.526 12.010 1.00 86.69 356 TYR A N 1
ATOM 2777 C CA . TYR A 1 356 ? 14.148 -11.233 10.596 1.00 86.69 356 TYR A CA 1
ATOM 2778 C C . TYR A 1 356 ? 14.511 -9.778 10.302 1.00 86.69 356 TYR A C 1
ATOM 2780 O O . TYR A 1 356 ? 13.652 -8.898 10.280 1.00 86.69 356 TYR A O 1
ATOM 2788 N N . ARG A 1 357 ? 15.792 -9.512 10.013 1.00 85.25 357 ARG A N 1
ATOM 2789 C CA . ARG A 1 357 ? 16.274 -8.149 9.706 1.00 85.25 357 ARG A CA 1
ATOM 2790 C C . ARG A 1 357 ? 15.504 -7.444 8.583 1.00 85.25 357 ARG A C 1
ATOM 2792 O O . ARG A 1 357 ? 15.392 -6.226 8.615 1.00 85.25 357 ARG A O 1
ATOM 2799 N N . GLN A 1 358 ? 14.984 -8.193 7.611 1.00 89.12 358 GLN A N 1
ATOM 2800 C CA . GLN A 1 358 ? 14.207 -7.678 6.474 1.00 89.12 358 GLN A CA 1
ATOM 2801 C C . GLN A 1 358 ? 12.688 -7.897 6.638 1.00 89.12 358 GLN A C 1
ATOM 2803 O O . GLN A 1 358 ? 11.931 -7.772 5.680 1.00 89.12 358 GLN A O 1
ATOM 2808 N N . GLY A 1 359 ? 12.226 -8.225 7.848 1.00 93.56 359 GLY A N 1
ATOM 2809 C CA . GLY A 1 359 ? 10.855 -8.660 8.105 1.00 93.56 359 GLY A CA 1
ATOM 2810 C C . GLY A 1 359 ? 10.611 -10.114 7.697 1.00 93.56 359 GLY A C 1
ATOM 2811 O O . GLY A 1 359 ? 11.463 -10.777 7.107 1.00 93.56 359 GLY A O 1
ATOM 2812 N N . LEU A 1 360 ? 9.433 -10.631 8.037 1.00 95.62 360 LEU A N 1
ATOM 2813 C CA . LEU A 1 360 ? 9.060 -12.023 7.808 1.00 95.62 360 LEU A CA 1
ATOM 2814 C C . LEU A 1 360 ? 9.050 -12.360 6.296 1.00 95.62 360 LEU A C 1
ATOM 2816 O O . LEU A 1 360 ? 8.269 -11.757 5.549 1.00 95.62 360 LEU A O 1
ATOM 2820 N N . PRO A 1 361 ? 9.862 -13.323 5.819 1.00 96.31 361 PRO A N 1
ATOM 2821 C CA . PRO A 1 361 ? 9.846 -13.729 4.419 1.00 96.31 361 PRO A CA 1
ATOM 2822 C C . PRO A 1 361 ? 8.599 -14.571 4.133 1.00 96.31 361 PRO A C 1
ATOM 2824 O O . PRO A 1 361 ? 8.414 -15.645 4.703 1.00 96.31 361 PRO A O 1
ATOM 2827 N N . LEU A 1 362 ? 7.740 -14.096 3.230 1.00 96.50 362 LEU A N 1
ATOM 2828 C CA . LEU A 1 362 ? 6.463 -14.742 2.899 1.00 96.50 362 LEU A CA 1
ATOM 2829 C C . LEU A 1 362 ? 6.408 -15.310 1.475 1.00 96.50 362 LEU A C 1
ATOM 2831 O O . LEU A 1 362 ? 5.363 -15.821 1.075 1.00 96.50 362 LEU A O 1
ATOM 2835 N N . THR A 1 363 ? 7.513 -15.271 0.718 1.00 94.56 363 THR A N 1
ATOM 2836 C CA . THR A 1 363 ? 7.571 -15.785 -0.664 1.00 94.56 363 THR A CA 1
ATOM 2837 C C . THR A 1 363 ? 7.029 -17.211 -0.768 1.00 94.56 363 THR A C 1
ATOM 2839 O O . THR A 1 363 ? 6.093 -17.444 -1.524 1.00 94.56 363 THR A O 1
ATOM 2842 N N . ASP A 1 364 ? 7.545 -18.150 0.026 1.00 92.56 364 ASP A N 1
ATOM 2843 C CA . ASP A 1 364 ? 7.159 -19.563 -0.090 1.00 92.56 364 ASP A CA 1
ATOM 2844 C C . ASP A 1 364 ? 5.692 -19.803 0.301 1.00 92.56 364 ASP A C 1
ATOM 2846 O O . ASP A 1 364 ? 5.003 -20.609 -0.327 1.00 92.56 364 ASP A O 1
ATOM 2850 N N . GLU A 1 365 ? 5.180 -19.074 1.303 1.00 92.38 365 GLU A N 1
ATOM 2851 C CA . GLU A 1 365 ? 3.764 -19.146 1.693 1.00 92.38 365 GLU A CA 1
ATOM 2852 C C . GLU A 1 365 ? 2.856 -18.665 0.553 1.00 92.38 365 GLU A C 1
ATOM 2854 O O . GLU A 1 365 ? 1.817 -19.277 0.282 1.00 92.38 365 GLU A O 1
ATOM 2859 N N . ILE A 1 366 ? 3.256 -17.583 -0.118 1.00 91.81 366 ILE A N 1
ATOM 2860 C CA . ILE A 1 366 ? 2.535 -17.015 -1.255 1.00 91.81 366 ILE A CA 1
ATOM 2861 C C . ILE A 1 366 ? 2.580 -17.993 -2.428 1.00 91.81 366 ILE A C 1
ATOM 2863 O O . ILE A 1 366 ? 1.524 -18.391 -2.913 1.00 91.81 366 ILE A O 1
ATOM 2867 N N . GLU A 1 367 ? 3.753 -18.450 -2.852 1.00 87.00 367 GLU A N 1
ATOM 2868 C CA . GLU A 1 367 ? 3.900 -19.329 -4.020 1.00 87.00 367 GLU A CA 1
ATOM 2869 C C . GLU A 1 367 ? 3.175 -20.675 -3.828 1.00 87.00 367 GLU A C 1
ATOM 2871 O O . GLU A 1 367 ? 2.500 -21.153 -4.741 1.00 87.00 367 GLU A O 1
ATOM 2876 N N . ALA A 1 368 ? 3.192 -21.247 -2.617 1.00 82.06 368 ALA A N 1
ATOM 2877 C CA . ALA A 1 368 ? 2.502 -22.505 -2.321 1.00 82.06 368 ALA A CA 1
ATOM 2878 C C . ALA A 1 368 ? 0.964 -22.414 -2.392 1.00 82.06 368 ALA A C 1
ATOM 2880 O O . ALA A 1 368 ? 0.293 -23.433 -2.577 1.00 82.06 368 ALA A O 1
ATOM 2881 N N . ARG A 1 369 ? 0.394 -21.217 -2.201 1.00 70.88 369 ARG A N 1
ATOM 2882 C CA . ARG A 1 369 ? -1.061 -20.993 -2.092 1.00 70.88 369 ARG A CA 1
ATOM 2883 C C . ARG A 1 369 ? -1.663 -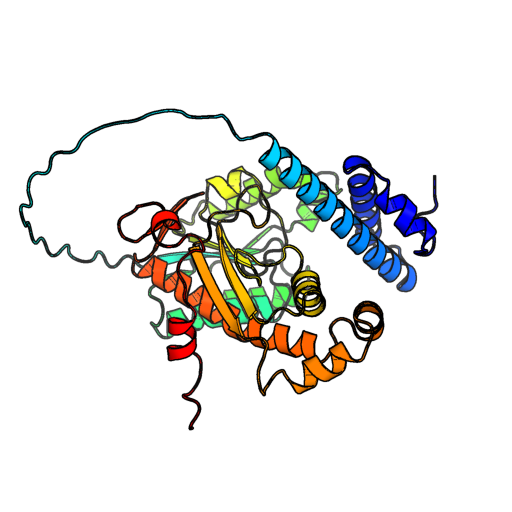20.228 -3.269 1.00 70.88 369 ARG A C 1
ATOM 2885 O O . ARG A 1 369 ? -2.883 -20.243 -3.419 1.00 70.88 369 ARG A O 1
ATOM 2892 N N . SER A 1 370 ? -0.841 -19.545 -4.063 1.00 59.19 370 SER A N 1
ATOM 2893 C CA . SER A 1 370 ? -1.298 -18.513 -5.007 1.00 59.19 370 SER A CA 1
ATOM 2894 C C . SER A 1 370 ? -1.203 -18.929 -6.470 1.00 59.19 370 SER A C 1
ATOM 2896 O O . SER A 1 370 ? -1.866 -18.315 -7.302 1.00 59.19 370 SER A O 1
ATOM 2898 N N . LEU A 1 371 ? -0.439 -19.976 -6.800 1.00 52.12 371 LEU A N 1
ATOM 2899 C CA . LEU A 1 371 ? -0.290 -20.444 -8.176 1.00 52.12 371 LEU A CA 1
ATOM 2900 C C . LEU A 1 371 ? -0.687 -21.923 -8.290 1.00 52.12 371 LEU A C 1
ATOM 2902 O O . LEU A 1 371 ? -0.276 -22.736 -7.457 1.00 52.12 371 LEU A O 1
ATOM 2906 N N . PRO A 1 372 ? -1.485 -22.318 -9.303 1.00 43.59 372 PRO A N 1
ATOM 2907 C CA . PRO A 1 372 ? -1.666 -23.733 -9.599 1.00 43.59 372 PRO A CA 1
ATOM 2908 C C . PRO A 1 372 ? -0.286 -24.356 -9.823 1.00 43.59 372 PRO A C 1
ATOM 2910 O O . PRO A 1 372 ? 0.538 -23.772 -10.528 1.00 43.59 372 PRO A O 1
ATOM 2913 N N . LYS A 1 373 ? -0.031 -25.526 -9.214 1.00 39.62 373 LYS A N 1
ATOM 2914 C CA . LYS A 1 373 ? 1.216 -26.281 -9.413 1.00 39.62 373 LYS A CA 1
ATOM 2915 C C . LYS A 1 373 ? 1.535 -26.304 -10.908 1.00 39.62 373 LYS A C 1
ATOM 2917 O O . LYS A 1 373 ? 0.752 -26.870 -11.678 1.00 39.62 373 LYS A O 1
ATOM 2922 N N . ARG A 1 374 ? 2.653 -25.685 -11.310 1.00 46.47 374 ARG A N 1
ATOM 2923 C CA . ARG A 1 374 ? 3.202 -25.870 -12.656 1.00 46.47 374 ARG A CA 1
ATOM 2924 C C . ARG A 1 374 ? 3.369 -27.384 -12.818 1.00 46.47 374 ARG A C 1
ATOM 2926 O O . ARG A 1 374 ? 4.007 -28.022 -11.987 1.00 46.47 374 ARG A O 1
ATOM 2933 N N . ARG A 1 375 ? 2.656 -27.978 -13.779 1.00 36.03 375 ARG A N 1
ATOM 2934 C CA . ARG A 1 375 ? 2.914 -29.366 -14.168 1.00 36.03 375 ARG A CA 1
ATOM 2935 C C . ARG A 1 375 ? 4.275 -29.347 -14.853 1.00 36.03 375 ARG A C 1
ATOM 2937 O O . ARG A 1 375 ? 4.409 -28.629 -15.843 1.00 36.03 375 ARG A O 1
ATOM 2944 N N . ASP A 1 376 ? 5.231 -30.050 -14.254 1.00 42.88 376 ASP A N 1
ATOM 2945 C CA . ASP A 1 376 ? 6.552 -30.324 -14.826 1.00 42.88 376 ASP A CA 1
ATOM 2946 C C . ASP A 1 376 ? 6.454 -30.960 -16.220 1.00 42.88 376 ASP A C 1
ATOM 2948 O O . ASP A 1 376 ? 5.494 -31.744 -16.451 1.00 42.88 376 ASP A O 1
#

Sequence (376 aa):
MHSMTEPITDAWHAELAAQPFEEVYRRLEETVSQLEQGELSLTDSERLYVQGMELAHRCQQLLTETELRITQVGEPDDGRSTASAPASSASDDCSVASRDNHVLRVGWFSTGRGEGSRGLLNFVCQAIADRRLDATIDFVFSNREPGEAAGSDEFFRLVQQYGIPLATLSSTRYRREHGGGGMNRHRAGFDRKAMRLLEPYQPDVCVLAGYMLIFGAEMCRRYPLLNLHGALPDGPTGTWQSVIWQLIESGATRTGAMIHLATEQVDRGPVLSHCSLPIIGREFDADWEAVTDSGIKELQAAEGEDNALFRRIREEGYRREPHLLLATLRAVADRRLQVRPGEALDGDGEPLAYMYRQGLPLTDEIEARSLPKRRD

Organism: Geodia barretti (NCBI:txid519541)